Protein AF-A0A4R0RUA9-F1 (afdb_monomer)

Foldseek 3Di:
DDDDPVRVVLCVVCVVVVHDQDKDWADDPPGQIWIAHQAFIWGKDKDWDQDKDFDKDDDPDPPDDPPPPDIHGPDIDGRDIDIDTHTFFWPCLVVCVLQPPQADDLPPLDPPDDDDDPPPDDDDDDDDPDPSPFCFPVNCVRHTRYRPVSSVVSLLVQCWAQDPRGTHRYDLLRLLVLLLLLLVQCVVVVPDLQWAQLVSSLCSCCVVPVDHSSSSVSSLVSQFDQDPRTGGGNLLQSLLSNLLSLQVVCQPPWAWPVVSLVVSDVSNDPVNNVSNDCVSPQQFWDWDQDPDPPDRTTIIHTDHLSPADLPLQRRLVVVCVVPFKDDPRNCVSSCPSGDPDPVRVVVSQVVAWDWDQDPVGIMTGGDDD

InterPro domains:
  IPR019128 Sister chromatid cohesion protein Dcc1 [PF09724] (1-335)
  IPR019128 Sister chromatid cohesion protein Dcc1 [PTHR13395] (2-365)

Secondary structure (DSSP, 8-state):
-PPPHHHHHHHHHHHHTT----EEEE--TTSPPEEEESS-EEEEEEEE-SS-EEEEE--S---S-S-TT--EEEEEESS-EEEEEEE----TTHHHHHTTT--B-TT-TT-SS--------S----S--------BHHHHHHHSSS-HHHHHHHHHHTTEEEETTEEEEBPHHHHHHHHHHHHHHHHHTT--TTSEEHHHHHHHHHHHH---HHHHHHHHHHHEEEETTEEEE-HHHHHHHHHHHHHHTTSSS-EEHHHHHHHHHHHH-GGGGGG--GGGGTTSEEEEPPSSTT----EEEE--GGGS-SSHHHHHHHHHHH-SEEEHHHHHHHHGGG-SSHHHHHHHHHHHEEEEEETTEEEEEEPP-

Solvent-accessible surface area (backbone atoms only — not comparable to full-atom values): 21581 Å² total; per-residue (Å²): 108,55,70,49,72,71,53,46,50,48,47,52,51,15,61,75,68,75,44,81,67,71,65,47,79,35,62,54,100,90,47,76,50,27,42,22,35,64,72,46,29,22,39,59,40,81,44,78,37,90,52,73,48,73,42,68,41,74,66,95,69,90,81,83,68,97,60,96,76,64,72,40,78,76,44,78,39,69,55,35,68,40,35,40,57,42,83,42,67,56,58,62,68,58,50,63,68,74,45,61,91,42,62,41,45,93,90,56,86,79,76,79,77,91,78,90,78,79,81,88,78,82,78,92,81,82,83,76,87,64,78,78,74,81,52,28,65,67,57,49,60,73,72,38,50,42,9,63,53,47,44,55,49,48,35,52,74,65,45,43,43,78,56,98,65,28,60,27,36,53,33,67,66,48,52,32,51,53,52,45,49,51,55,48,50,34,60,75,71,68,45,52,61,69,62,25,54,44,65,64,54,29,48,51,40,28,77,78,65,69,42,54,49,72,56,50,50,52,53,47,54,68,35,28,49,71,55,96,64,27,29,27,56,36,60,63,57,48,52,25,49,45,39,49,41,59,40,58,79,25,53,93,51,66,39,47,49,72,61,48,52,50,55,39,36,65,65,67,30,86,92,45,42,90,67,69,51,73,77,59,44,66,29,36,55,39,82,40,76,42,93,44,100,86,47,92,53,42,30,37,35,51,44,54,41,84,79,48,58,80,52,67,72,58,28,54,50,52,53,36,70,78,41,65,70,36,44,63,78,72,48,48,49,52,44,52,84,72,31,84,44,74,67,52,43,52,51,48,46,62,72,63,32,39,83,44,81,54,98,92,44,59,31,38,27,67,57,83,129

Radius of gyration: 26.75 Å; Cα contacts (8 Å, |Δi|>4): 498; chains: 1; bounding box: 65×71×69 Å

Organism: NCBI:txid92696

pLDDT: mean 81.61, std 13.28, range [33.56, 95.25]

Structure (mmCIF, N/CA/C/O backbone):
data_AF-A0A4R0RUA9-F1
#
_entry.id   AF-A0A4R0RUA9-F1
#
loop_
_atom_site.group_PDB
_atom_site.id
_atom_site.type_symbol
_atom_site.label_atom_id
_atom_site.label_alt_id
_atom_site.label_comp_id
_atom_site.label_asym_id
_atom_site.label_entity_id
_atom_site.label_seq_id
_atom_site.pdbx_PDB_ins_code
_atom_site.Cartn_x
_atom_site.Cartn_y
_atom_site.Cartn_z
_atom_site.occupancy
_atom_site.B_iso_or_equiv
_atom_site.auth_seq_id
_atom_site.auth_comp_id
_atom_site.auth_asym_id
_atom_site.auth_atom_id
_atom_site.pdbx_PDB_model_num
ATOM 1 N N . MET A 1 1 ? 16.643 -13.934 -24.619 1.00 80.69 1 MET A N 1
ATOM 2 C CA . MET A 1 1 ? 16.115 -13.399 -23.349 1.00 80.69 1 MET A CA 1
ATOM 3 C C . MET A 1 1 ? 17.005 -13.902 -22.235 1.00 80.69 1 MET A C 1
ATOM 5 O O . MET A 1 1 ? 17.282 -15.094 -22.195 1.00 80.69 1 MET A O 1
ATOM 9 N N . GLU A 1 2 ? 17.502 -13.001 -21.404 1.00 82.88 2 GLU A N 1
ATOM 10 C CA . GLU A 1 2 ? 18.268 -13.332 -20.211 1.00 82.88 2 GLU A CA 1
ATOM 11 C C . GLU A 1 2 ? 17.302 -13.727 -19.093 1.00 82.88 2 GLU A C 1
ATOM 13 O O . GLU A 1 2 ? 16.373 -12.984 -18.774 1.00 82.88 2 GLU A O 1
ATOM 18 N N . LEU A 1 3 ? 17.499 -14.917 -18.527 1.00 83.69 3 LEU A N 1
ATOM 19 C CA . LEU A 1 3 ? 16.685 -15.424 -17.430 1.00 83.69 3 LEU A CA 1
ATOM 20 C C . LEU A 1 3 ? 17.431 -15.199 -16.108 1.00 83.69 3 LEU A C 1
ATOM 22 O O . LEU A 1 3 ? 18.513 -15.757 -15.917 1.00 83.69 3 LEU A O 1
ATOM 26 N N . PRO A 1 4 ? 16.873 -14.410 -15.173 1.00 84.94 4 PRO A N 1
ATOM 27 C CA . PRO A 1 4 ? 17.413 -14.291 -13.830 1.00 84.94 4 PRO A CA 1
ATOM 28 C C . PRO A 1 4 ? 17.443 -15.655 -13.121 1.00 84.94 4 PRO A C 1
ATOM 30 O O . PRO A 1 4 ? 16.605 -16.511 -13.416 1.00 84.94 4 PRO A O 1
ATOM 33 N N . PRO A 1 5 ? 18.319 -15.848 -12.115 1.00 85.00 5 PRO A N 1
ATOM 34 C CA . PRO A 1 5 ? 18.463 -17.128 -11.413 1.00 85.00 5 PRO A CA 1
ATOM 35 C C . PRO A 1 5 ? 17.150 -17.698 -10.858 1.00 85.00 5 PRO A C 1
ATOM 37 O O . PRO A 1 5 ? 16.952 -18.909 -10.856 1.00 85.00 5 PRO A O 1
ATOM 40 N N . ASP A 1 6 ? 16.245 -16.829 -10.404 1.00 83.31 6 ASP A N 1
ATOM 41 C CA . ASP A 1 6 ? 14.926 -17.222 -9.901 1.00 83.31 6 ASP A CA 1
ATOM 42 C C . ASP A 1 6 ? 14.045 -17.836 -11.003 1.00 83.31 6 ASP A C 1
ATOM 44 O O . ASP A 1 6 ? 13.347 -18.817 -10.753 1.00 83.31 6 ASP A O 1
ATOM 48 N N . LEU A 1 7 ? 14.099 -17.293 -12.226 1.00 84.38 7 LEU A N 1
ATOM 49 C CA . LEU A 1 7 ? 13.355 -17.823 -13.369 1.00 84.38 7 LEU A CA 1
ATOM 50 C C . LEU A 1 7 ? 13.991 -19.100 -13.914 1.00 84.38 7 LEU A C 1
ATOM 52 O O . LEU A 1 7 ? 13.261 -20.018 -14.274 1.00 84.38 7 LEU A O 1
ATOM 56 N N . CYS A 1 8 ? 15.325 -19.199 -13.920 1.00 84.62 8 CYS A N 1
ATOM 57 C CA . CYS A 1 8 ? 16.008 -20.446 -14.274 1.00 84.62 8 CYS A CA 1
ATOM 58 C C . CYS A 1 8 ? 15.541 -21.595 -13.377 1.00 84.62 8 CYS A C 1
ATOM 60 O O . CYS A 1 8 ? 15.120 -22.626 -13.888 1.00 84.62 8 CYS A O 1
ATOM 62 N N . LYS A 1 9 ? 15.502 -21.378 -12.056 1.00 85.38 9 LYS A N 1
ATOM 63 C CA . LYS A 1 9 ? 14.994 -22.373 -11.100 1.00 85.38 9 LYS A CA 1
ATOM 64 C C . LYS A 1 9 ? 13.538 -22.747 -11.356 1.00 85.38 9 LYS A C 1
ATOM 66 O O . LYS A 1 9 ? 13.186 -23.912 -11.232 1.00 85.38 9 LYS A O 1
ATOM 71 N N . LEU A 1 10 ? 12.691 -21.777 -11.703 1.00 83.50 10 LEU A N 1
ATOM 72 C CA . LEU A 1 10 ? 11.284 -22.035 -12.021 1.00 83.50 10 LEU A CA 1
ATOM 73 C C . LEU A 1 10 ? 11.154 -22.932 -13.260 1.00 83.50 10 LEU A C 1
ATOM 75 O O . LEU A 1 10 ? 10.371 -23.883 -13.258 1.00 83.50 10 LEU A O 1
ATOM 79 N N . VAL A 1 11 ? 11.948 -22.664 -14.298 1.00 85.12 11 VAL A N 1
ATOM 80 C CA . VAL A 1 11 ? 11.995 -23.489 -15.512 1.00 85.12 11 VAL A CA 1
ATOM 81 C C . VAL A 1 11 ? 12.544 -24.884 -15.203 1.00 85.12 11 VAL A C 1
ATOM 83 O O . VAL A 1 11 ? 11.931 -25.870 -15.601 1.00 85.12 11 VAL A O 1
ATOM 86 N N . GLU A 1 12 ? 13.638 -24.987 -14.447 1.00 86.81 12 GLU A N 1
ATOM 87 C CA . GLU A 1 12 ? 14.232 -26.261 -14.013 1.00 86.81 12 GLU A CA 1
ATOM 88 C C . GLU A 1 12 ? 13.229 -27.113 -13.219 1.00 86.81 12 GLU A C 1
ATOM 90 O O . GLU A 1 12 ? 13.006 -28.272 -13.558 1.00 86.81 12 GLU A O 1
ATOM 95 N N . GLN A 1 13 ? 12.538 -26.526 -12.237 1.00 85.00 13 GLN A N 1
ATOM 96 C CA . GLN A 1 13 ? 11.494 -27.206 -11.458 1.00 85.00 13 GLN A CA 1
ATOM 97 C C . GLN A 1 13 ? 10.317 -27.660 -12.323 1.00 85.00 13 GLN A C 1
ATOM 99 O O . GLN A 1 13 ? 9.739 -28.719 -12.087 1.00 85.00 13 GLN A O 1
ATOM 104 N N . SER A 1 14 ? 9.946 -26.868 -13.328 1.00 83.81 14 SER A N 1
ATOM 105 C CA . SER A 1 14 ? 8.872 -27.223 -14.261 1.00 83.81 14 SER A CA 1
ATOM 106 C C . SER A 1 14 ? 9.264 -28.431 -15.117 1.00 83.81 14 SER A C 1
ATOM 108 O O . SER A 1 14 ? 8.456 -29.337 -15.317 1.00 83.81 14 SER A O 1
ATOM 110 N N . ILE A 1 15 ?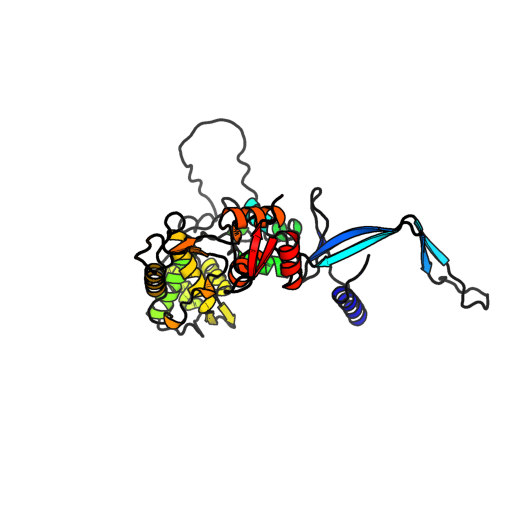 10.529 -28.495 -15.546 1.00 85.56 15 ILE A N 1
ATOM 111 C CA . ILE A 1 15 ? 11.094 -29.645 -16.263 1.00 85.56 15 ILE A CA 1
ATOM 112 C C . ILE A 1 15 ? 11.116 -30.888 -15.361 1.00 85.56 15 ILE A C 1
ATOM 114 O O . ILE A 1 15 ? 10.682 -31.954 -15.795 1.00 85.56 15 ILE A O 1
ATOM 118 N N . GLU A 1 16 ? 11.565 -30.761 -14.108 1.00 85.25 16 GLU A N 1
ATOM 119 C CA . GLU A 1 16 ? 11.596 -31.867 -13.137 1.00 85.25 16 GLU A CA 1
ATOM 120 C C . GLU A 1 16 ? 10.197 -32.423 -12.833 1.00 85.25 16 GLU A C 1
ATOM 122 O O . GLU A 1 16 ? 10.009 -33.637 -12.758 1.00 85.25 16 GLU A O 1
ATOM 127 N N . ASN A 1 17 ? 9.204 -31.541 -12.703 1.00 84.62 17 ASN A N 1
ATOM 128 C CA . ASN A 1 17 ? 7.824 -31.911 -12.390 1.00 84.62 17 ASN A CA 1
ATOM 129 C C . ASN A 1 17 ? 6.994 -32.299 -13.626 1.00 84.62 17 ASN A C 1
ATOM 131 O O . ASN A 1 17 ? 5.831 -32.677 -13.483 1.00 84.62 17 ASN A O 1
ATOM 135 N N . ASN A 1 18 ? 7.571 -32.223 -14.831 1.00 80.94 18 ASN A N 1
ATOM 136 C CA . ASN A 1 18 ? 6.880 -32.418 -16.109 1.00 80.94 18 ASN A CA 1
ATOM 137 C C . ASN A 1 18 ? 5.618 -31.537 -16.254 1.00 80.94 18 ASN A C 1
ATOM 139 O O . ASN A 1 18 ? 4.588 -31.962 -16.783 1.00 80.94 18 ASN A O 1
ATOM 143 N N . THR A 1 19 ? 5.699 -30.305 -15.751 1.00 82.12 19 THR A N 1
ATOM 144 C CA . THR A 1 19 ? 4.655 -29.277 -15.835 1.00 82.12 19 THR A CA 1
ATOM 145 C C . THR A 1 19 ? 5.130 -28.116 -16.702 1.00 82.12 19 THR A C 1
ATOM 147 O O . THR A 1 19 ? 6.326 -27.876 -16.839 1.00 82.12 19 THR A O 1
ATOM 150 N N . ALA A 1 20 ? 4.206 -27.359 -17.294 1.00 76.94 20 ALA A N 1
ATOM 151 C CA . ALA A 1 20 ? 4.572 -26.135 -18.001 1.00 76.94 20 ALA A CA 1
ATOM 152 C C . ALA A 1 20 ? 4.918 -25.024 -16.997 1.00 76.94 20 ALA A C 1
ATOM 154 O O . ALA A 1 20 ? 4.214 -24.845 -16.005 1.00 76.94 20 ALA A O 1
ATOM 155 N N . ALA A 1 21 ? 5.984 -24.268 -17.267 1.00 75.81 21 ALA A N 1
ATOM 156 C CA . ALA A 1 21 ? 6.285 -23.055 -16.518 1.00 75.81 21 ALA A CA 1
ATOM 157 C C . ALA A 1 21 ? 5.206 -21.996 -16.799 1.00 75.81 21 ALA A C 1
ATOM 159 O O . ALA A 1 21 ? 4.991 -21.617 -17.952 1.00 75.81 21 ALA A O 1
ATOM 160 N N . GLU A 1 22 ? 4.536 -21.515 -15.752 1.00 80.12 22 GLU A N 1
ATOM 161 C CA . GLU A 1 22 ? 3.505 -20.483 -15.870 1.00 80.12 22 GLU A CA 1
ATOM 162 C C . GLU A 1 22 ? 4.104 -19.081 -15.713 1.00 80.12 22 GLU A C 1
ATOM 164 O O . GLU A 1 22 ? 4.506 -18.644 -14.631 1.00 80.12 22 GLU A O 1
ATOM 169 N N . TRP A 1 23 ? 4.137 -18.354 -16.824 1.00 86.00 23 TRP A N 1
ATOM 170 C CA . TRP A 1 23 ? 4.434 -16.928 -16.881 1.00 86.00 23 TRP A CA 1
ATOM 171 C C . TRP A 1 23 ? 3.633 -16.272 -18.008 1.00 86.00 23 TRP A C 1
ATOM 173 O O . TRP A 1 23 ? 3.178 -16.932 -18.942 1.00 86.00 23 TRP A O 1
ATOM 183 N N . SER A 1 24 ? 3.435 -14.963 -17.925 1.00 86.62 24 SER A N 1
ATOM 184 C CA . SER A 1 24 ? 2.700 -14.189 -18.926 1.00 86.62 24 SER A CA 1
ATOM 185 C C . SER A 1 24 ? 3.419 -12.881 -19.218 1.00 86.62 24 SER A C 1
ATOM 187 O O . SER A 1 24 ? 4.072 -12.318 -18.341 1.00 86.62 24 SER A O 1
ATOM 189 N N . ILE A 1 25 ? 3.315 -12.396 -20.454 1.00 88.94 25 ILE A N 1
ATOM 190 C CA . ILE A 1 25 ? 3.790 -11.061 -20.822 1.00 88.94 25 ILE A CA 1
ATOM 191 C C . ILE A 1 25 ? 2.575 -10.138 -20.852 1.00 88.94 25 ILE A C 1
ATOM 193 O O . ILE A 1 25 ? 1.614 -10.411 -21.570 1.00 88.94 25 ILE A O 1
ATOM 197 N N . LYS A 1 26 ? 2.616 -9.064 -20.062 1.00 87.19 26 LYS A N 1
ATOM 198 C CA . LYS A 1 26 ? 1.530 -8.088 -19.920 1.00 87.19 26 LYS A CA 1
ATOM 199 C C . LYS A 1 26 ? 1.992 -6.694 -20.344 1.00 87.19 26 LYS A C 1
ATOM 201 O O . LYS A 1 26 ? 3.103 -6.267 -20.032 1.00 87.19 26 LYS A O 1
ATOM 206 N N . GLY A 1 27 ? 1.117 -5.948 -21.007 1.00 83.25 27 GLY A N 1
ATOM 207 C CA . GLY A 1 27 ? 1.349 -4.555 -21.389 1.00 83.25 27 GLY A CA 1
ATOM 208 C C . GLY A 1 27 ? 0.313 -4.071 -22.393 1.00 83.25 27 GLY A C 1
ATOM 209 O O . GLY A 1 27 ? -0.077 -4.816 -23.291 1.00 83.25 27 GLY A O 1
ATOM 210 N N . GLN A 1 28 ? -0.159 -2.837 -22.222 1.00 80.31 28 GLN A N 1
ATOM 211 C CA . GLN A 1 28 ? -1.034 -2.188 -23.197 1.00 80.31 28 GLN A CA 1
ATOM 212 C C . GLN A 1 28 ? -0.203 -1.594 -24.340 1.00 80.31 28 GLN A C 1
ATOM 214 O O . GLN A 1 28 ? 1.017 -1.505 -24.262 1.00 80.31 28 GLN A O 1
ATOM 219 N N . THR A 1 29 ? -0.857 -1.133 -25.407 1.00 79.81 29 THR A N 1
ATOM 220 C CA . THR A 1 29 ? -0.178 -0.607 -26.608 1.00 79.81 29 THR A CA 1
ATOM 221 C C . THR A 1 29 ? 0.754 0.579 -26.350 1.00 79.81 29 THR A C 1
ATOM 223 O O . THR A 1 29 ? 1.618 0.853 -27.176 1.00 79.81 29 THR A O 1
ATOM 226 N N . ALA A 1 30 ? 0.549 1.310 -25.253 1.00 78.06 30 ALA A N 1
ATOM 227 C CA . ALA A 1 30 ? 1.361 2.461 -24.864 1.00 78.06 30 ALA A CA 1
ATOM 228 C C . ALA A 1 30 ? 2.330 2.163 -23.705 1.00 78.06 30 ALA A C 1
ATOM 230 O O . ALA A 1 30 ? 3.110 3.042 -23.342 1.00 78.06 30 ALA A O 1
ATOM 231 N N . ASP A 1 31 ? 2.280 0.958 -23.130 1.00 80.62 31 ASP A N 1
ATOM 232 C CA . ASP A 1 31 ? 3.068 0.584 -21.958 1.00 80.62 31 ASP A CA 1
ATOM 233 C C . ASP A 1 31 ? 4.272 -0.282 -22.345 1.00 80.62 31 ASP A C 1
ATOM 235 O O . ASP A 1 31 ? 4.207 -1.100 -23.264 1.00 80.62 31 ASP A O 1
ATOM 239 N N . ASP A 1 32 ? 5.358 -0.171 -21.577 1.00 83.62 32 ASP A N 1
ATOM 240 C CA . ASP A 1 32 ? 6.477 -1.116 -21.652 1.00 83.62 32 ASP A CA 1
ATOM 241 C C . ASP A 1 32 ? 6.014 -2.519 -21.254 1.00 83.62 32 ASP A C 1
ATOM 243 O O . ASP A 1 32 ? 5.342 -2.674 -20.235 1.00 83.62 32 ASP A O 1
ATOM 247 N N . ALA A 1 33 ? 6.410 -3.554 -21.994 1.00 87.12 33 ALA A N 1
ATOM 248 C CA . ALA A 1 33 ? 6.057 -4.929 -21.659 1.00 87.12 33 ALA A CA 1
ATOM 249 C C . ALA A 1 33 ? 6.700 -5.388 -20.335 1.00 87.12 33 ALA A C 1
ATOM 251 O O . ALA A 1 33 ? 7.881 -5.143 -20.067 1.00 87.12 33 ALA A O 1
ATOM 252 N N . VAL A 1 34 ? 5.930 -6.117 -19.526 1.00 90.31 34 VAL A N 1
ATOM 253 C CA . VAL A 1 34 ? 6.416 -6.790 -18.316 1.00 90.31 34 VAL A CA 1
ATOM 254 C C . VAL A 1 34 ? 6.194 -8.293 -18.411 1.00 90.31 34 VAL A C 1
ATOM 256 O O . VAL A 1 34 ? 5.220 -8.745 -19.006 1.00 90.31 34 VAL A O 1
ATOM 259 N N . LEU A 1 35 ? 7.084 -9.070 -17.803 1.00 90.12 35 LEU A N 1
ATOM 260 C CA . LEU A 1 35 ? 6.925 -10.503 -17.601 1.00 90.12 35 LEU A CA 1
ATOM 261 C C . LEU A 1 35 ? 6.462 -10.751 -16.165 1.00 90.12 35 LEU A C 1
ATOM 263 O O . LEU A 1 35 ? 7.133 -10.361 -15.213 1.00 90.12 35 LEU A O 1
ATOM 267 N N . CYS A 1 36 ? 5.322 -11.409 -16.006 1.00 88.94 36 CYS A N 1
ATOM 268 C CA . CYS A 1 36 ? 4.744 -11.762 -14.717 1.00 88.94 36 CYS A CA 1
ATOM 269 C C . CYS A 1 36 ? 4.817 -13.278 -14.523 1.00 88.94 36 CYS A C 1
ATOM 271 O O . CYS A 1 36 ? 4.316 -14.039 -15.354 1.00 88.94 36 CYS A O 1
ATOM 273 N N . THR A 1 37 ? 5.413 -13.718 -13.418 1.00 88.06 37 THR A N 1
ATOM 274 C CA . THR A 1 37 ? 5.233 -15.084 -12.903 1.00 88.06 37 THR A CA 1
ATOM 275 C C . THR A 1 37 ? 3.974 -15.135 -12.035 1.00 88.06 37 THR A C 1
ATOM 277 O O . THR A 1 37 ? 3.248 -14.147 -11.925 1.00 88.06 37 THR A O 1
ATOM 280 N N . ALA A 1 38 ? 3.727 -16.254 -11.351 1.00 84.81 38 ALA A N 1
ATOM 281 C CA . ALA A 1 38 ? 2.684 -16.323 -10.328 1.00 84.81 38 ALA A CA 1
ATOM 282 C C . ALA A 1 38 ? 2.877 -15.290 -9.193 1.00 84.81 38 ALA A C 1
ATOM 284 O O . ALA A 1 38 ? 1.900 -14.850 -8.587 1.00 84.81 38 ALA A O 1
ATOM 285 N N . ASN A 1 39 ? 4.125 -14.888 -8.901 1.00 85.06 39 ASN A N 1
ATOM 286 C CA . ASN A 1 39 ? 4.454 -14.121 -7.695 1.00 85.06 39 ASN A CA 1
ATOM 287 C C . ASN A 1 39 ? 5.326 -12.871 -7.852 1.00 85.06 39 ASN A C 1
ATOM 289 O O . ASN A 1 39 ? 5.535 -12.164 -6.865 1.00 85.06 39 ASN A O 1
ATOM 293 N N . LYS A 1 40 ? 5.881 -12.616 -9.037 1.00 85.88 40 LYS A N 1
ATOM 294 C CA . LYS A 1 40 ? 6.785 -11.489 -9.275 1.00 85.88 40 LYS A CA 1
ATOM 295 C C . LYS A 1 40 ? 6.559 -10.885 -10.651 1.00 85.88 40 LYS A C 1
ATOM 297 O O . LYS A 1 40 ? 6.268 -11.598 -11.614 1.00 85.88 40 LYS A O 1
ATOM 302 N N . THR A 1 41 ? 6.797 -9.581 -10.746 1.00 90.12 41 THR A N 1
ATOM 303 C CA . THR A 1 41 ? 6.804 -8.837 -12.008 1.00 90.12 41 THR A CA 1
ATOM 304 C C . THR A 1 41 ? 8.221 -8.394 -12.388 1.00 90.12 41 THR A C 1
ATOM 306 O O . THR A 1 41 ? 8.989 -7.890 -11.567 1.00 90.12 41 THR A O 1
ATOM 309 N N . TYR A 1 42 ? 8.572 -8.575 -13.661 1.00 89.19 42 TYR A N 1
ATOM 310 C CA . TYR A 1 42 ? 9.857 -8.212 -14.253 1.00 89.19 42 TYR A CA 1
ATOM 311 C C . TYR A 1 42 ? 9.635 -7.244 -15.413 1.00 89.19 42 TYR A C 1
ATOM 313 O O . TYR A 1 42 ? 8.882 -7.528 -16.339 1.00 89.19 42 TYR A O 1
ATOM 321 N N . SER A 1 43 ? 10.318 -6.105 -15.392 1.00 89.19 43 SER A N 1
ATOM 322 C CA . SER A 1 43 ? 10.403 -5.215 -16.551 1.00 89.19 43 SER A CA 1
ATOM 323 C C . SER A 1 43 ? 11.285 -5.834 -17.633 1.00 89.19 43 SER A C 1
ATOM 325 O O . SER A 1 43 ? 12.359 -6.359 -17.326 1.00 89.19 43 SER A O 1
ATOM 327 N N . ILE A 1 44 ? 10.830 -5.774 -18.886 1.00 90.12 44 ILE A N 1
ATOM 328 C CA . ILE A 1 44 ? 11.587 -6.253 -20.043 1.00 90.12 44 ILE A CA 1
ATOM 329 C C . ILE A 1 44 ? 12.357 -5.067 -20.626 1.00 90.12 44 ILE A C 1
ATOM 331 O O . ILE A 1 44 ? 11.760 -4.060 -21.005 1.00 90.12 44 ILE A O 1
ATOM 335 N N . ARG A 1 45 ? 13.685 -5.178 -20.711 1.00 87.56 45 ARG A N 1
ATOM 336 C CA . ARG A 1 45 ? 14.545 -4.185 -21.364 1.00 87.56 45 ARG A CA 1
ATOM 337 C C . ARG A 1 45 ? 15.248 -4.786 -22.561 1.00 87.56 45 ARG A C 1
ATOM 339 O O . ARG A 1 45 ? 15.810 -5.868 -22.479 1.00 87.56 45 ARG A O 1
ATOM 346 N N . SER A 1 46 ? 15.233 -4.056 -23.665 1.00 86.38 46 SER A N 1
ATOM 347 C CA . SER A 1 46 ? 15.963 -4.430 -24.868 1.00 86.38 46 SER A CA 1
ATOM 348 C C . SER A 1 46 ? 17.354 -3.801 -24.863 1.00 86.38 46 SER A C 1
ATOM 350 O O . SER A 1 46 ? 17.503 -2.593 -24.655 1.00 86.38 46 SER A O 1
ATOM 352 N N . ILE A 1 47 ? 18.373 -4.630 -25.081 1.00 86.00 47 ILE A N 1
ATOM 353 C CA . ILE A 1 47 ? 19.764 -4.216 -25.245 1.00 86.00 47 ILE A CA 1
ATOM 354 C C . ILE A 1 47 ? 20.250 -4.728 -26.597 1.00 86.00 47 ILE A C 1
ATOM 356 O O . ILE A 1 47 ? 20.369 -5.933 -26.810 1.00 86.00 47 ILE A O 1
ATOM 360 N N . VAL A 1 48 ? 20.564 -3.802 -27.501 1.00 86.00 48 VAL A N 1
ATOM 361 C CA . VAL A 1 48 ? 21.108 -4.131 -28.822 1.00 86.00 48 VAL A CA 1
ATOM 362 C C . VAL A 1 48 ? 22.624 -4.265 -28.731 1.00 86.00 48 VAL A C 1
ATOM 364 O O . VAL A 1 48 ? 23.321 -3.354 -28.279 1.00 86.00 48 VAL A O 1
ATOM 367 N N . LEU A 1 49 ? 23.140 -5.403 -29.185 1.00 84.44 49 LEU A N 1
ATOM 368 C CA . LEU A 1 49 ? 24.565 -5.689 -29.285 1.00 84.44 49 LEU A CA 1
ATOM 369 C C . LEU A 1 49 ? 24.951 -5.799 -30.760 1.00 84.44 49 LEU A C 1
ATOM 371 O O . LEU A 1 49 ? 24.333 -6.531 -31.520 1.00 84.44 49 LEU A O 1
ATOM 375 N N . SER A 1 50 ? 26.038 -5.148 -31.169 1.00 83.44 50 SER A N 1
ATOM 376 C CA . SER A 1 50 ? 26.521 -5.157 -32.562 1.00 83.44 50 SER A CA 1
ATOM 377 C C . SER A 1 50 ? 27.154 -6.483 -33.014 1.00 83.44 50 SER A C 1
ATOM 379 O O . SER A 1 50 ? 27.736 -6.559 -34.095 1.00 83.44 50 SER A O 1
ATOM 381 N N . ASN A 1 51 ? 27.119 -7.517 -32.175 1.00 83.81 51 ASN A N 1
ATOM 382 C CA . ASN A 1 51 ? 27.698 -8.820 -32.481 1.00 83.81 51 ASN A CA 1
ATOM 383 C C . ASN A 1 51 ? 26.690 -9.665 -33.270 1.00 83.81 51 ASN A C 1
ATOM 385 O O . ASN A 1 51 ? 25.486 -9.439 -33.191 1.00 83.81 51 ASN A O 1
ATOM 389 N N . SER A 1 52 ? 27.181 -10.658 -34.015 1.00 83.69 52 SER A N 1
ATOM 390 C CA . SER A 1 52 ? 26.326 -11.687 -34.619 1.00 83.69 52 SER A CA 1
ATOM 391 C C . SER A 1 52 ? 26.381 -12.959 -33.778 1.00 83.69 52 SER A C 1
ATOM 393 O O . SER A 1 52 ? 27.471 -13.403 -33.415 1.00 83.69 52 SER A O 1
ATOM 395 N N . VAL A 1 53 ? 25.221 -13.540 -33.470 1.00 86.12 53 VAL A N 1
ATOM 396 C CA . VAL A 1 53 ? 25.100 -14.805 -32.729 1.00 86.12 53 VAL A CA 1
ATOM 397 C C . VAL A 1 53 ? 24.422 -15.839 -33.616 1.00 86.12 53 VAL A C 1
ATOM 399 O O . VAL A 1 53 ? 23.402 -15.569 -34.246 1.00 86.12 53 VAL A O 1
ATOM 402 N N . LEU A 1 54 ? 25.002 -17.036 -33.656 1.00 87.00 54 LEU A N 1
ATOM 403 C CA . LEU A 1 54 ? 24.444 -18.183 -34.361 1.00 87.00 54 LEU A CA 1
ATOM 404 C C . LEU A 1 54 ? 23.738 -19.081 -33.347 1.00 87.00 54 LEU A C 1
ATOM 406 O O . LEU A 1 54 ? 24.362 -19.547 -32.392 1.00 87.00 54 LEU A O 1
ATOM 410 N N . VAL A 1 55 ? 22.446 -19.329 -33.555 1.00 87.44 55 VAL A N 1
ATOM 411 C CA . VAL A 1 55 ? 21.697 -20.327 -32.790 1.00 87.44 55 VAL A CA 1
ATOM 412 C C . VAL A 1 55 ? 21.833 -21.646 -33.519 1.00 87.44 55 VAL A C 1
ATOM 414 O O . VAL A 1 55 ? 21.439 -21.779 -34.677 1.00 87.44 55 VAL A O 1
ATOM 417 N N . VAL A 1 56 ? 22.403 -22.626 -32.835 1.00 88.81 56 VAL A N 1
ATOM 418 C CA . VAL A 1 56 ? 22.752 -23.908 -33.428 1.00 88.81 56 VAL A CA 1
ATOM 419 C C . VAL A 1 56 ? 22.109 -25.073 -32.690 1.00 88.81 56 VAL A C 1
ATOM 421 O O . VAL A 1 56 ? 21.911 -25.012 -31.477 1.00 88.81 56 VAL A O 1
ATOM 424 N N . THR A 1 57 ? 21.796 -26.149 -33.408 1.00 86.00 57 THR A N 1
ATOM 425 C CA . THR A 1 57 ? 21.282 -27.394 -32.826 1.00 86.00 57 THR A CA 1
ATOM 426 C C . THR A 1 57 ? 21.950 -28.618 -33.415 1.00 86.00 57 THR A C 1
ATOM 428 O O . THR A 1 57 ? 22.542 -28.567 -34.492 1.00 86.00 57 THR A O 1
ATOM 431 N N . ARG A 1 58 ? 21.816 -29.743 -32.710 1.00 82.12 58 ARG A N 1
ATOM 432 C CA . ARG A 1 58 ? 22.232 -31.039 -33.240 1.00 82.12 58 ARG A CA 1
ATOM 433 C C . ARG A 1 58 ? 21.351 -31.447 -34.433 1.00 82.12 58 ARG A C 1
ATOM 435 O O . ARG A 1 58 ? 20.164 -31.102 -34.429 1.00 82.12 58 ARG A O 1
ATOM 442 N N . PRO A 1 59 ? 21.906 -32.155 -35.428 1.00 79.00 59 PRO A N 1
ATOM 443 C CA . PRO A 1 59 ? 21.132 -32.761 -36.508 1.00 79.00 59 PRO A CA 1
ATOM 444 C C . PRO A 1 59 ? 20.103 -33.764 -35.961 1.00 79.00 59 PRO A C 1
ATOM 446 O O . PRO A 1 59 ? 20.379 -34.457 -34.983 1.00 79.00 59 PRO A O 1
ATOM 449 N N . GLU A 1 60 ? 18.925 -33.850 -36.585 1.00 69.88 60 GLU A N 1
ATOM 450 C CA . GLU A 1 60 ? 17.857 -34.780 -36.167 1.00 69.88 60 GLU A CA 1
ATOM 451 C C . GLU A 1 60 ? 18.115 -36.232 -36.617 1.00 69.88 60 GLU A C 1
ATOM 453 O O . GLU A 1 60 ? 17.651 -37.156 -35.956 1.00 69.88 60 GLU A O 1
ATOM 458 N N . ASP A 1 61 ? 18.918 -36.435 -37.670 1.00 67.88 61 ASP A N 1
ATOM 459 C CA . ASP A 1 61 ? 19.329 -37.748 -38.186 1.00 67.88 61 ASP A CA 1
ATOM 460 C C . ASP A 1 61 ? 20.866 -37.813 -38.319 1.00 67.88 61 ASP A C 1
ATOM 462 O O . ASP A 1 61 ? 21.415 -37.255 -39.274 1.00 67.88 61 ASP A O 1
ATOM 466 N N . PRO A 1 62 ? 21.594 -38.515 -37.427 1.00 58.94 62 PRO A N 1
ATOM 467 C CA . PRO A 1 62 ? 23.012 -38.825 -37.612 1.00 58.94 62 PRO A CA 1
ATOM 468 C C . PRO A 1 62 ? 23.164 -39.956 -38.645 1.00 58.94 62 PRO A C 1
ATOM 470 O O . PRO A 1 62 ? 23.617 -41.063 -38.354 1.00 58.94 62 PRO A O 1
ATOM 473 N N . MET A 1 63 ? 22.707 -39.723 -39.874 1.00 54.50 63 MET A N 1
ATOM 474 C CA . MET A 1 63 ? 22.854 -40.673 -40.974 1.00 54.50 63 MET A CA 1
ATOM 475 C C . MET A 1 63 ? 24.281 -40.602 -41.534 1.00 54.50 63 MET A C 1
ATOM 477 O O . MET A 1 63 ? 24.548 -39.934 -42.528 1.00 54.50 63 MET A O 1
ATOM 481 N N . GLY A 1 64 ? 25.181 -41.374 -40.921 1.00 55.38 64 GLY A N 1
ATOM 482 C CA . GLY A 1 64 ? 26.286 -42.012 -41.642 1.00 55.38 64 GLY A CA 1
ATOM 483 C C . GLY A 1 64 ? 27.587 -41.225 -41.821 1.00 55.38 64 GLY A C 1
ATOM 484 O O . GLY A 1 64 ? 28.256 -41.425 -42.834 1.00 55.38 64 GLY A O 1
ATOM 485 N N . GLY A 1 65 ? 27.985 -40.407 -40.848 1.00 53.62 65 GLY A N 1
ATOM 486 C CA . GLY A 1 65 ? 29.344 -39.871 -40.731 1.00 53.62 65 GLY A CA 1
ATOM 487 C C . GLY A 1 65 ? 29.803 -39.933 -39.276 1.00 53.62 65 GLY A C 1
ATOM 488 O O . GLY A 1 65 ? 29.034 -39.588 -38.391 1.00 53.62 65 GLY A O 1
ATOM 489 N N . ASP A 1 66 ? 31.023 -40.408 -39.035 1.00 52.44 66 ASP A N 1
ATOM 490 C CA . ASP A 1 66 ? 31.639 -40.634 -37.711 1.00 52.44 66 ASP A CA 1
ATOM 491 C C . ASP A 1 66 ? 32.068 -39.321 -37.009 1.00 52.44 66 ASP A C 1
ATOM 493 O O . ASP A 1 66 ? 32.884 -39.338 -36.090 1.00 52.44 66 ASP A O 1
ATOM 497 N N . ASP A 1 67 ? 31.538 -38.176 -37.452 1.00 56.03 67 ASP A N 1
ATOM 498 C CA . ASP A 1 67 ? 31.855 -36.857 -36.908 1.00 56.03 67 ASP A CA 1
ATOM 499 C C . ASP A 1 67 ? 30.742 -36.432 -35.940 1.00 56.03 67 ASP A C 1
ATOM 501 O O . ASP A 1 67 ? 29.759 -35.784 -36.296 1.00 56.03 67 ASP A O 1
ATOM 505 N N . ASP A 1 68 ? 30.928 -36.782 -34.667 1.00 58.81 68 ASP A N 1
ATOM 506 C CA . ASP A 1 68 ? 30.086 -36.406 -33.514 1.00 58.81 68 ASP A CA 1
ATOM 507 C C . ASP A 1 68 ? 30.040 -34.867 -33.260 1.00 58.81 68 ASP A C 1
ATOM 509 O O . ASP A 1 68 ? 29.505 -34.396 -32.253 1.00 58.81 68 ASP A O 1
ATOM 513 N N . GLU A 1 69 ? 30.619 -34.066 -34.167 1.00 65.62 69 GLU A N 1
ATOM 514 C CA . GLU A 1 69 ? 30.808 -32.612 -34.082 1.00 65.62 69 GLU A CA 1
ATOM 515 C C . GLU A 1 69 ? 29.974 -31.806 -35.098 1.00 65.62 69 GLU A C 1
ATOM 517 O O . GLU A 1 69 ? 30.092 -30.580 -35.146 1.00 65.62 69 GLU A O 1
ATOM 522 N N . ASP A 1 70 ? 29.110 -32.446 -35.892 1.00 74.62 70 ASP A N 1
ATOM 523 C CA . ASP A 1 70 ? 28.261 -31.735 -36.852 1.00 74.62 70 ASP A CA 1
ATOM 524 C C . ASP A 1 70 ? 27.165 -30.901 -36.165 1.00 74.62 70 ASP A C 1
ATOM 526 O O . ASP A 1 70 ? 26.437 -31.347 -35.272 1.00 74.62 70 ASP A O 1
ATOM 530 N N . VAL A 1 71 ? 27.021 -29.653 -36.616 1.00 82.38 71 VAL A N 1
ATOM 531 C CA . VAL A 1 71 ? 26.124 -28.658 -36.024 1.00 82.38 71 VAL A CA 1
ATOM 532 C C . VAL A 1 71 ? 25.296 -27.978 -37.114 1.00 82.38 71 VAL A C 1
ATOM 534 O O . VAL A 1 71 ? 25.831 -27.484 -38.105 1.00 82.38 71 VAL A O 1
ATOM 537 N N . VAL A 1 72 ? 23.978 -27.893 -36.916 1.00 85.19 72 VAL A N 1
ATOM 538 C CA . VAL A 1 72 ? 23.057 -27.205 -37.832 1.00 85.19 72 VAL A CA 1
ATOM 539 C C . VAL A 1 72 ? 22.767 -25.805 -37.308 1.00 85.19 72 VAL A C 1
ATOM 541 O O . VAL A 1 72 ? 22.316 -25.636 -36.175 1.00 85.19 72 VAL A O 1
ATOM 544 N N . ILE A 1 73 ? 22.985 -24.790 -38.143 1.00 85.75 73 ILE A N 1
ATOM 545 C CA . ILE A 1 73 ? 22.576 -23.415 -37.844 1.00 85.75 73 ILE A CA 1
ATOM 546 C C . ILE A 1 73 ? 21.053 -23.333 -37.987 1.00 85.75 73 ILE A C 1
ATOM 548 O O . ILE A 1 73 ? 20.529 -23.467 -39.091 1.00 85.75 73 ILE A O 1
ATOM 552 N N . ARG A 1 74 ? 20.346 -23.126 -36.870 1.00 85.38 74 ARG A N 1
ATOM 553 C CA . ARG A 1 74 ? 18.899 -22.869 -36.864 1.00 85.38 74 ARG A CA 1
ATOM 554 C C . ARG A 1 74 ? 18.575 -21.424 -37.183 1.00 85.38 74 ARG A C 1
ATOM 556 O O . ARG A 1 74 ? 17.598 -21.175 -37.877 1.00 85.38 74 ARG A O 1
ATOM 563 N N . ASP A 1 75 ? 19.365 -20.499 -36.649 1.00 83.38 75 ASP A N 1
ATOM 564 C CA . ASP A 1 75 ? 19.108 -19.073 -36.805 1.00 83.38 75 ASP A CA 1
ATOM 565 C C . ASP A 1 75 ? 20.404 -18.257 -36.776 1.00 83.38 75 ASP A C 1
ATOM 567 O O . ASP A 1 75 ? 21.394 -18.637 -36.139 1.00 83.38 75 ASP A O 1
ATOM 571 N N . THR A 1 76 ? 20.385 -17.120 -37.463 1.00 83.12 76 THR A N 1
ATOM 572 C CA . THR A 1 76 ? 21.483 -16.156 -37.529 1.00 83.12 76 THR A CA 1
ATOM 573 C C . THR A 1 76 ? 20.975 -14.793 -37.092 1.00 83.12 76 THR A C 1
ATOM 575 O O . THR A 1 76 ? 20.314 -14.085 -37.852 1.00 83.12 76 THR A O 1
ATOM 578 N N . LEU A 1 77 ? 21.306 -14.410 -35.863 1.00 80.56 77 LEU A N 1
ATOM 579 C CA . LEU A 1 77 ? 20.900 -13.139 -35.284 1.00 80.56 77 LEU A CA 1
ATOM 580 C C . LEU A 1 77 ? 21.999 -12.106 -35.548 1.00 80.56 77 LEU A C 1
ATOM 582 O O . LEU A 1 77 ? 23.079 -12.168 -34.956 1.00 80.56 77 LEU A O 1
ATOM 586 N N . HIS A 1 78 ? 21.730 -11.173 -36.458 1.00 75.62 78 HIS A N 1
ATOM 587 C CA . HIS A 1 78 ? 22.560 -9.989 -36.685 1.00 75.62 78 HIS A CA 1
ATOM 588 C C . HIS A 1 78 ? 22.044 -8.841 -35.816 1.00 75.62 78 HIS A C 1
ATOM 590 O O . HIS A 1 78 ? 20.835 -8.690 -35.697 1.00 75.62 78 HIS A O 1
ATOM 596 N N . GLU A 1 79 ? 22.946 -8.054 -35.220 1.00 72.62 79 GLU A N 1
ATOM 597 C CA . GLU A 1 79 ? 22.581 -6.996 -34.260 1.00 72.62 79 GLU A CA 1
ATOM 598 C C . GLU A 1 79 ? 21.696 -7.542 -33.128 1.00 72.62 79 GLU A C 1
ATOM 600 O O . GLU A 1 79 ? 20.537 -7.172 -32.965 1.00 72.62 79 GLU A O 1
ATOM 605 N N . VAL A 1 80 ? 22.246 -8.496 -32.374 1.00 75.12 80 VAL A N 1
ATOM 606 C CA . VAL A 1 80 ? 21.500 -9.277 -31.385 1.00 75.12 80 VAL A CA 1
ATOM 607 C C . VAL A 1 80 ? 20.816 -8.375 -30.367 1.00 75.12 80 VAL A C 1
ATOM 609 O O . VAL A 1 80 ? 21.466 -7.690 -29.575 1.00 75.12 80 VAL A O 1
ATOM 612 N N . GLU A 1 81 ? 19.493 -8.456 -30.348 1.00 81.25 81 GLU A N 1
ATOM 613 C CA . GLU A 1 81 ? 18.652 -7.844 -29.336 1.00 81.25 81 GLU A CA 1
ATOM 614 C C . GLU A 1 81 ? 18.500 -8.804 -28.148 1.00 81.25 81 GLU A C 1
ATOM 616 O O . GLU A 1 81 ? 17.811 -9.827 -28.210 1.00 81.25 81 GLU A O 1
ATOM 621 N N . VAL A 1 82 ? 19.183 -8.500 -27.046 1.00 83.69 82 VAL A N 1
ATOM 622 C CA . VAL A 1 82 ? 19.053 -9.252 -25.798 1.00 83.69 82 VAL A CA 1
ATOM 623 C C . VAL A 1 82 ? 17.969 -8.605 -24.949 1.00 83.69 82 VAL A C 1
ATOM 625 O O . VAL A 1 82 ? 18.088 -7.456 -24.531 1.00 83.69 82 VAL A O 1
ATOM 628 N N . LEU A 1 83 ? 16.915 -9.371 -24.673 1.00 87.25 83 LEU A N 1
ATOM 629 C CA . LEU A 1 83 ? 15.890 -8.993 -23.703 1.00 87.25 83 LEU A CA 1
ATOM 630 C C . LEU A 1 83 ? 16.380 -9.311 -22.285 1.00 87.25 83 LEU A C 1
ATOM 632 O O . LEU A 1 83 ? 16.438 -10.485 -21.918 1.00 87.25 83 LEU A O 1
ATOM 636 N N . GLU A 1 84 ? 16.733 -8.284 -21.521 1.00 88.12 84 GLU A N 1
ATOM 637 C CA . GLU A 1 84 ? 17.075 -8.331 -20.097 1.00 88.12 84 GLU A CA 1
ATOM 638 C C . GLU A 1 84 ? 15.795 -8.256 -19.247 1.00 88.12 84 GLU A C 1
ATOM 640 O O . GLU A 1 84 ? 14.895 -7.458 -19.522 1.00 88.12 84 GLU A O 1
ATOM 645 N N . LEU A 1 85 ? 15.718 -9.068 -18.191 1.00 88.50 85 LEU A N 1
ATOM 646 C CA . LEU A 1 85 ? 14.613 -9.054 -17.232 1.00 88.50 85 LEU A CA 1
ATOM 647 C C . LEU A 1 85 ? 15.077 -8.484 -15.896 1.00 88.50 85 LEU A C 1
ATOM 649 O O . LEU A 1 85 ? 15.927 -9.070 -15.225 1.00 88.50 85 LEU A O 1
ATOM 653 N N . VAL A 1 86 ? 14.471 -7.377 -15.468 1.00 86.69 86 VAL A N 1
ATOM 654 C CA . VAL A 1 86 ? 14.797 -6.746 -14.181 1.00 86.69 86 VAL A CA 1
ATOM 655 C C . VAL A 1 86 ? 13.566 -6.700 -13.282 1.00 86.69 86 VAL A C 1
ATOM 657 O O . VAL A 1 86 ? 12.533 -6.202 -13.737 1.00 86.69 86 VAL A O 1
ATOM 660 N N . PRO A 1 87 ? 13.647 -7.192 -12.025 1.00 85.75 87 PRO A N 1
ATOM 661 C CA . PRO A 1 87 ? 12.549 -7.099 -11.066 1.00 85.75 87 PRO A CA 1
ATOM 662 C C . PRO A 1 87 ? 11.998 -5.676 -10.987 1.00 85.75 87 PRO A C 1
ATOM 664 O O . PRO A 1 87 ? 12.767 -4.715 -10.962 1.00 85.75 87 PRO A O 1
ATOM 667 N N . SER A 1 88 ? 10.676 -5.540 -10.971 1.00 85.50 88 SER A N 1
ATOM 668 C CA . SER A 1 88 ? 10.012 -4.239 -10.984 1.00 85.50 88 SER A CA 1
ATOM 669 C C . SER A 1 88 ? 8.802 -4.230 -10.060 1.00 85.50 88 SER A C 1
ATOM 671 O O . SER A 1 88 ? 8.182 -5.266 -9.824 1.00 85.50 88 SER A O 1
ATOM 673 N N . VAL A 1 89 ? 8.465 -3.051 -9.536 1.00 84.62 89 VAL A N 1
ATOM 674 C CA . VAL A 1 89 ? 7.267 -2.871 -8.715 1.00 84.62 89 VAL A CA 1
ATOM 675 C C . VAL A 1 89 ? 6.021 -2.964 -9.610 1.00 84.62 89 VAL A C 1
ATOM 677 O O . VAL A 1 89 ? 5.988 -2.324 -10.666 1.00 84.62 89 VAL A O 1
ATOM 680 N N . PRO A 1 90 ? 4.979 -3.716 -9.210 1.00 82.88 90 PRO A N 1
ATOM 681 C CA . PRO A 1 90 ? 3.744 -3.820 -9.981 1.00 82.88 90 PRO A CA 1
ATOM 682 C C . PRO A 1 90 ? 3.049 -2.455 -10.120 1.00 82.88 90 PR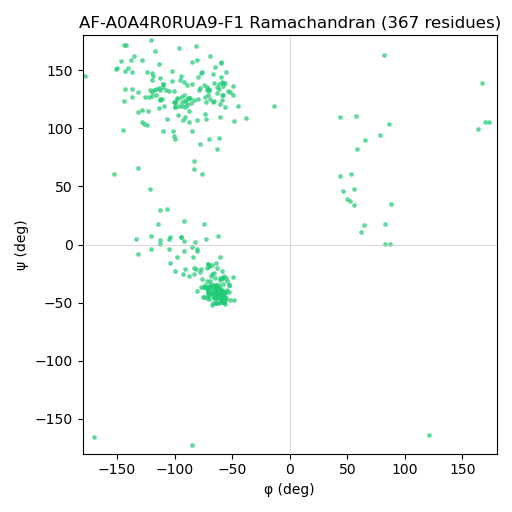O A C 1
ATOM 684 O O . PRO A 1 90 ? 2.863 -1.722 -9.143 1.00 82.88 90 PRO A O 1
ATOM 687 N N . LYS A 1 91 ? 2.611 -2.107 -11.337 1.00 79.38 91 LYS A N 1
ATOM 688 C CA . LYS A 1 91 ? 2.009 -0.790 -11.634 1.00 79.38 91 LYS A CA 1
ATOM 689 C C . LYS A 1 91 ? 0.522 -0.735 -11.269 1.00 79.38 91 LYS A C 1
ATOM 691 O O . LYS A 1 91 ? -0.348 -0.558 -12.116 1.00 79.38 91 LYS A O 1
ATOM 696 N N . LEU A 1 92 ? 0.221 -0.849 -9.980 1.00 80.31 92 LEU A N 1
ATOM 697 C CA . LEU A 1 92 ? -1.154 -0.914 -9.464 1.00 80.31 92 LEU A CA 1
ATOM 698 C C . LEU A 1 92 ? -1.853 0.444 -9.329 1.00 80.31 92 LEU A C 1
ATOM 700 O O . LEU A 1 92 ? -3.022 0.515 -8.976 1.00 80.31 92 LEU A O 1
ATOM 704 N N . GLN A 1 93 ? -1.159 1.541 -9.608 1.00 75.00 93 GLN A N 1
ATOM 705 C CA . GLN A 1 93 ? -1.684 2.898 -9.411 1.00 75.00 93 GLN A CA 1
ATOM 706 C C . GLN A 1 93 ? -2.767 3.263 -10.431 1.00 75.00 93 GLN A C 1
ATOM 708 O O . GLN A 1 93 ? -3.627 4.101 -10.164 1.00 75.00 93 GLN A O 1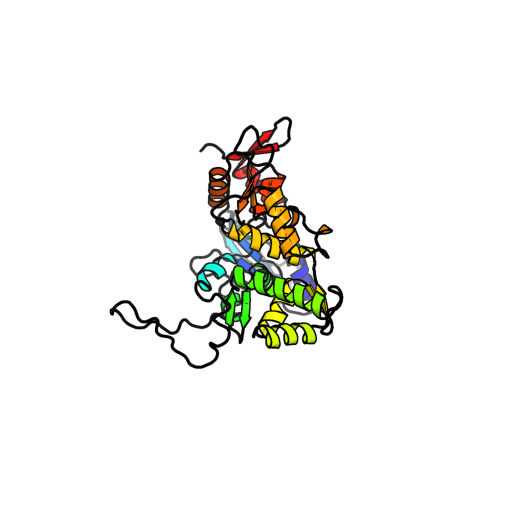
ATOM 713 N N . VAL A 1 94 ? -2.792 2.549 -11.558 1.00 76.25 94 VAL A N 1
ATOM 714 C CA . VAL A 1 94 ? -3.858 2.631 -12.560 1.00 76.25 94 VAL A CA 1
ATOM 715 C C . VAL A 1 94 ? -5.221 2.240 -11.961 1.00 76.25 94 VAL A C 1
ATOM 717 O O . VAL A 1 94 ? -6.238 2.812 -12.360 1.00 76.25 94 VAL A O 1
ATOM 720 N N . LEU A 1 95 ? -5.254 1.374 -10.933 1.00 79.06 95 LEU A N 1
ATOM 721 C CA . LEU A 1 95 ? -6.487 1.012 -10.216 1.00 79.06 95 LEU A CA 1
ATOM 722 C C . LEU A 1 95 ? -7.198 2.232 -9.627 1.00 79.06 95 LEU A C 1
ATOM 724 O O . LEU A 1 95 ? -8.418 2.327 -9.730 1.00 79.06 95 LEU A O 1
ATOM 728 N N . ASN A 1 96 ? -6.456 3.192 -9.065 1.00 75.75 96 ASN A N 1
ATOM 729 C CA . ASN A 1 96 ? -7.049 4.392 -8.466 1.00 75.75 96 ASN A CA 1
ATOM 730 C C . ASN A 1 96 ? -7.807 5.220 -9.517 1.00 75.75 96 ASN A C 1
ATOM 732 O O . ASN A 1 96 ? -8.873 5.769 -9.237 1.00 75.75 96 ASN A O 1
ATOM 736 N N . GLY A 1 97 ? -7.271 5.291 -10.740 1.00 75.19 97 GLY A N 1
ATOM 737 C CA . GLY A 1 97 ? -7.926 5.954 -11.865 1.00 75.19 97 GLY A CA 1
ATOM 738 C C . GLY A 1 97 ? -9.140 5.178 -12.379 1.00 75.19 97 GLY A C 1
ATOM 739 O O . GLY A 1 97 ? -10.197 5.769 -12.598 1.00 75.19 97 GLY A O 1
ATOM 740 N N . MET A 1 98 ? -9.010 3.856 -12.530 1.00 76.06 98 MET A N 1
ATOM 741 C CA . MET A 1 98 ? -10.066 2.977 -13.054 1.00 76.06 98 MET A CA 1
ATOM 742 C C . MET A 1 98 ? -11.270 2.844 -12.111 1.00 76.06 98 MET A C 1
ATOM 744 O O . MET A 1 98 ? -12.412 2.741 -12.565 1.00 76.06 98 MET A O 1
ATOM 748 N N . LEU A 1 99 ? -11.026 2.880 -10.801 1.00 79.50 99 LEU A N 1
ATOM 749 C CA . LEU A 1 99 ? -12.045 2.735 -9.759 1.00 79.50 99 LEU A CA 1
ATOM 750 C C . LEU A 1 99 ? -12.587 4.078 -9.246 1.00 79.50 99 LEU A C 1
ATOM 752 O O . LEU A 1 99 ? -13.385 4.117 -8.306 1.00 79.50 99 LEU A O 1
ATOM 756 N N . ARG A 1 100 ? -12.195 5.197 -9.867 1.00 75.50 100 ARG A N 1
ATOM 757 C CA . ARG A 1 100 ? -12.630 6.532 -9.448 1.00 75.50 100 ARG A CA 1
ATOM 758 C C . ARG A 1 100 ? -14.155 6.667 -9.533 1.00 75.50 100 ARG A C 1
ATOM 760 O O . ARG A 1 100 ? -14.751 6.551 -10.605 1.00 75.50 100 ARG A O 1
ATOM 767 N N . GLY A 1 101 ? -14.777 6.972 -8.395 1.00 71.31 101 GLY A N 1
ATOM 768 C CA . GLY A 1 101 ? -16.231 7.113 -8.275 1.00 71.31 101 GLY A CA 1
ATOM 769 C C . GLY A 1 101 ? -16.994 5.797 -8.090 1.00 71.31 101 GLY A C 1
ATOM 770 O O . GLY A 1 101 ? -18.195 5.787 -8.325 1.00 71.31 101 GLY A O 1
ATOM 771 N N . ARG A 1 102 ? -16.319 4.705 -7.700 1.00 74.50 102 ARG A N 1
ATOM 772 C CA . ARG A 1 102 ? -16.938 3.443 -7.234 1.00 74.50 102 ARG A CA 1
ATOM 773 C C . ARG A 1 102 ? -16.674 3.181 -5.749 1.00 74.50 102 ARG A C 1
ATOM 775 O O . ARG A 1 102 ? -16.505 2.035 -5.342 1.00 74.50 102 ARG A O 1
ATOM 782 N N . VAL A 1 103 ? -16.523 4.253 -4.978 1.00 81.44 103 VAL A N 1
ATOM 783 C CA . VAL A 1 103 ? -16.181 4.151 -3.561 1.00 81.44 103 VAL A CA 1
ATOM 784 C C . VAL A 1 103 ? -17.390 3.599 -2.805 1.00 81.44 103 VAL A C 1
ATOM 786 O O . VAL A 1 103 ? -18.498 4.094 -2.990 1.00 81.44 103 VAL A O 1
ATOM 789 N N . TYR A 1 104 ? -17.175 2.561 -2.005 1.00 80.69 104 TYR A N 1
ATOM 790 C CA . TYR A 1 104 ? -18.164 2.004 -1.091 1.00 80.69 104 TYR A CA 1
ATOM 791 C C . TYR A 1 104 ? -18.166 2.820 0.204 1.00 80.69 104 TYR A C 1
ATOM 793 O O . TYR A 1 104 ? -17.113 2.980 0.823 1.00 80.69 104 TYR A O 1
ATOM 801 N N . ASP A 1 105 ? -19.328 3.335 0.586 1.00 81.25 105 ASP A N 1
ATOM 802 C CA . ASP A 1 105 ? -19.543 4.194 1.756 1.00 81.25 105 ASP A CA 1
ATOM 803 C C . ASP A 1 105 ? -20.893 3.838 2.408 1.00 81.25 105 ASP A C 1
ATOM 805 O O . ASP A 1 105 ? -21.666 3.088 1.805 1.00 81.25 105 ASP A O 1
ATOM 809 N N . GLU A 1 106 ? -21.192 4.402 3.584 1.00 66.88 106 GLU A N 1
ATOM 810 C CA . GLU A 1 106 ? -22.391 4.115 4.408 1.00 66.88 106 GLU A CA 1
ATOM 811 C C . GLU A 1 106 ? -23.720 4.154 3.623 1.00 66.88 106 GLU A C 1
ATOM 813 O O . GLU A 1 106 ? -24.667 3.461 3.966 1.00 66.88 106 GLU A O 1
ATOM 818 N N . GLY A 1 107 ? -23.806 4.934 2.539 1.00 61.03 107 GLY A N 1
ATOM 819 C CA . GLY A 1 107 ? -25.018 5.071 1.717 1.00 61.03 107 GLY A CA 1
ATOM 820 C C . GLY A 1 107 ? -25.152 4.112 0.523 1.00 61.03 107 GLY A C 1
ATOM 821 O O . GLY A 1 107 ? -26.079 4.278 -0.266 1.00 61.03 107 GLY A O 1
ATOM 822 N N . HIS A 1 108 ? -24.227 3.167 0.318 1.00 58.88 108 HIS A N 1
ATOM 823 C CA . HIS A 1 108 ? -24.173 2.317 -0.886 1.00 58.88 108 HIS A CA 1
ATOM 824 C C . HIS A 1 108 ? -24.420 0.819 -0.635 1.00 58.88 108 HIS A C 1
ATOM 826 O O . HIS A 1 108 ? -24.101 -0.004 -1.502 1.00 58.88 108 HIS A O 1
ATOM 832 N N . GLU A 1 109 ? -25.005 0.465 0.510 1.00 51.41 109 GLU A N 1
ATOM 833 C CA . GLU A 1 109 ? -25.199 -0.937 0.908 1.00 51.41 109 GLU A CA 1
ATOM 834 C C . GLU A 1 109 ? -26.268 -1.676 0.077 1.00 51.41 109 GLU A C 1
ATOM 836 O O . GLU A 1 109 ? -26.197 -2.896 -0.029 1.00 51.41 109 GLU A O 1
ATOM 841 N N . ASP A 1 110 ? -27.137 -0.951 -0.643 1.00 42.78 110 ASP A N 1
ATOM 842 C CA . ASP A 1 110 ? -28.206 -1.511 -1.487 1.00 42.78 110 ASP A CA 1
ATOM 843 C C . ASP A 1 110 ? -28.251 -0.882 -2.894 1.00 42.78 110 ASP A C 1
ATOM 845 O O . ASP A 1 110 ? -29.195 -0.210 -3.295 1.00 42.78 110 ASP A O 1
ATOM 849 N N . VAL A 1 111 ? -27.215 -1.103 -3.710 1.00 42.78 111 VAL A N 1
ATOM 850 C CA . VAL A 1 111 ? -27.377 -0.979 -5.179 1.00 42.78 111 VAL A CA 1
ATOM 851 C C . VAL A 1 111 ? -27.014 -2.298 -5.852 1.00 42.78 111 VAL A C 1
ATOM 853 O O . VAL A 1 111 ? -26.227 -2.373 -6.803 1.00 42.78 111 VAL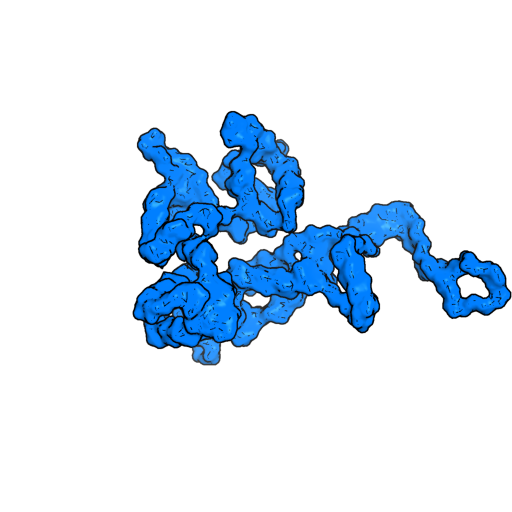 A O 1
ATOM 856 N N . GLY A 1 112 ? -27.568 -3.367 -5.291 1.00 43.25 112 GLY A N 1
ATOM 857 C CA . GLY A 1 112 ? -27.835 -4.610 -5.986 1.00 43.25 112 GLY A CA 1
ATOM 858 C C . GLY A 1 112 ? -29.317 -4.635 -6.334 1.00 43.25 112 GLY A C 1
ATOM 859 O O . GLY A 1 112 ? -30.110 -5.035 -5.502 1.00 43.25 112 GLY A O 1
ATOM 860 N N . GLU A 1 113 ? -29.633 -4.250 -7.574 1.00 41.28 113 GLU A N 1
ATOM 861 C CA . GLU A 1 113 ? -30.963 -4.330 -8.211 1.00 41.28 113 GLU A CA 1
ATOM 862 C C . GLU A 1 113 ? -31.886 -3.120 -7.930 1.00 41.28 113 GLU A C 1
ATOM 864 O O . GLU A 1 113 ? -32.481 -2.994 -6.876 1.00 41.28 113 GLU A O 1
ATOM 869 N N . ASP A 1 114 ? -32.000 -2.246 -8.943 1.00 42.34 114 ASP A N 1
ATOM 870 C CA . ASP A 1 114 ? -33.060 -1.239 -9.140 1.00 42.34 114 ASP A CA 1
ATOM 871 C C . ASP A 1 114 ? -33.186 -0.066 -8.133 1.00 42.34 114 ASP A C 1
ATOM 873 O O . ASP A 1 114 ? -33.955 -0.150 -7.191 1.00 42.34 114 ASP A O 1
ATOM 877 N N . GLU A 1 115 ? -32.493 1.058 -8.398 1.00 35.19 115 GLU A N 1
ATOM 878 C CA . GLU A 1 115 ? -32.904 2.477 -8.178 1.00 35.19 115 GLU A CA 1
ATOM 879 C C . GLU A 1 115 ? -31.649 3.367 -8.397 1.00 35.19 115 GLU A C 1
ATOM 881 O O . GLU A 1 115 ? -30.656 3.273 -7.685 1.00 35.19 115 GLU A O 1
ATOM 886 N N . ASP A 1 116 ? -31.473 4.123 -9.485 1.00 43.53 116 ASP A N 1
ATOM 887 C CA . ASP A 1 116 ? -32.264 5.271 -9.949 1.00 43.53 116 ASP A CA 1
ATOM 888 C C . ASP A 1 116 ? -32.630 6.257 -8.825 1.00 43.53 116 ASP A C 1
ATOM 890 O O . ASP A 1 116 ? -33.792 6.582 -8.615 1.00 43.53 116 ASP A O 1
ATOM 894 N N . GLN A 1 117 ? -31.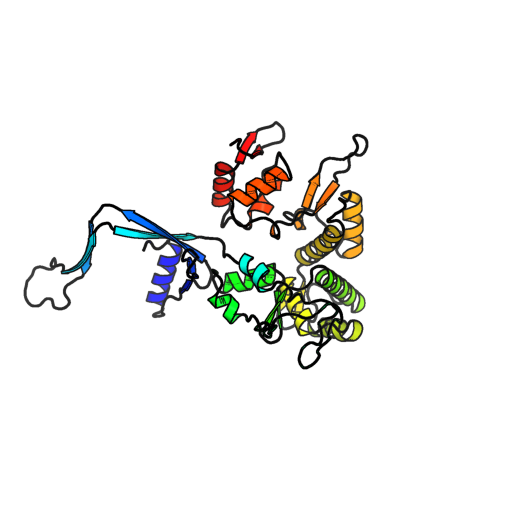623 6.814 -8.142 1.00 35.72 117 GLN A N 1
ATOM 895 C CA . GLN A 1 117 ? -31.759 8.156 -7.566 1.00 35.72 117 GLN A CA 1
ATOM 896 C C . GLN A 1 117 ? -31.072 9.182 -8.462 1.00 35.72 117 GLN A C 1
ATOM 898 O O . GLN A 1 117 ? -29.869 9.454 -8.403 1.00 35.72 117 GLN A O 1
ATOM 903 N N . GLU A 1 118 ? -31.907 9.732 -9.341 1.00 36.38 118 GLU A N 1
ATOM 904 C CA . GLU A 1 118 ? -31.722 11.013 -9.996 1.00 36.38 118 GLU A CA 1
ATOM 905 C C . GLU A 1 118 ? -31.363 12.063 -8.935 1.00 36.38 118 GLU A C 1
ATOM 907 O O . GLU A 1 118 ? -32.200 12.527 -8.165 1.00 36.38 118 GLU A O 1
ATOM 912 N N . THR A 1 119 ? -30.097 12.471 -8.901 1.00 35.09 119 THR A N 1
ATOM 913 C CA . THR A 1 119 ? -29.757 13.787 -8.363 1.00 35.09 119 THR A CA 1
ATOM 914 C C . THR A 1 119 ? -30.285 14.805 -9.369 1.00 35.09 119 THR A C 1
ATOM 916 O O . THR A 1 119 ? -29.627 15.139 -10.358 1.00 35.09 119 THR A O 1
ATOM 919 N N . GLU A 1 120 ? -31.529 15.238 -9.157 1.00 40.19 120 GLU A N 1
ATOM 920 C CA . GLU A 1 120 ? -32.096 16.416 -9.805 1.00 40.19 120 GLU A CA 1
ATOM 921 C C . GLU A 1 120 ? -31.272 17.640 -9.398 1.00 40.19 120 GLU A C 1
ATOM 923 O O . GLU A 1 120 ? -31.496 18.234 -8.353 1.00 40.19 120 GLU A O 1
ATOM 928 N N . ASP A 1 121 ? -30.250 17.968 -10.186 1.00 35.47 121 ASP A N 1
ATOM 929 C CA . ASP A 1 121 ? -30.048 19.319 -10.710 1.00 35.47 121 ASP A CA 1
ATOM 930 C C . ASP A 1 121 ? -28.704 19.418 -11.444 1.00 35.47 121 ASP A C 1
ATOM 932 O O . ASP A 1 121 ? -27.629 19.450 -10.853 1.00 35.47 121 ASP A O 1
ATOM 936 N N . VAL A 1 122 ? -28.774 19.458 -12.776 1.00 36.97 122 VAL A N 1
ATOM 937 C CA . VAL A 1 122 ? -28.312 20.561 -13.643 1.00 36.97 122 VAL A CA 1
ATOM 938 C C . VAL A 1 122 ? -28.191 20.029 -15.081 1.00 36.97 122 VAL A C 1
ATOM 940 O O . VAL A 1 122 ? -27.205 19.423 -15.479 1.00 36.97 122 VAL A O 1
ATOM 943 N N . ARG A 1 123 ? -29.241 20.339 -15.853 1.00 37.34 123 ARG A N 1
ATOM 944 C CA . ARG A 1 123 ? -29.250 20.778 -17.264 1.00 37.34 123 ARG A CA 1
ATOM 945 C C . ARG A 1 123 ? -28.607 19.867 -18.328 1.00 37.34 123 ARG A C 1
ATOM 947 O O . ARG A 1 123 ? -27.398 19.777 -18.473 1.00 37.34 123 ARG A O 1
ATOM 954 N N . LYS A 1 124 ? -29.514 19.323 -19.149 1.00 39.41 124 LYS A N 1
ATOM 955 C CA . LYS A 1 124 ? -29.392 18.898 -20.555 1.00 39.41 124 LYS A CA 1
ATOM 956 C C . LYS A 1 124 ? -28.137 19.410 -21.280 1.00 39.41 124 LYS A C 1
ATOM 958 O O . LYS A 1 124 ? -28.028 20.612 -21.490 1.00 39.41 124 LYS A O 1
ATOM 963 N N . GLU A 1 125 ? -27.299 18.490 -21.749 1.00 34.91 125 GLU A N 1
ATOM 964 C CA . GLU A 1 125 ? -27.042 18.210 -23.174 1.00 34.91 125 GLU A CA 1
ATOM 965 C C . GLU A 1 125 ? -26.049 17.032 -23.297 1.00 34.91 125 GLU A C 1
ATOM 967 O O . GLU A 1 125 ? -25.181 16.846 -22.450 1.00 34.91 125 GLU A O 1
ATOM 972 N N . ASP A 1 126 ? -26.252 16.226 -24.340 1.00 33.56 126 ASP A N 1
ATOM 973 C CA . ASP A 1 126 ? -25.420 15.124 -24.846 1.00 33.56 126 ASP A CA 1
ATOM 974 C C . ASP A 1 126 ? -25.439 13.741 -24.150 1.00 33.56 126 ASP A C 1
ATOM 976 O O . ASP A 1 126 ? -24.722 13.413 -23.210 1.00 33.56 126 ASP A O 1
ATOM 980 N N . GLU A 1 127 ? -26.312 12.901 -24.718 1.00 36.47 127 GLU A N 1
ATOM 981 C CA . GLU A 1 127 ? -26.068 11.524 -25.170 1.00 36.47 127 GLU A CA 1
ATOM 982 C C . GLU A 1 127 ? -25.256 10.560 -24.274 1.00 36.47 127 GLU A C 1
ATOM 984 O O . GLU A 1 127 ? -24.032 10.564 -24.221 1.00 36.47 127 GLU A O 1
ATOM 989 N N . ARG A 1 128 ? -25.981 9.573 -23.720 1.00 37.81 128 ARG A N 1
ATOM 990 C CA . ARG A 1 128 ? -25.475 8.271 -23.239 1.00 37.81 128 ARG A CA 1
ATOM 991 C C . ARG A 1 128 ? -24.398 8.361 -22.148 1.00 37.81 128 ARG A C 1
ATOM 993 O O . ARG A 1 128 ? -23.232 8.045 -22.375 1.00 37.81 128 ARG A O 1
ATOM 1000 N N . ARG A 1 129 ? -24.828 8.545 -20.893 1.00 40.66 129 ARG A N 1
ATOM 1001 C CA . ARG A 1 129 ? -24.123 7.920 -19.758 1.00 40.66 129 ARG A CA 1
ATOM 1002 C C . ARG A 1 129 ? -24.226 6.400 -19.932 1.00 40.66 129 ARG A C 1
ATOM 1004 O O . ARG A 1 129 ? -25.128 5.761 -19.403 1.00 40.66 129 ARG A O 1
ATOM 1011 N N . THR A 1 130 ? -23.350 5.818 -20.749 1.00 39.47 130 THR A N 1
ATOM 1012 C CA . THR A 1 130 ? -23.115 4.374 -20.802 1.00 39.47 130 THR A CA 1
ATOM 1013 C C . THR A 1 130 ? -23.021 3.877 -19.369 1.00 39.47 130 THR A C 1
ATOM 1015 O O . THR A 1 130 ? -22.152 4.357 -18.637 1.00 39.47 130 THR A O 1
ATOM 1018 N N . LYS A 1 131 ? -23.918 2.960 -18.972 1.00 47.59 131 LYS A N 1
ATOM 1019 C CA . LYS A 1 131 ? -23.812 2.178 -17.731 1.00 47.59 131 LYS A CA 1
ATOM 1020 C C . LYS A 1 131 ? -22.335 1.836 -17.546 1.00 47.59 131 LYS A C 1
ATOM 1022 O O . LYS A 1 131 ? -21.778 1.120 -18.380 1.00 47.59 131 LYS A O 1
ATOM 1027 N N . ARG A 1 132 ? -21.663 2.447 -16.563 1.00 56.03 132 ARG A N 1
ATOM 1028 C CA . ARG A 1 132 ? -20.214 2.281 -16.392 1.00 56.03 132 ARG A CA 1
ATOM 1029 C C . ARG A 1 132 ? -19.971 0.796 -16.139 1.00 56.03 132 ARG A C 1
ATOM 1031 O O . ARG A 1 132 ? -20.397 0.271 -15.117 1.00 56.03 132 ARG A O 1
ATOM 1038 N N . ARG A 1 133 ? -19.368 0.112 -17.114 1.00 63.47 133 ARG A N 1
ATOM 1039 C CA . ARG A 1 133 ? -19.150 -1.342 -17.113 1.00 63.47 133 ARG A CA 1
ATOM 1040 C C . ARG A 1 133 ? -18.520 -1.759 -15.779 1.00 63.47 133 ARG A C 1
ATOM 1042 O O . ARG A 1 133 ? -17.566 -1.111 -15.358 1.00 63.47 133 ARG A O 1
ATOM 1049 N N . ARG A 1 134 ? -19.081 -2.757 -15.085 1.00 73.00 134 ARG A N 1
ATOM 1050 C CA . ARG A 1 134 ? -18.528 -3.307 -13.827 1.00 73.00 134 ARG A CA 1
ATOM 1051 C C . ARG A 1 134 ? -17.058 -3.672 -14.056 1.00 73.00 134 ARG A C 1
ATOM 1053 O O . ARG A 1 134 ? -16.765 -4.259 -15.091 1.00 73.00 134 ARG A O 1
ATOM 1060 N N . PHE A 1 135 ? -16.163 -3.241 -13.167 1.00 79.19 135 PHE A N 1
ATOM 1061 C CA . PHE A 1 135 ? -14.739 -3.567 -13.267 1.00 79.19 135 PHE A CA 1
ATOM 1062 C C . PHE A 1 135 ? -14.465 -4.760 -12.361 1.00 79.19 135 PHE A C 1
ATOM 1064 O O . PHE A 1 135 ? -14.617 -4.661 -11.142 1.00 79.19 135 PHE A O 1
ATOM 1071 N N . THR A 1 136 ? -14.164 -5.896 -12.976 1.00 86.12 136 THR A N 1
ATOM 1072 C CA . THR A 1 136 ? -14.035 -7.180 -12.289 1.00 86.12 136 THR A CA 1
ATOM 1073 C C . THR A 1 136 ? -12.583 -7.492 -11.943 1.00 86.12 136 THR A C 1
ATOM 1075 O O . THR A 1 136 ? -11.654 -6.828 -12.409 1.00 86.12 136 THR A O 1
ATOM 1078 N N . TYR A 1 137 ? -12.379 -8.520 -11.119 1.00 85.50 137 TYR A N 1
ATOM 1079 C CA . TYR A 1 137 ? -11.041 -9.039 -10.837 1.00 85.50 137 TYR A CA 1
ATOM 1080 C C . TYR A 1 137 ? -10.319 -9.490 -12.116 1.00 85.50 137 TYR A C 1
ATOM 1082 O O . TYR A 1 137 ? -9.143 -9.182 -12.299 1.00 85.50 137 TYR A O 1
ATOM 1090 N N . ASP A 1 138 ? -11.033 -10.144 -13.034 1.00 84.81 138 ASP A N 1
ATOM 1091 C CA . ASP A 1 138 ? -10.463 -10.600 -14.304 1.00 84.81 138 ASP A CA 1
ATOM 1092 C C . ASP A 1 138 ? -10.076 -9.419 -15.204 1.00 84.81 138 ASP A C 1
ATOM 1094 O O . ASP A 1 138 ? -8.976 -9.406 -15.758 1.00 84.81 138 ASP A O 1
ATOM 1098 N N . ASP A 1 139 ? -10.903 -8.365 -15.259 1.00 84.81 139 ASP A N 1
ATOM 1099 C CA . ASP A 1 139 ? -10.545 -7.134 -15.977 1.00 84.81 139 ASP A CA 1
ATOM 1100 C C . ASP A 1 139 ? -9.266 -6.506 -15.384 1.00 84.81 139 ASP A C 1
ATOM 1102 O O . ASP A 1 139 ? -8.388 -6.053 -16.123 1.00 84.81 139 ASP A O 1
ATOM 1106 N N . ALA A 1 140 ? -9.119 -6.496 -14.053 1.00 84.31 140 ALA A N 1
ATOM 1107 C CA . ALA A 1 140 ? -7.911 -6.015 -13.381 1.00 84.31 140 ALA A CA 1
ATOM 1108 C C . ALA A 1 140 ? -6.689 -6.884 -13.715 1.00 84.31 140 ALA A C 1
ATOM 1110 O O . ALA A 1 140 ? -5.614 -6.362 -14.009 1.00 84.31 140 ALA A O 1
ATOM 1111 N N . ARG A 1 141 ? -6.856 -8.207 -13.725 1.00 85.12 141 ARG A N 1
ATOM 1112 C CA . ARG A 1 141 ? -5.794 -9.170 -14.025 1.00 85.12 141 ARG A CA 1
ATOM 1113 C C . ARG A 1 141 ? -5.259 -9.040 -15.450 1.00 85.12 141 ARG A C 1
ATOM 1115 O O . ARG A 1 141 ? -4.047 -9.176 -15.648 1.00 85.12 141 ARG A O 1
ATOM 1122 N N . GLU A 1 142 ? -6.136 -8.784 -16.418 1.00 83.69 142 GLU A N 1
ATOM 1123 C CA . GLU A 1 142 ? -5.777 -8.608 -17.830 1.00 83.69 142 GLU A CA 1
ATOM 1124 C C . GLU A 1 142 ? -5.163 -7.234 -18.117 1.00 83.69 142 GLU A C 1
ATOM 1126 O O . GLU A 1 142 ? -4.247 -7.116 -18.931 1.00 83.69 142 GLU A O 1
ATOM 1131 N N . THR A 1 143 ? -5.651 -6.184 -17.452 1.00 82.19 143 THR A N 1
ATOM 1132 C CA . THR A 1 143 ? -5.233 -4.805 -17.746 1.00 82.19 143 THR A CA 1
ATOM 1133 C C . THR A 1 143 ? -3.998 -4.354 -16.974 1.00 82.19 143 THR A C 1
ATOM 1135 O O . THR A 1 143 ? -3.287 -3.468 -17.457 1.00 82.19 143 THR A O 1
ATOM 1138 N N . LEU A 1 144 ? -3.735 -4.924 -15.793 1.00 84.69 144 LEU A N 1
ATOM 1139 C CA . LEU A 1 144 ? -2.670 -4.472 -14.898 1.00 84.69 144 LEU A CA 1
ATOM 1140 C C . LEU A 1 144 ? -1.369 -5.254 -15.076 1.00 84.69 144 LEU A C 1
ATOM 1142 O O . LEU A 1 144 ? -1.330 -6.477 -15.206 1.00 84.69 144 LEU A O 1
ATOM 1146 N N . GLN A 1 145 ? -0.270 -4.512 -14.977 1.00 86.44 145 GLN A N 1
ATOM 1147 C CA . GLN A 1 145 ? 1.095 -5.027 -15.019 1.00 86.44 145 GLN A CA 1
ATOM 1148 C C . GLN A 1 145 ? 1.525 -5.529 -13.635 1.00 86.44 145 GLN A C 1
ATOM 1150 O O . GLN A 1 145 ? 2.303 -4.872 -12.938 1.00 86.44 145 GLN A O 1
ATOM 1155 N N . ALA A 1 146 ? 0.953 -6.659 -13.223 1.00 87.19 146 ALA A N 1
ATOM 1156 C CA . ALA A 1 146 ? 1.234 -7.318 -11.952 1.00 87.19 146 ALA A CA 1
ATOM 1157 C C . ALA A 1 146 ? 1.042 -8.840 -12.056 1.00 87.19 146 ALA A C 1
ATOM 1159 O O . ALA A 1 146 ? 0.217 -9.318 -12.848 1.00 87.19 146 ALA A O 1
ATOM 1160 N N . SER A 1 147 ? 1.773 -9.593 -11.232 1.00 86.81 147 SER A N 1
ATOM 1161 C CA . SER A 1 147 ? 1.463 -11.004 -10.976 1.00 86.81 147 SER A CA 1
ATOM 1162 C C . SER A 1 147 ? 0.170 -11.150 -10.171 1.00 86.81 147 SER A C 1
ATOM 1164 O O . SER A 1 147 ? -0.280 -10.199 -9.530 1.00 86.81 147 SER A O 1
ATOM 1166 N N . ASP A 1 148 ? -0.418 -12.345 -10.177 1.00 86.31 148 ASP A N 1
ATOM 1167 C CA . ASP A 1 148 ? -1.703 -12.596 -9.513 1.00 86.31 148 ASP A CA 1
ATOM 1168 C C . ASP A 1 148 ? -1.600 -12.363 -7.993 1.00 86.31 148 ASP A C 1
ATOM 1170 O O . ASP A 1 148 ? -2.404 -11.632 -7.417 1.00 86.31 148 ASP A O 1
ATOM 1174 N N . THR A 1 149 ? -0.533 -12.850 -7.344 1.00 86.56 149 THR A N 1
ATOM 1175 C CA . THR A 1 149 ? -0.343 -12.584 -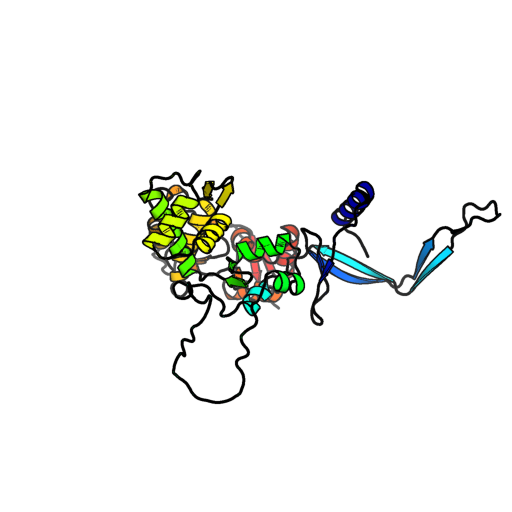5.902 1.00 86.56 149 THR A CA 1
ATOM 1176 C C . THR A 1 149 ? -0.022 -11.118 -5.585 1.00 86.56 149 THR A C 1
ATOM 1178 O O . THR A 1 149 ? -0.395 -10.619 -4.521 1.00 86.56 149 THR A O 1
ATOM 1181 N N . GLU A 1 150 ? 0.662 -10.400 -6.485 1.00 88.31 150 GLU A N 1
ATOM 1182 C CA . GLU A 1 150 ? 0.919 -8.966 -6.320 1.00 88.31 150 GLU A CA 1
ATOM 1183 C C . GLU A 1 150 ? -0.363 -8.150 -6.472 1.00 88.31 150 GLU A C 1
ATOM 1185 O O . GLU A 1 150 ? -0.548 -7.181 -5.734 1.00 88.31 150 GLU A O 1
ATOM 1190 N N . LEU A 1 151 ? -1.247 -8.554 -7.388 1.00 87.56 151 LEU A N 1
ATOM 1191 C CA . LEU A 1 151 ? -2.565 -7.960 -7.556 1.00 87.56 151 LEU A CA 1
ATOM 1192 C C . LEU A 1 151 ? -3.415 -8.179 -6.302 1.00 87.56 151 LEU A C 1
ATOM 1194 O O . LEU A 1 151 ? -3.910 -7.202 -5.747 1.00 87.56 151 LEU A O 1
ATOM 1198 N N . ASP A 1 152 ? -3.509 -9.412 -5.799 1.00 86.62 152 ASP A N 1
ATOM 1199 C CA . ASP A 1 152 ? -4.256 -9.732 -4.574 1.00 86.62 152 ASP A CA 1
ATOM 1200 C C . ASP A 1 152 ? -3.765 -8.925 -3.375 1.00 86.62 152 ASP A C 1
ATOM 1202 O O . ASP A 1 152 ? -4.550 -8.310 -2.646 1.00 86.62 152 ASP A O 1
ATOM 1206 N N . ARG A 1 153 ? -2.443 -8.890 -3.175 1.00 86.69 153 ARG A N 1
ATOM 1207 C CA . ARG A 1 153 ? -1.826 -8.087 -2.118 1.00 86.69 153 ARG A CA 1
ATOM 1208 C C . ARG A 1 153 ? -2.150 -6.608 -2.299 1.00 86.69 153 ARG A C 1
ATOM 1210 O O . ARG A 1 153 ? -2.540 -5.949 -1.341 1.00 86.69 153 ARG A O 1
ATOM 1217 N N . GLY A 1 154 ? -2.034 -6.101 -3.518 1.00 84.94 154 GLY A N 1
ATOM 1218 C CA . GLY A 1 154 ? -2.292 -4.708 -3.833 1.00 84.94 154 GLY A CA 1
ATOM 1219 C C . GLY A 1 154 ? -3.746 -4.277 -3.656 1.00 84.94 154 GLY A C 1
ATOM 1220 O O . GLY A 1 154 ? -3.994 -3.164 -3.193 1.00 84.94 154 GLY A O 1
ATOM 1221 N N . LEU A 1 155 ? -4.708 -5.150 -3.965 1.00 87.94 155 LEU A N 1
ATOM 1222 C CA . LEU A 1 155 ? -6.127 -4.921 -3.682 1.00 87.94 155 LEU A CA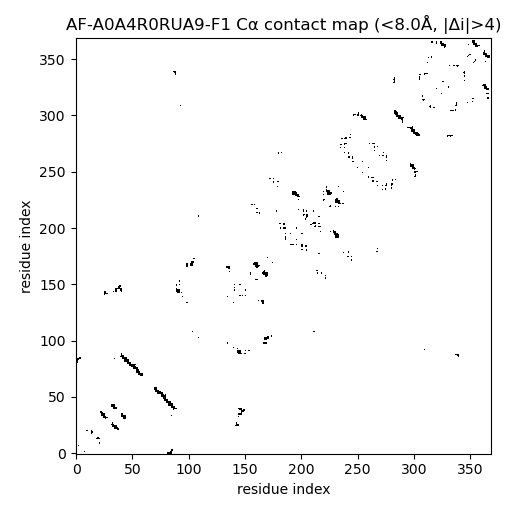 1
ATOM 1223 C C . LEU A 1 155 ? -6.370 -4.816 -2.169 1.00 87.94 155 LEU A C 1
ATOM 1225 O O . LEU A 1 155 ? -7.042 -3.888 -1.719 1.00 87.94 155 LEU A O 1
ATOM 1229 N N . ARG A 1 156 ? -5.758 -5.706 -1.373 1.00 87.62 156 ARG A N 1
ATOM 1230 C CA . ARG A 1 156 ? -5.843 -5.679 0.100 1.00 87.62 156 ARG A CA 1
ATOM 1231 C C . ARG A 1 156 ? -5.185 -4.437 0.705 1.00 87.62 156 ARG A C 1
ATOM 1233 O O . ARG A 1 156 ? -5.735 -3.830 1.621 1.00 87.62 156 ARG A O 1
ATOM 1240 N N . GLU A 1 157 ? -4.013 -4.044 0.212 1.00 85.56 157 GLU A N 1
ATOM 1241 C CA . GLU A 1 157 ? -3.290 -2.848 0.671 1.00 85.56 157 GLU A CA 1
ATOM 1242 C C . GLU A 1 157 ? -4.053 -1.560 0.350 1.00 85.56 157 GLU A C 1
ATOM 1244 O O . GLU A 1 157 ? -4.117 -0.665 1.188 1.00 85.56 157 GLU A O 1
ATOM 1249 N N . ARG A 1 158 ? -4.707 -1.496 -0.817 1.00 84.69 158 ARG A N 1
ATOM 1250 C CA . ARG A 1 158 ? -5.560 -0.368 -1.231 1.00 84.69 158 ARG A CA 1
ATOM 1251 C C . ARG A 1 158 ? -6.981 -0.421 -0.665 1.00 84.69 158 ARG A C 1
ATOM 1253 O O . ARG A 1 158 ? -7.774 0.457 -0.991 1.00 84.69 158 ARG A O 1
ATOM 1260 N N . ARG A 1 159 ? -7.299 -1.424 0.165 1.00 88.75 159 ARG A N 1
ATOM 1261 C CA . ARG A 1 159 ? -8.617 -1.611 0.801 1.00 88.75 159 ARG A CA 1
ATOM 1262 C C . ARG A 1 159 ? -9.755 -1.671 -0.229 1.00 88.75 159 ARG A C 1
ATOM 1264 O O . ARG A 1 159 ? -10.763 -0.976 -0.122 1.00 88.75 159 ARG A O 1
ATOM 1271 N N . ILE A 1 160 ? -9.564 -2.475 -1.273 1.00 87.50 160 ILE A N 1
ATOM 1272 C CA . ILE A 1 160 ? -10.548 -2.668 -2.343 1.00 87.50 160 ILE A CA 1
ATOM 1273 C C . ILE A 1 160 ? -11.369 -3.923 -2.049 1.00 87.50 160 ILE A C 1
ATOM 1275 O O . ILE A 1 160 ? -10.822 -5.022 -1.978 1.00 87.50 160 ILE A O 1
ATOM 1279 N N . LEU A 1 161 ? -12.681 -3.745 -1.895 1.00 86.38 161 LEU A N 1
ATOM 1280 C CA . LEU A 1 161 ? -13.660 -4.810 -1.701 1.00 86.38 161 LEU A CA 1
ATOM 1281 C C . LEU A 1 161 ? -13.958 -5.527 -3.019 1.00 86.38 161 LEU A C 1
ATOM 1283 O O . LEU A 1 161 ? -13.978 -4.909 -4.086 1.00 86.38 161 LEU A O 1
ATOM 1287 N N . ILE A 1 162 ? -14.258 -6.820 -2.921 1.00 86.94 162 ILE A N 1
ATOM 1288 C CA . ILE A 1 162 ? -14.770 -7.644 -4.019 1.00 86.94 162 ILE A CA 1
ATOM 1289 C C . ILE A 1 162 ? -16.228 -7.984 -3.701 1.00 86.94 162 ILE A C 1
ATOM 1291 O O . ILE A 1 162 ? -16.500 -8.903 -2.928 1.00 86.94 162 ILE A O 1
ATOM 1295 N N . LEU A 1 163 ? -17.172 -7.233 -4.267 1.00 82.88 163 LEU A N 1
ATOM 1296 C CA . LEU A 1 163 ? -18.608 -7.409 -4.032 1.00 82.88 163 LEU A CA 1
ATOM 1297 C C . LEU A 1 163 ? -19.281 -7.869 -5.322 1.00 82.88 163 LEU A C 1
ATOM 1299 O O . LEU A 1 163 ? -19.235 -7.176 -6.333 1.00 82.88 163 LEU A O 1
ATOM 1303 N N . ASP A 1 164 ? -19.862 -9.070 -5.295 1.00 79.19 164 ASP A N 1
ATOM 1304 C CA . ASP A 1 164 ? -20.584 -9.684 -6.422 1.00 79.19 164 ASP A CA 1
ATOM 1305 C C . ASP A 1 164 ? -19.808 -9.651 -7.755 1.00 79.19 164 ASP A C 1
ATOM 1307 O O . ASP A 1 164 ? -20.355 -9.416 -8.834 1.00 79.19 164 ASP A O 1
ATOM 1311 N N . GLY A 1 165 ? -18.494 -9.885 -7.664 1.00 78.25 165 GLY A N 1
ATOM 1312 C CA . GLY A 1 165 ? -17.567 -9.888 -8.798 1.00 78.25 165 GLY A CA 1
ATOM 1313 C C . GLY A 1 165 ? -17.065 -8.505 -9.228 1.00 78.25 165 GLY A C 1
ATOM 1314 O O . GLY A 1 165 ? -16.271 -8.425 -10.161 1.00 78.25 165 GLY A O 1
ATOM 1315 N N . GLU A 1 166 ? -17.483 -7.425 -8.565 1.00 83.31 166 GLU A N 1
ATOM 1316 C CA . GLU A 1 166 ? -17.035 -6.055 -8.824 1.00 83.31 166 GLU A CA 1
ATOM 1317 C C . GLU A 1 166 ? -16.010 -5.579 -7.783 1.00 83.31 166 GLU A C 1
ATOM 1319 O O . GLU A 1 166 ? -16.148 -5.828 -6.585 1.00 83.31 166 GLU A O 1
ATOM 1324 N N . LEU A 1 167 ? -14.992 -4.850 -8.249 1.00 85.88 167 LEU A N 1
ATOM 1325 C CA . LEU A 1 167 ? -14.005 -4.185 -7.404 1.00 85.88 167 LEU A CA 1
ATOM 1326 C C . LEU A 1 167 ? -14.510 -2.803 -6.965 1.00 85.88 167 LEU A C 1
ATOM 1328 O O . LEU A 1 167 ? -14.774 -1.936 -7.805 1.00 85.88 167 LEU A O 1
ATOM 1332 N N . ARG A 1 168 ? -14.606 -2.576 -5.651 1.00 85.75 168 ARG A N 1
ATOM 1333 C CA . ARG A 1 168 ? -15.047 -1.304 -5.055 1.00 85.75 168 ARG A CA 1
ATOM 1334 C C . ARG A 1 168 ? -14.094 -0.856 -3.939 1.00 85.75 168 ARG A C 1
ATOM 1336 O O . ARG A 1 168 ? -14.005 -1.535 -2.922 1.00 85.75 168 ARG A O 1
ATOM 1343 N N . PRO A 1 169 ? -13.357 0.258 -4.090 1.00 87.81 169 PRO A N 1
ATOM 1344 C CA . PRO A 1 169 ? -12.561 0.824 -2.999 1.00 87.81 169 PRO A CA 1
ATOM 1345 C C . PRO A 1 169 ? -13.457 1.224 -1.829 1.00 87.81 169 PRO A C 1
ATOM 1347 O O . PRO A 1 169 ? -14.500 1.822 -2.064 1.00 87.81 169 PRO A O 1
ATOM 1350 N N . ILE A 1 170 ? -13.064 0.951 -0.588 1.00 88.75 170 ILE A N 1
ATOM 1351 C CA . ILE A 1 170 ? -13.810 1.443 0.577 1.00 88.75 170 ILE A CA 1
ATOM 1352 C C . ILE A 1 170 ? -13.470 2.910 0.872 1.00 88.75 170 ILE A C 1
ATOM 1354 O O . ILE A 1 170 ? -12.325 3.339 0.695 1.00 88.75 170 ILE A O 1
ATOM 1358 N N . ALA A 1 171 ? -14.449 3.693 1.325 1.00 88.75 171 ALA A N 1
ATOM 1359 C CA . ALA A 1 171 ? -14.208 5.040 1.815 1.00 88.75 171 ALA A CA 1
ATOM 1360 C C . ALA A 1 171 ? -13.311 4.985 3.069 1.00 88.75 171 ALA A C 1
ATOM 1362 O O . ALA A 1 171 ? -13.604 4.236 4.004 1.00 88.75 171 ALA A O 1
ATOM 1363 N N . PRO A 1 172 ? -12.228 5.783 3.130 1.00 87.31 172 PRO A N 1
ATOM 1364 C CA . PRO A 1 172 ? -11.345 5.846 4.291 1.00 87.31 172 PRO A CA 1
ATOM 1365 C C . PRO A 1 172 ? -12.048 6.112 5.626 1.00 87.31 172 PRO A C 1
ATOM 1367 O O . PRO A 1 172 ? -11.676 5.513 6.628 1.00 87.31 172 PRO A O 1
ATO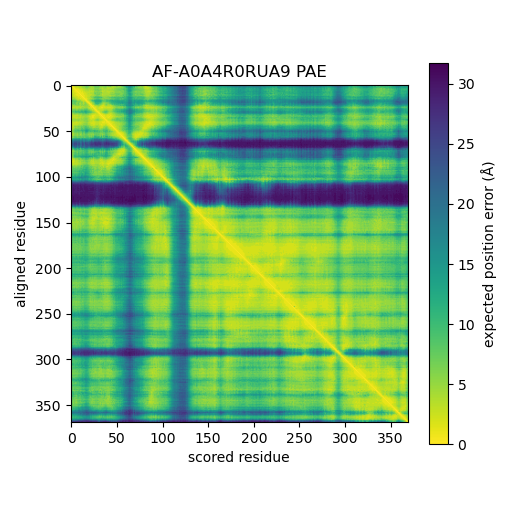M 1370 N N . SER A 1 173 ? -13.040 7.008 5.634 1.00 88.25 173 SER A N 1
ATOM 1371 C CA . SER A 1 173 ? -13.848 7.343 6.813 1.00 88.25 173 SER A CA 1
ATOM 1372 C C . SER A 1 173 ? -14.653 6.142 7.285 1.00 88.25 173 SER A C 1
ATOM 1374 O O . SER A 1 173 ? -14.563 5.760 8.445 1.00 88.25 173 SER A O 1
ATOM 1376 N N . TYR A 1 174 ? -15.366 5.508 6.359 1.00 89.69 174 TYR A N 1
ATOM 1377 C CA . TYR A 1 174 ? -16.197 4.352 6.650 1.00 89.69 174 TYR A CA 1
ATOM 1378 C C . TYR A 1 174 ? -15.382 3.151 7.134 1.00 89.69 174 TYR A C 1
ATOM 1380 O O . TYR A 1 174 ? -15.788 2.456 8.059 1.00 89.69 174 TYR A O 1
ATOM 1388 N N . LEU A 1 175 ? -14.180 2.940 6.585 1.00 91.12 175 LEU A N 1
ATOM 1389 C CA . LEU A 1 175 ? -13.272 1.913 7.092 1.00 91.12 175 LEU A CA 1
ATOM 1390 C C . LEU A 1 175 ? -12.897 2.155 8.561 1.00 91.12 175 LEU A C 1
ATOM 1392 O O . LEU A 1 175 ? -12.879 1.207 9.344 1.00 91.12 175 LEU A O 1
ATOM 1396 N N . THR A 1 176 ? -12.597 3.402 8.937 1.00 90.50 176 THR A N 1
ATOM 1397 C CA . THR A 1 176 ? -12.327 3.753 10.337 1.00 90.50 176 THR A CA 1
ATOM 1398 C C . THR A 1 176 ? -13.549 3.475 11.210 1.00 90.50 176 THR A C 1
ATOM 1400 O O . THR A 1 176 ? -13.394 2.813 12.234 1.00 90.50 176 THR A O 1
ATOM 1403 N N . THR A 1 177 ? -14.751 3.858 10.765 1.00 91.00 177 THR A N 1
ATOM 1404 C CA . THR A 1 177 ? -16.007 3.542 11.462 1.00 91.00 177 THR A CA 1
ATOM 1405 C C . THR A 1 177 ? -16.164 2.034 11.677 1.00 91.00 177 THR A C 1
ATOM 1407 O O . THR A 1 177 ? -16.343 1.597 12.809 1.00 91.00 177 THR A O 1
ATOM 1410 N N . ILE A 1 178 ? -16.015 1.205 10.635 1.00 91.75 178 ILE A N 1
ATOM 1411 C CA . ILE A 1 178 ? -16.133 -0.261 10.750 1.00 91.75 178 ILE A CA 1
ATOM 1412 C C . ILE A 1 178 ? -15.135 -0.825 11.767 1.00 91.75 178 ILE A C 1
ATOM 1414 O O . ILE A 1 178 ? -15.485 -1.706 12.552 1.00 91.75 178 ILE A O 1
ATOM 1418 N N . LEU A 1 179 ? -13.889 -0.344 11.767 1.00 92.31 179 LEU A N 1
ATOM 1419 C CA . LEU A 1 179 ? -12.873 -0.813 12.709 1.00 92.31 179 LEU A CA 1
ATOM 1420 C C . LEU A 1 179 ? -13.202 -0.423 14.154 1.00 92.31 179 LEU A C 1
ATOM 1422 O O . LEU A 1 179 ? -13.057 -1.256 15.046 1.00 92.31 179 LEU A O 1
ATOM 1426 N N . GLU A 1 180 ? -13.676 0.800 14.390 1.00 91.25 180 GLU A N 1
ATOM 1427 C CA . GLU A 1 180 ? -14.135 1.240 15.712 1.00 91.25 180 GLU A CA 1
ATOM 1428 C C . GLU A 1 180 ? -15.327 0.403 16.194 1.00 91.25 180 GLU A C 1
ATOM 1430 O O . GLU A 1 180 ? -15.342 -0.059 17.337 1.00 91.25 180 GLU A O 1
ATOM 1435 N N . LEU A 1 181 ? -16.288 0.124 15.309 1.00 91.50 181 LEU A N 1
ATOM 1436 C CA . LEU A 1 181 ? -17.425 -0.748 15.601 1.00 91.50 181 LEU A CA 1
ATOM 1437 C C . LEU A 1 181 ? -16.976 -2.178 15.923 1.00 91.50 181 LEU A C 1
ATOM 1439 O O . LEU A 1 181 ? -17.409 -2.729 16.929 1.00 91.50 181 LEU A O 1
ATOM 1443 N N . LEU A 1 182 ? -16.037 -2.751 15.162 1.00 91.19 182 LEU A N 1
ATOM 1444 C CA . LEU A 1 182 ? -15.462 -4.070 15.453 1.00 91.19 182 LEU A CA 1
ATOM 1445 C C . LEU A 1 182 ? -14.794 -4.118 16.833 1.00 91.19 182 LEU A C 1
ATOM 1447 O O . LEU A 1 182 ? -14.991 -5.079 17.583 1.00 91.19 182 LEU A O 1
ATOM 1451 N N . LEU A 1 183 ? -14.017 -3.091 17.193 1.00 91.06 183 LEU A N 1
ATOM 1452 C CA . LEU A 1 183 ? -13.400 -2.997 18.518 1.00 91.06 183 LEU A CA 1
ATOM 1453 C C . LEU A 1 183 ? -14.457 -2.899 19.626 1.00 91.06 183 LEU A C 1
ATOM 1455 O O . LEU A 1 183 ? -14.336 -3.579 20.650 1.00 91.06 183 LEU A O 1
ATOM 1459 N N . ASN A 1 184 ? -15.515 -2.118 19.408 1.00 90.56 184 ASN A N 1
ATOM 1460 C CA . ASN A 1 184 ? -16.630 -1.999 20.342 1.00 90.56 184 ASN A CA 1
ATOM 1461 C C . ASN A 1 184 ? -17.377 -3.330 20.505 1.00 90.56 184 ASN A C 1
ATOM 1463 O O . ASN A 1 184 ? -17.596 -3.763 21.638 1.00 90.56 184 ASN A O 1
ATOM 1467 N N . SER A 1 185 ? -17.686 -4.037 19.415 1.00 90.44 185 SER A N 1
ATOM 1468 C CA . SER A 1 185 ? -18.345 -5.348 19.452 1.00 90.44 185 SER A CA 1
ATOM 1469 C C . SER A 1 185 ? -17.505 -6.397 20.185 1.00 90.44 185 SER A C 1
ATOM 1471 O O . SER A 1 185 ? -18.045 -7.155 20.990 1.00 90.44 185 SER A O 1
ATOM 1473 N N . LEU A 1 186 ? -16.177 -6.407 20.007 1.00 90.56 186 LEU A N 1
ATOM 1474 C CA . LEU A 1 186 ? -15.277 -7.282 20.775 1.00 90.56 186 LEU A CA 1
ATOM 1475 C C . LEU A 1 186 ? -15.374 -7.030 22.288 1.00 90.56 186 LEU A C 1
ATOM 1477 O O . LEU A 1 186 ? -15.348 -7.970 23.088 1.00 90.56 186 LEU A O 1
ATOM 1481 N N . VAL A 1 187 ? -15.477 -5.763 22.698 1.00 90.44 187 VAL A N 1
ATOM 1482 C CA . VAL A 1 187 ? -15.619 -5.388 24.111 1.00 90.44 187 VAL A CA 1
ATOM 1483 C C . VAL A 1 187 ? -17.005 -5.755 24.643 1.00 90.44 187 VAL A C 1
ATOM 1485 O O . VAL A 1 187 ? -17.084 -6.359 25.715 1.00 90.44 187 VAL A O 1
ATOM 1488 N N . LEU A 1 188 ? -18.069 -5.438 23.901 1.00 90.00 188 LEU A N 1
ATOM 1489 C CA . LEU A 1 188 ? -19.461 -5.696 24.279 1.00 90.00 188 LEU A CA 1
ATOM 1490 C C . LEU A 1 188 ? -19.750 -7.192 24.434 1.00 90.00 188 LEU A C 1
ATOM 1492 O O . LEU A 1 188 ? -20.329 -7.606 25.438 1.00 90.00 188 LEU A O 1
ATOM 1496 N N . LEU A 1 189 ? -19.290 -8.007 23.483 1.00 88.94 189 LEU A N 1
ATOM 1497 C CA . LEU A 1 189 ? -19.467 -9.461 23.498 1.00 88.94 189 LEU A CA 1
ATOM 1498 C C . LEU A 1 189 ? -18.458 -10.178 24.412 1.00 88.94 189 LEU A C 1
ATOM 1500 O O . LEU A 1 189 ? -18.554 -11.387 24.606 1.00 88.94 189 LEU A O 1
ATOM 1504 N N . GLN A 1 190 ? -17.492 -9.448 24.982 1.00 89.06 190 GLN A N 1
ATOM 1505 C CA . GLN A 1 190 ? -16.400 -9.986 25.804 1.00 89.06 190 GLN A CA 1
ATOM 1506 C C . GLN A 1 190 ? -15.569 -11.068 25.092 1.00 89.06 190 GLN A C 1
ATOM 1508 O O . GLN A 1 190 ? -15.052 -11.996 25.718 1.00 89.06 190 GLN A O 1
ATOM 1513 N N . ILE A 1 191 ? -15.404 -10.927 23.777 1.00 90.06 191 ILE A N 1
ATOM 1514 C CA . ILE A 1 191 ? -14.676 -11.870 22.929 1.00 90.06 191 ILE A CA 1
ATOM 1515 C C . ILE A 1 191 ? -13.188 -11.473 22.880 1.00 90.06 191 ILE A C 1
ATOM 1517 O O . ILE A 1 191 ? -12.859 -10.288 22.761 1.00 90.06 191 ILE A O 1
ATOM 1521 N N . PRO A 1 192 ? -12.246 -12.431 22.971 1.00 90.00 192 PRO A N 1
ATOM 1522 C CA . PRO A 1 192 ? -10.829 -12.130 22.813 1.00 90.00 192 PRO A CA 1
ATOM 1523 C C . PRO A 1 192 ? -10.499 -11.765 21.359 1.00 90.00 192 PRO A C 1
ATOM 1525 O O . PRO A 1 192 ? -10.826 -12.502 20.435 1.00 90.00 192 PRO A O 1
ATOM 1528 N N . TYR A 1 193 ? -9.746 -10.681 21.156 1.00 87.62 193 TYR A N 1
ATOM 1529 C CA . TYR A 1 193 ? -9.290 -10.243 19.827 1.00 87.62 193 TYR A CA 1
ATOM 1530 C C . TYR A 1 193 ? -8.341 -11.241 19.134 1.00 87.62 193 TYR A C 1
ATOM 1532 O O . TYR A 1 193 ? -8.096 -11.142 17.935 1.00 87.62 193 TYR A O 1
ATOM 1540 N N . THR A 1 194 ? -7.776 -12.194 19.879 1.00 90.88 194 THR A N 1
ATOM 1541 C CA . THR A 1 194 ? -6.881 -13.230 19.345 1.00 90.88 194 THR A CA 1
ATOM 1542 C C . THR A 1 194 ? -7.624 -14.420 18.748 1.00 90.88 194 THR A C 1
ATOM 1544 O O . THR A 1 194 ? -7.017 -15.165 17.977 1.00 90.88 194 THR A O 1
ATOM 1547 N N . ALA A 1 195 ? -8.892 -14.617 19.116 1.00 91.69 195 ALA A N 1
ATOM 1548 C CA . ALA A 1 195 ? -9.691 -15.775 18.736 1.00 91.69 195 ALA A CA 1
ATOM 1549 C C . ALA A 1 195 ? -11.186 -15.416 18.710 1.00 91.69 195 ALA A C 1
ATOM 1551 O O . ALA A 1 195 ? -11.985 -15.967 19.470 1.00 91.69 195 ALA A O 1
ATOM 1552 N N . ALA A 1 196 ? -11.552 -14.456 17.864 1.00 91.50 196 ALA A N 1
ATOM 1553 C CA . ALA A 1 196 ? -12.913 -13.955 17.772 1.00 91.50 196 ALA A CA 1
ATOM 1554 C C . ALA A 1 196 ? -13.739 -14.730 16.733 1.00 91.50 196 ALA A C 1
ATOM 1556 O O . ALA A 1 196 ? -13.325 -14.790 15.576 1.00 91.50 196 ALA A O 1
ATOM 1557 N N . PRO A 1 197 ? -14.900 -15.311 17.083 1.00 93.19 197 PRO A N 1
ATOM 1558 C CA . PRO A 1 197 ? -15.780 -15.936 16.100 1.00 93.19 197 PRO A CA 1
ATOM 1559 C C . PRO A 1 197 ? -16.219 -14.930 15.031 1.00 93.19 197 PRO A C 1
ATOM 1561 O O . PRO A 1 197 ? -16.787 -13.883 15.343 1.00 93.19 197 PRO A O 1
ATOM 1564 N N . VAL A 1 198 ? -15.965 -15.252 13.759 1.00 92.31 198 VAL A N 1
ATOM 1565 C CA . VAL A 1 198 ? -16.301 -14.363 12.633 1.00 92.31 198 VAL A CA 1
ATOM 1566 C C . VAL A 1 198 ? -17.807 -14.152 12.545 1.00 92.31 198 VAL A C 1
ATOM 1568 O O . VAL A 1 198 ? -18.256 -13.029 12.334 1.00 92.31 198 VAL A O 1
ATOM 1571 N N . LEU A 1 199 ? -18.585 -15.218 12.750 1.00 92.25 199 LEU A N 1
ATOM 1572 C CA . LEU A 1 199 ? -20.040 -15.168 12.668 1.00 92.25 199 LEU A CA 1
ATOM 1573 C C . LEU A 1 199 ? -20.629 -14.162 13.665 1.00 92.25 199 LEU A C 1
ATOM 1575 O O . LEU A 1 199 ? -21.393 -13.300 13.246 1.00 92.25 199 LEU A O 1
ATOM 1579 N N . ASP A 1 200 ? -20.220 -14.222 14.934 1.00 90.69 200 ASP A N 1
ATOM 1580 C CA . ASP A 1 200 ? -20.744 -13.353 15.995 1.00 90.69 200 ASP A CA 1
ATOM 1581 C C . ASP A 1 200 ? -20.474 -11.871 15.699 1.00 90.69 200 ASP A C 1
ATOM 1583 O O . ASP A 1 200 ? -21.359 -11.037 15.867 1.00 90.69 200 ASP A O 1
ATOM 1587 N N . LEU A 1 201 ? -19.278 -11.544 15.192 1.00 90.25 201 LEU A N 1
ATOM 1588 C CA . LEU A 1 201 ? -18.926 -10.172 14.811 1.00 90.25 201 LEU A CA 1
ATOM 1589 C C . LEU A 1 201 ? -19.669 -9.708 13.557 1.00 90.25 201 LEU A C 1
ATOM 1591 O O . LEU A 1 201 ? -20.154 -8.582 13.517 1.00 90.25 201 LEU A O 1
ATOM 1595 N N . THR A 1 202 ? -19.784 -10.563 12.538 1.00 91.94 202 THR A N 1
ATOM 1596 C CA . THR A 1 202 ? -20.526 -10.212 11.316 1.00 91.94 202 THR A CA 1
ATOM 1597 C C . THR A 1 202 ? -22.018 -10.030 11.577 1.00 91.94 202 THR A C 1
ATOM 1599 O O . THR A 1 202 ? -22.614 -9.161 10.957 1.00 91.94 202 THR A O 1
ATOM 1602 N N . LEU A 1 203 ? -22.600 -10.814 12.492 1.00 91.12 203 LEU A N 1
ATOM 1603 C CA . LEU A 1 203 ? -23.991 -10.668 12.919 1.00 91.12 203 LEU A CA 1
ATOM 1604 C C . LEU A 1 203 ? -24.184 -9.397 13.737 1.00 91.12 203 LEU A C 1
ATOM 1606 O O . LEU A 1 203 ? -25.083 -8.632 13.431 1.00 91.12 203 LEU A O 1
ATOM 1610 N N . ALA A 1 204 ? -23.313 -9.128 14.713 1.00 90.50 204 ALA A N 1
ATOM 1611 C CA . ALA A 1 204 ? -23.411 -7.913 15.518 1.00 90.50 204 ALA A CA 1
ATOM 1612 C C . ALA A 1 204 ? -23.342 -6.640 14.657 1.00 90.50 204 ALA A C 1
ATOM 1614 O O . ALA A 1 204 ? -24.129 -5.723 14.852 1.00 90.50 204 ALA A O 1
ATOM 1615 N N . LEU A 1 205 ? -22.433 -6.590 13.675 1.00 89.56 205 LEU A N 1
ATOM 1616 C CA . LEU A 1 205 ? -22.316 -5.430 12.785 1.00 89.56 205 LEU A CA 1
ATOM 1617 C C . LEU A 1 205 ? -23.480 -5.308 11.791 1.00 89.56 205 LEU A C 1
ATOM 1619 O O . LEU A 1 205 ? -23.838 -4.192 11.427 1.00 89.56 205 LEU A O 1
ATOM 1623 N N . GLU A 1 206 ? -24.067 -6.419 11.353 1.00 90.81 206 GLU A N 1
ATOM 1624 C CA . GLU A 1 206 ? -25.242 -6.384 10.478 1.00 90.81 206 GLU A CA 1
ATOM 1625 C C . GLU A 1 206 ? -26.507 -5.989 11.256 1.00 90.81 206 GLU A C 1
ATOM 1627 O O . GLU A 1 206 ? -27.258 -5.134 10.802 1.00 90.81 206 GLU A O 1
ATOM 1632 N N . ASP A 1 207 ? -26.724 -6.562 12.442 1.00 88.38 207 ASP A N 1
ATOM 1633 C CA . ASP A 1 207 ? -27.927 -6.334 13.248 1.00 88.38 207 ASP A CA 1
ATOM 1634 C C . ASP A 1 207 ? -27.958 -4.920 13.860 1.00 88.38 207 ASP A C 1
ATOM 1636 O O . ASP A 1 207 ? -29.017 -4.291 13.900 1.00 88.38 207 ASP A O 1
ATOM 1640 N N . ASP A 1 208 ? -26.812 -4.408 14.332 1.00 87.56 208 ASP A N 1
ATOM 1641 C CA . ASP A 1 208 ? -26.742 -3.114 15.028 1.00 87.56 208 ASP A CA 1
ATOM 1642 C C . ASP A 1 208 ? -26.438 -1.932 14.088 1.00 87.56 208 ASP A C 1
ATOM 1644 O O . ASP A 1 208 ? -26.768 -0.786 14.412 1.00 87.56 208 ASP A O 1
ATOM 1648 N N . HIS A 1 209 ? -25.784 -2.187 12.947 1.00 85.31 209 HIS A N 1
ATOM 1649 C CA . HIS A 1 209 ? -25.249 -1.141 12.064 1.00 85.31 209 HIS A CA 1
ATOM 1650 C C . HIS A 1 209 ? -25.562 -1.335 10.575 1.00 85.31 209 HIS A C 1
ATOM 1652 O O . HIS A 1 209 ? -25.079 -0.543 9.774 1.00 85.31 209 HIS A O 1
ATOM 1658 N N . GLU A 1 210 ? -26.347 -2.354 10.208 1.00 85.12 210 GLU A N 1
ATOM 1659 C CA . GLU A 1 210 ? -26.759 -2.667 8.826 1.00 85.12 210 GLU A CA 1
ATOM 1660 C C . GLU A 1 210 ? -25.596 -3.002 7.864 1.00 85.12 210 GLU A C 1
ATOM 1662 O O . GLU A 1 210 ? -25.809 -3.209 6.672 1.00 85.12 210 GLU A O 1
ATOM 1667 N N . ILE A 1 211 ? -24.379 -3.200 8.390 1.00 86.44 211 ILE A N 1
ATOM 1668 C CA . ILE A 1 211 ? -23.175 -3.442 7.587 1.00 86.44 211 ILE A CA 1
ATOM 1669 C C . ILE A 1 211 ? -23.192 -4.853 6.996 1.00 86.44 211 ILE A C 1
ATOM 1671 O O . ILE A 1 211 ? -23.240 -5.860 7.711 1.00 86.44 211 ILE A O 1
ATOM 1675 N N . ASN A 1 212 ? -23.019 -4.952 5.676 1.00 87.88 212 ASN A N 1
ATOM 1676 C CA . ASN A 1 212 ? -23.038 -6.236 4.976 1.00 87.88 212 ASN A CA 1
ATOM 1677 C C . ASN A 1 212 ? -21.964 -7.221 5.494 1.00 87.88 212 ASN A C 1
ATOM 1679 O O . ASN A 1 212 ? -20.760 -6.938 5.477 1.00 87.88 212 ASN A O 1
ATOM 1683 N N . ARG A 1 213 ? -22.368 -8.455 5.835 1.00 88.88 213 ARG A N 1
ATOM 1684 C CA . ARG A 1 213 ? -21.458 -9.516 6.324 1.00 88.88 213 ARG A CA 1
ATOM 1685 C C . ARG A 1 213 ? -20.259 -9.779 5.410 1.00 88.88 213 ARG A C 1
ATOM 1687 O O . ARG A 1 213 ? -19.177 -10.105 5.901 1.00 88.88 213 ARG A O 1
ATOM 1694 N N . LYS A 1 214 ? -20.432 -9.670 4.084 1.00 89.06 214 LYS A N 1
ATOM 1695 C CA . LYS A 1 214 ? -19.340 -9.846 3.108 1.00 89.06 214 LYS A CA 1
ATOM 1696 C C . LYS A 1 214 ? -18.273 -8.760 3.275 1.00 89.06 214 LYS A C 1
ATOM 1698 O O . LYS A 1 214 ? -17.087 -9.074 3.192 1.00 89.06 214 LYS A O 1
ATOM 1703 N N . VAL A 1 215 ? -18.689 -7.518 3.531 1.00 89.94 215 VAL A N 1
ATOM 1704 C CA . VAL A 1 215 ? -17.796 -6.372 3.762 1.00 89.94 215 VAL A CA 1
ATOM 1705 C C . VAL A 1 215 ? -17.049 -6.566 5.073 1.00 89.94 215 VAL A C 1
ATOM 1707 O O . VAL A 1 215 ? -15.819 -6.572 5.072 1.00 89.94 215 VAL A O 1
ATOM 1710 N N . THR A 1 216 ? -17.770 -6.839 6.164 1.00 90.88 216 THR A N 1
ATOM 1711 C CA . THR A 1 216 ? -17.171 -7.079 7.485 1.00 90.88 216 THR A CA 1
ATOM 1712 C C . THR A 1 216 ? -16.137 -8.202 7.441 1.00 90.88 216 THR A C 1
ATOM 1714 O O . THR A 1 216 ? -15.013 -8.023 7.907 1.00 90.88 216 THR A O 1
ATOM 1717 N N . ARG A 1 217 ? -16.455 -9.334 6.796 1.00 92.31 217 ARG A N 1
ATOM 1718 C CA . ARG A 1 217 ? -15.506 -10.445 6.620 1.00 92.31 217 ARG A CA 1
ATOM 1719 C C . ARG A 1 217 ? -14.242 -10.018 5.870 1.00 92.31 217 ARG A C 1
ATOM 1721 O O . ARG A 1 217 ? -13.145 -10.325 6.328 1.00 92.31 217 ARG A O 1
ATOM 1728 N N . GLN A 1 218 ? -14.371 -9.310 4.747 1.00 91.88 218 GLN A N 1
ATOM 1729 C CA . GLN A 1 218 ? -13.206 -8.859 3.972 1.00 91.88 218 GLN A CA 1
ATOM 1730 C C . GLN A 1 218 ? -12.342 -7.865 4.755 1.00 91.88 218 GLN A C 1
ATOM 1732 O O . GLN A 1 218 ? -11.116 -7.969 4.729 1.00 91.88 218 GLN A O 1
ATOM 1737 N N . VAL A 1 219 ? -12.959 -6.950 5.510 1.00 91.94 219 VAL A N 1
ATOM 1738 C CA . VAL A 1 219 ? -12.229 -6.045 6.409 1.00 91.94 219 VAL A CA 1
ATOM 1739 C C . VAL A 1 219 ? -11.459 -6.854 7.457 1.00 91.94 219 VAL A C 1
ATOM 1741 O O . VAL A 1 219 ? -10.260 -6.644 7.636 1.00 91.94 219 VAL A O 1
ATOM 1744 N N . MET A 1 220 ? -12.086 -7.849 8.087 1.00 91.56 220 MET A N 1
ATOM 1745 C CA . MET A 1 220 ? -11.408 -8.731 9.045 1.00 91.56 220 MET A CA 1
ATOM 1746 C C . MET A 1 220 ? -10.203 -9.456 8.414 1.00 91.56 220 MET A C 1
ATOM 1748 O O . MET A 1 220 ? -9.134 -9.519 9.025 1.00 91.56 220 MET A O 1
ATOM 1752 N N . GLU A 1 221 ? -10.309 -9.931 7.171 1.00 91.69 221 GLU A N 1
ATOM 1753 C CA . GLU A 1 221 ? -9.194 -10.561 6.441 1.00 91.69 221 GLU A CA 1
ATOM 1754 C C . GLU A 1 221 ? -8.025 -9.605 6.144 1.00 91.69 221 GLU A C 1
ATOM 1756 O O . GLU A 1 221 ? -6.873 -10.037 6.054 1.00 91.69 221 GLU A O 1
ATOM 1761 N N . TRP A 1 222 ? -8.272 -8.301 5.994 1.00 92.06 222 TRP A N 1
ATOM 1762 C CA . TRP A 1 222 ? -7.199 -7.316 5.796 1.00 92.06 222 TRP A CA 1
ATOM 1763 C C . TRP A 1 222 ? -6.411 -7.050 7.082 1.00 92.06 222 TRP A C 1
ATOM 1765 O O . TRP A 1 222 ? -5.188 -6.838 7.051 1.00 92.06 222 TRP A O 1
ATOM 1775 N N . PHE A 1 223 ? -7.117 -7.083 8.210 1.00 91.62 223 PHE A N 1
ATOM 1776 C CA . PHE A 1 223 ? -6.615 -6.698 9.525 1.00 91.62 223 PHE A CA 1
ATOM 1777 C C . PHE A 1 223 ? -6.293 -7.876 10.443 1.00 91.62 223 PHE A C 1
ATOM 1779 O O . PHE A 1 223 ? -5.920 -7.668 11.593 1.00 91.62 223 PHE A O 1
ATOM 1786 N N . GLY A 1 224 ? -6.360 -9.109 9.953 1.00 91.56 224 GLY A N 1
ATOM 1787 C CA . GLY A 1 224 ? -6.022 -10.290 10.731 1.00 91.56 224 GLY A CA 1
ATOM 1788 C C . GLY A 1 224 ? -5.954 -11.550 9.886 1.00 91.56 224 GLY A C 1
ATOM 1789 O O . GLY A 1 224 ? -5.879 -11.495 8.661 1.00 91.56 224 GLY A O 1
ATOM 1790 N N . VAL A 1 225 ? -5.941 -12.693 10.559 1.00 93.50 225 VAL A N 1
ATOM 1791 C CA . VAL A 1 225 ? -5.983 -14.012 9.923 1.00 93.50 225 VAL A CA 1
ATOM 1792 C C . VAL A 1 225 ? -7.269 -14.694 10.351 1.00 93.50 225 VAL A C 1
ATOM 1794 O O . VAL A 1 225 ? -7.561 -14.747 11.543 1.00 93.50 225 VAL A O 1
ATOM 1797 N N . ILE A 1 226 ? -8.033 -15.194 9.384 1.00 92.50 226 ILE A N 1
ATOM 1798 C CA . ILE A 1 226 ? -9.194 -16.040 9.649 1.00 92.50 226 ILE A CA 1
ATOM 1799 C C . ILE A 1 226 ? -8.760 -17.488 9.441 1.00 92.50 226 ILE A C 1
ATOM 1801 O O . ILE A 1 226 ? -8.356 -17.858 8.340 1.00 92.50 226 ILE A O 1
ATOM 1805 N N . ASP A 1 227 ? -8.843 -18.290 10.497 1.00 92.06 227 ASP A N 1
ATOM 1806 C CA . ASP A 1 227 ? -8.625 -19.734 10.452 1.00 92.06 227 ASP A CA 1
ATOM 1807 C C . ASP A 1 227 ? -9.837 -20.441 11.059 1.00 92.06 227 ASP A C 1
ATOM 1809 O O . ASP A 1 227 ? -10.273 -20.101 12.156 1.00 92.06 227 ASP A O 1
ATOM 1813 N N . ALA A 1 228 ? -10.414 -21.389 10.321 1.00 89.88 228 ALA A N 1
ATOM 1814 C CA . ALA A 1 228 ? -11.604 -22.139 10.729 1.00 89.88 228 ALA A CA 1
ATOM 1815 C C . ALA A 1 228 ? -12.746 -21.268 11.317 1.00 89.88 228 ALA A C 1
ATOM 1817 O O . ALA A 1 228 ? -13.319 -21.615 12.348 1.00 89.88 228 ALA A O 1
ATOM 1818 N N . GLU A 1 229 ? -13.081 -20.142 10.665 1.00 92.12 229 GLU A N 1
ATOM 1819 C CA . GLU A 1 229 ? -14.104 -19.165 11.110 1.00 92.12 229 GLU A CA 1
ATOM 1820 C C . GLU A 1 229 ? -13.790 -18.437 12.432 1.00 92.12 229 GLU A C 1
ATOM 1822 O O . GLU A 1 229 ? -14.658 -17.800 13.036 1.00 92.12 229 GLU A O 1
ATOM 1827 N N . VAL A 1 230 ? -12.529 -18.473 12.858 1.00 93.88 230 VAL A N 1
ATOM 1828 C CA . VAL A 1 230 ? -12.013 -17.721 13.999 1.00 93.88 230 VAL A CA 1
ATOM 1829 C C . VAL A 1 230 ? -11.027 -16.675 13.497 1.00 93.88 230 VAL A C 1
ATOM 1831 O O . VAL A 1 230 ? -10.063 -16.975 12.796 1.00 93.88 230 VAL A O 1
ATOM 1834 N N . TRP A 1 231 ? -11.270 -15.425 13.865 1.00 95.25 231 TRP A N 1
ATOM 1835 C CA . TRP A 1 231 ? -10.445 -14.290 13.505 1.00 95.25 231 TRP A CA 1
ATOM 1836 C C . TRP A 1 231 ? -9.421 -13.978 14.588 1.00 95.25 231 TRP A C 1
ATOM 1838 O O . TRP A 1 231 ? -9.753 -13.774 15.757 1.00 95.25 231 TRP A O 1
ATOM 1848 N N . SER A 1 232 ? -8.163 -13.900 14.169 1.00 94.69 232 SER A N 1
ATOM 1849 C CA . SER A 1 232 ? -7.063 -13.399 14.977 1.00 94.69 232 SER A CA 1
ATOM 1850 C C . SER A 1 232 ? -6.649 -12.022 14.476 1.00 94.69 232 SER A C 1
ATOM 1852 O O . SER A 1 232 ? -6.067 -11.882 13.395 1.00 94.69 232 SER A O 1
ATOM 1854 N N . MET A 1 233 ? -6.977 -10.998 15.258 1.00 93.06 233 MET A N 1
ATOM 1855 C CA . MET A 1 233 ? -6.737 -9.603 14.915 1.00 93.06 233 MET A CA 1
ATOM 1856 C C . MET A 1 233 ? -5.249 -9.250 14.985 1.00 93.06 233 MET A C 1
ATOM 1858 O O . MET A 1 233 ? -4.568 -9.497 15.982 1.00 93.06 233 MET A O 1
ATOM 1862 N N . ASN A 1 234 ? -4.749 -8.577 13.950 1.00 93.00 234 ASN A N 1
ATOM 1863 C CA . ASN A 1 234 ? -3.451 -7.919 13.979 1.00 93.00 234 ASN A CA 1
ATOM 1864 C C . ASN A 1 234 ? -3.599 -6.525 14.600 1.00 93.00 234 ASN A C 1
ATOM 1866 O O . ASN A 1 234 ? -3.955 -5.559 13.921 1.00 93.00 234 ASN A O 1
ATOM 1870 N N . VAL A 1 235 ? -3.289 -6.437 15.894 1.00 91.88 235 VAL A N 1
ATOM 1871 C CA . VAL A 1 235 ? -3.420 -5.211 16.697 1.00 91.88 235 VAL A CA 1
ATOM 1872 C C . VAL A 1 235 ? -2.721 -4.020 16.036 1.00 91.88 235 VAL A C 1
ATOM 1874 O O . VAL A 1 235 ? -3.340 -2.980 15.853 1.00 91.88 235 VAL A O 1
ATOM 1877 N N . ASN A 1 236 ? -1.474 -4.187 15.588 1.00 92.19 236 ASN A N 1
ATOM 1878 C CA . ASN A 1 236 ? -0.688 -3.104 14.989 1.00 92.19 236 ASN A CA 1
ATOM 1879 C C . ASN A 1 236 ? -1.325 -2.549 13.709 1.00 92.19 236 ASN A C 1
ATOM 1881 O O . ASN A 1 236 ? -1.312 -1.340 13.491 1.00 92.19 236 ASN A O 1
ATOM 1885 N N . LYS A 1 237 ? -1.900 -3.414 12.863 1.00 90.88 237 LYS A N 1
ATOM 1886 C CA . LYS A 1 237 ? -2.579 -2.968 11.638 1.00 90.88 237 LYS A CA 1
ATOM 1887 C C . LYS A 1 237 ? -3.869 -2.208 11.944 1.00 90.88 237 LYS A C 1
ATOM 1889 O O . LYS A 1 237 ? -4.113 -1.187 11.312 1.00 90.88 237 LYS A O 1
ATOM 1894 N N . VAL A 1 238 ? -4.675 -2.694 12.892 1.00 91.50 238 VAL A N 1
ATOM 1895 C CA . VAL A 1 238 ? -5.938 -2.041 13.284 1.00 91.50 238 VAL A CA 1
ATOM 1896 C C . VAL A 1 238 ? -5.664 -0.694 13.944 1.00 91.50 238 VAL A C 1
ATOM 1898 O O . VAL A 1 238 ? -6.202 0.322 13.513 1.00 91.50 238 VAL A O 1
ATOM 1901 N N . VAL A 1 239 ? -4.767 -0.671 14.934 1.00 92.75 239 VAL A N 1
ATOM 1902 C CA . VAL A 1 239 ? -4.346 0.554 15.627 1.00 92.75 239 VAL A CA 1
ATOM 1903 C C . VAL A 1 239 ? -3.766 1.553 14.627 1.00 92.75 239 VAL A C 1
ATOM 1905 O O . VAL A 1 239 ? -4.135 2.725 14.666 1.00 92.75 239 VAL A O 1
ATOM 1908 N N . GLY A 1 240 ? -2.926 1.094 13.693 1.00 91.81 240 GLY A N 1
ATOM 1909 C CA . GLY A 1 240 ? -2.387 1.915 12.611 1.00 91.81 240 GLY A CA 1
ATOM 1910 C C . GLY A 1 240 ? -3.471 2.545 11.732 1.00 91.81 240 GLY A C 1
ATOM 1911 O O . GLY A 1 240 ? -3.451 3.753 11.528 1.00 91.81 240 GLY A O 1
ATOM 1912 N N . GLU A 1 241 ? -4.450 1.776 11.248 1.00 91.81 241 GLU A N 1
ATOM 1913 C CA . GLU A 1 241 ? -5.507 2.320 10.377 1.00 91.81 241 GLU A CA 1
ATOM 1914 C C . GLU A 1 241 ? -6.447 3.287 11.111 1.00 91.81 241 GLU A C 1
ATOM 1916 O O . GLU A 1 241 ? -6.818 4.313 10.545 1.00 91.81 241 GLU A O 1
ATOM 1921 N N . ILE A 1 242 ? -6.774 3.034 12.382 1.00 90.88 242 ILE A N 1
ATOM 1922 C CA . ILE A 1 242 ? -7.535 3.994 13.201 1.00 90.88 242 ILE A CA 1
ATOM 1923 C C . ILE A 1 242 ? -6.728 5.287 13.382 1.00 90.88 242 ILE A C 1
ATOM 1925 O O . ILE A 1 242 ? -7.261 6.384 13.216 1.00 90.88 242 ILE A O 1
ATOM 1929 N N . GLY A 1 243 ? -5.419 5.178 13.630 1.00 90.50 243 GLY A N 1
ATOM 1930 C CA . GLY A 1 243 ? -4.518 6.332 13.707 1.00 90.50 243 GLY A CA 1
ATOM 1931 C C . GLY A 1 243 ? -4.460 7.129 12.407 1.00 90.50 243 GLY A C 1
ATOM 1932 O O . GLY A 1 243 ? -4.479 8.359 12.437 1.00 90.50 243 GLY A O 1
ATOM 1933 N N . LEU A 1 244 ? -4.462 6.444 11.259 1.00 89.94 244 LEU A N 1
ATOM 1934 C CA . LEU A 1 244 ? -4.592 7.082 9.948 1.00 89.94 244 LEU A CA 1
ATOM 1935 C C . LEU A 1 244 ? -5.943 7.782 9.789 1.00 89.94 244 LEU A C 1
ATOM 1937 O O . LEU A 1 244 ? -5.974 8.877 9.235 1.00 89.94 244 LEU A O 1
ATOM 1941 N N . GLY A 1 245 ? -7.037 7.197 10.279 1.00 88.62 245 GLY A N 1
ATOM 1942 C CA . GLY A 1 245 ? -8.357 7.832 10.319 1.00 88.62 245 GLY A CA 1
ATOM 1943 C C . GLY A 1 245 ? -8.341 9.154 11.091 1.00 88.62 245 GLY A C 1
ATOM 1944 O O . GLY A 1 245 ? -8.748 10.190 10.561 1.00 88.62 245 GLY A O 1
ATOM 1945 N N . VAL A 1 246 ? -7.762 9.151 12.297 1.00 89.62 246 VAL A N 1
ATOM 1946 C CA . VAL A 1 246 ? -7.591 10.361 13.121 1.00 89.62 246 VAL A CA 1
ATOM 1947 C C . VAL A 1 246 ? -6.707 11.392 12.415 1.00 89.62 246 VAL A C 1
ATOM 1949 O O . VAL A 1 246 ? -7.029 12.578 12.402 1.00 89.62 246 VAL A O 1
ATOM 1952 N N . LEU A 1 247 ? -5.605 10.961 11.795 1.00 89.56 247 LEU A N 1
ATOM 1953 C CA . LEU A 1 247 ? -4.683 11.859 11.098 1.00 89.56 247 LEU A CA 1
ATOM 1954 C C . LEU A 1 247 ? -5.303 12.456 9.823 1.00 89.56 247 LEU A C 1
ATOM 1956 O O . LEU A 1 247 ? -5.079 13.627 9.523 1.00 89.56 247 LEU A O 1
ATOM 1960 N N . ARG A 1 248 ? -6.126 11.688 9.096 1.00 88.00 248 ARG A N 1
ATOM 1961 C CA . ARG A 1 248 ? -6.860 12.141 7.900 1.00 88.00 248 ARG A CA 1
ATOM 1962 C C . ARG A 1 248 ? -7.826 13.283 8.213 1.00 88.00 248 ARG A C 1
ATOM 1964 O O . ARG A 1 248 ? -7.961 14.186 7.390 1.00 88.00 248 ARG A O 1
ATOM 1971 N N . ALA A 1 249 ? -8.448 13.285 9.394 1.00 87.31 249 ALA A N 1
ATOM 1972 C CA . ALA A 1 249 ? -9.297 14.392 9.845 1.00 87.31 249 ALA A CA 1
ATOM 1973 C C . ALA A 1 249 ? -8.516 15.713 10.020 1.00 87.31 249 ALA A C 1
ATOM 1975 O O . ALA A 1 249 ? -9.102 16.791 9.982 1.00 87.31 249 ALA A O 1
ATOM 1976 N N . HIS A 1 250 ? -7.191 15.625 10.160 1.00 85.69 250 HIS A N 1
ATOM 1977 C CA . HIS A 1 250 ? -6.247 16.733 10.312 1.00 85.69 250 HIS A CA 1
ATOM 1978 C C . HIS A 1 250 ? -5.407 16.968 9.042 1.00 85.69 250 HIS A C 1
ATOM 1980 O O . HIS A 1 250 ? -4.260 17.409 9.107 1.00 85.69 250 HIS A O 1
ATOM 1986 N N . LYS A 1 251 ? -5.967 16.669 7.860 1.00 82.25 251 LYS A N 1
ATOM 1987 C CA . LYS A 1 251 ? -5.280 16.874 6.576 1.00 82.25 251 LYS A CA 1
ATOM 1988 C C . LYS A 1 251 ? -4.956 18.343 6.295 1.00 82.25 251 LYS A C 1
ATOM 1990 O O . LYS A 1 251 ? -3.852 18.636 5.843 1.00 82.25 251 LYS A O 1
ATOM 1995 N N . ASP A 1 252 ? -5.910 19.235 6.548 1.00 83.25 252 ASP A N 1
ATOM 1996 C CA . ASP A 1 252 ? -5.768 20.667 6.253 1.00 83.25 252 ASP A CA 1
ATOM 1997 C C . ASP A 1 252 ? -5.194 21.464 7.436 1.00 83.25 252 ASP A C 1
ATOM 1999 O O . ASP A 1 252 ? -4.641 22.545 7.235 1.00 83.25 252 ASP A O 1
ATOM 2003 N N . ASP A 1 253 ? -5.304 20.927 8.657 1.00 85.31 253 ASP A N 1
ATOM 2004 C CA . ASP A 1 253 ? -4.859 21.577 9.892 1.00 85.31 253 ASP A CA 1
ATOM 2005 C C . ASP A 1 253 ? -3.917 20.656 10.690 1.00 85.31 253 ASP A C 1
ATOM 2007 O O . ASP A 1 253 ? -4.387 19.692 11.309 1.00 85.31 253 ASP A O 1
ATOM 2011 N N . PRO A 1 254 ? -2.595 20.918 10.661 1.00 85.75 254 PRO A N 1
ATOM 2012 C CA . PRO A 1 254 ? -1.603 20.127 11.377 1.00 85.75 254 PRO A CA 1
ATOM 2013 C C . PRO A 1 254 ? -1.854 20.090 12.890 1.00 85.75 254 PRO A C 1
ATOM 2015 O O . PRO A 1 254 ? -2.163 21.102 13.516 1.00 85.75 254 PRO A O 1
ATOM 2018 N N . ILE A 1 255 ? -1.656 18.925 13.506 1.00 88.75 255 ILE A N 1
ATOM 2019 C CA . ILE A 1 255 ? -1.982 18.681 14.918 1.00 88.75 255 ILE A CA 1
ATOM 2020 C C . ILE A 1 255 ? -0.710 18.516 15.767 1.00 88.75 255 ILE A C 1
ATOM 2022 O O . ILE A 1 255 ? 0.228 17.841 15.332 1.00 88.75 255 ILE A O 1
ATOM 2026 N N . PRO A 1 256 ? -0.630 19.086 16.986 1.00 90.44 256 PRO A N 1
ATOM 2027 C CA . PRO A 1 256 ? 0.462 18.786 17.908 1.00 90.44 256 PRO A CA 1
ATOM 2028 C C . PRO A 1 256 ? 0.528 17.288 18.229 1.00 90.44 256 PRO A C 1
ATOM 2030 O O . PRO A 1 256 ? -0.489 16.664 18.527 1.00 90.44 256 PRO A O 1
ATOM 2033 N N . GLU A 1 257 ? 1.733 16.715 18.230 1.00 89.62 257 GLU A N 1
ATOM 2034 C CA . GLU A 1 257 ? 1.953 15.295 18.543 1.00 89.62 257 GLU A CA 1
ATOM 2035 C C . GLU A 1 257 ? 1.239 14.800 19.823 1.00 89.62 257 GLU A C 1
ATOM 2037 O O . GLU A 1 257 ? 0.561 13.773 19.746 1.00 89.62 257 GLU A O 1
ATOM 2042 N N . PRO A 1 258 ? 1.299 15.490 20.985 1.00 89.88 258 PRO A N 1
ATOM 2043 C CA . PRO A 1 258 ? 0.624 15.004 22.194 1.00 89.88 258 PRO A CA 1
ATOM 2044 C C . PRO A 1 258 ? -0.907 14.979 22.066 1.00 89.88 258 PRO A C 1
ATOM 2046 O O . PRO A 1 258 ? -1.553 14.060 22.574 1.00 89.88 258 PRO A O 1
ATOM 2049 N N . ASP A 1 259 ? -1.490 15.950 21.361 1.00 90.94 259 ASP A N 1
ATOM 2050 C CA . ASP A 1 259 ? -2.938 16.024 21.152 1.00 90.94 259 ASP A CA 1
ATOM 2051 C C . ASP A 1 259 ? -3.401 14.916 20.205 1.00 90.94 259 ASP A C 1
ATOM 2053 O O . ASP A 1 259 ? -4.440 14.287 20.426 1.00 90.94 259 ASP A O 1
ATOM 2057 N N . PHE A 1 260 ? -2.597 14.634 19.177 1.00 92.19 260 PHE A N 1
ATOM 2058 C CA . PHE A 1 260 ? -2.817 13.516 18.270 1.00 92.19 260 PHE A CA 1
ATOM 2059 C C . PHE A 1 260 ? -2.779 12.173 19.002 1.00 92.19 260 PHE A C 1
ATOM 2061 O O . PHE A 1 260 ? -3.720 11.391 18.879 1.00 92.19 260 PHE A O 1
ATOM 2068 N N . LEU A 1 261 ? -1.741 11.921 19.808 1.00 90.44 261 LEU A N 1
ATOM 2069 C CA . LEU A 1 261 ? -1.607 10.676 20.572 1.00 90.44 261 LEU A CA 1
ATOM 2070 C C . LEU A 1 261 ? -2.771 10.472 21.549 1.00 90.44 261 LEU A C 1
ATOM 2072 O O . LEU A 1 261 ? -3.249 9.348 21.704 1.00 90.44 261 LEU A O 1
ATOM 2076 N N . SER A 1 262 ? -3.265 11.549 22.166 1.00 91.38 262 SER A N 1
ATOM 2077 C CA . SER A 1 262 ? -4.446 11.508 23.035 1.00 91.38 262 SER A CA 1
ATOM 2078 C C . SER A 1 262 ? -5.707 11.106 22.264 1.00 91.38 262 SER A C 1
ATOM 2080 O O . SER A 1 262 ? -6.397 10.163 22.651 1.00 91.38 262 SER A O 1
ATOM 2082 N N . LYS A 1 263 ? -5.985 11.754 21.122 1.00 91.00 263 LYS A N 1
ATOM 2083 C CA . LYS A 1 263 ? -7.129 11.395 20.263 1.00 91.00 263 LYS A CA 1
ATOM 2084 C C . LYS A 1 263 ? -7.037 9.961 19.749 1.00 91.00 263 LYS A C 1
ATOM 2086 O O . LYS A 1 263 ? -8.029 9.241 19.788 1.00 91.00 263 LYS A O 1
ATOM 2091 N N . TRP A 1 264 ? -5.853 9.546 19.307 1.00 92.69 264 TRP A N 1
ATOM 2092 C CA . TRP A 1 264 ? -5.620 8.201 18.797 1.00 92.69 264 TRP A CA 1
ATOM 2093 C C . TRP A 1 264 ? -5.828 7.142 19.884 1.00 92.69 264 TRP A C 1
ATOM 2095 O O . TRP A 1 264 ? -6.538 6.167 19.655 1.00 92.69 264 TRP A O 1
ATOM 2105 N N . THR A 1 265 ? -5.306 7.379 21.089 1.00 91.25 265 THR A N 1
ATOM 2106 C CA . THR A 1 265 ? -5.523 6.507 22.254 1.00 91.25 265 THR A CA 1
ATOM 2107 C C . THR A 1 265 ? -7.007 6.363 22.588 1.00 91.25 265 THR A C 1
ATOM 2109 O O . THR A 1 265 ? -7.487 5.250 22.791 1.00 91.25 265 THR A O 1
ATOM 2112 N N . ASN A 1 266 ? -7.750 7.473 22.601 1.00 89.81 266 ASN A N 1
ATOM 2113 C CA . ASN A 1 266 ? -9.182 7.451 22.898 1.00 89.81 266 ASN A CA 1
ATOM 2114 C C . ASN A 1 266 ? -9.983 6.668 21.845 1.00 89.81 266 ASN A C 1
ATOM 2116 O O . ASN A 1 266 ? -10.951 6.006 22.204 1.00 89.81 266 ASN A O 1
ATOM 2120 N N . ALA A 1 267 ? -9.580 6.720 20.570 1.00 87.69 267 ALA A N 1
ATOM 2121 C CA . ALA A 1 267 ? -10.255 6.010 19.483 1.00 87.69 267 ALA A CA 1
ATOM 2122 C C . ALA A 1 267 ? -10.019 4.486 19.517 1.00 87.69 267 ALA A C 1
ATOM 2124 O O . ALA A 1 267 ? -10.932 3.717 19.238 1.00 87.69 267 ALA A O 1
ATOM 2125 N N . VAL A 1 268 ? -8.814 4.027 19.883 1.00 87.50 268 VAL A N 1
ATOM 2126 C CA . VAL A 1 268 ? -8.513 2.580 19.975 1.00 87.50 268 VAL A CA 1
ATOM 2127 C C . VAL A 1 268 ? -8.981 1.944 21.289 1.00 87.50 268 VAL A C 1
ATOM 2129 O O . VAL A 1 268 ? -9.161 0.727 21.359 1.00 87.50 268 VAL A O 1
ATOM 2132 N N . GLY A 1 269 ? -9.174 2.759 22.327 1.00 85.62 269 GLY A N 1
ATOM 2133 C CA . GLY A 1 269 ? -9.601 2.342 23.658 1.00 85.62 269 GLY A CA 1
ATOM 2134 C C . GLY A 1 269 ? -8.474 1.804 24.551 1.00 85.62 269 GLY A C 1
ATOM 2135 O O . GLY A 1 269 ? -7.401 1.400 24.095 1.00 85.62 269 GLY A O 1
ATOM 2136 N N . ASP A 1 270 ? -8.755 1.749 25.857 1.00 81.62 270 ASP A N 1
ATOM 2137 C CA . ASP A 1 270 ? -7.780 1.452 26.921 1.00 81.62 270 ASP A CA 1
ATOM 2138 C C . ASP A 1 270 ? -7.013 0.133 26.721 1.00 81.62 270 ASP A C 1
ATOM 2140 O O . ASP A 1 270 ? -5.856 0.009 27.114 1.00 81.62 270 ASP A O 1
ATOM 2144 N N . LYS A 1 271 ? -7.639 -0.871 26.089 1.00 81.81 271 LYS A N 1
ATOM 2145 C CA . LYS A 1 271 ? -7.027 -2.195 25.877 1.00 81.81 271 LYS A CA 1
ATOM 2146 C C . LYS A 1 271 ? -5.819 -2.172 24.936 1.00 81.81 271 LYS A C 1
ATOM 2148 O O . LYS A 1 271 ? -4.999 -3.083 25.015 1.00 81.81 271 LYS A O 1
ATOM 2153 N N . PHE A 1 272 ? -5.728 -1.188 24.040 1.00 85.81 272 PHE A N 1
ATOM 2154 C CA . PHE A 1 272 ? -4.712 -1.145 22.981 1.00 85.81 272 PHE A CA 1
ATOM 2155 C C . PHE A 1 272 ? -3.813 0.093 23.051 1.00 85.81 272 PHE A C 1
ATOM 2157 O O . PHE A 1 272 ? -2.975 0.286 22.171 1.00 85.81 272 PHE A O 1
ATOM 2164 N N . GLN A 1 273 ? -3.932 0.895 24.113 1.00 83.19 273 GLN A N 1
ATOM 2165 C CA . GLN A 1 273 ? -3.139 2.107 24.322 1.00 83.19 273 GLN A CA 1
ATOM 2166 C C . GLN A 1 273 ? -1.624 1.847 24.256 1.00 83.19 273 GLN A C 1
ATOM 2168 O O . GLN A 1 273 ? -0.896 2.622 23.643 1.00 83.19 273 GLN A O 1
ATOM 2173 N N . ASP A 1 274 ? -1.150 0.723 24.800 1.00 85.81 274 ASP A N 1
ATOM 2174 C CA . ASP A 1 274 ? 0.277 0.359 24.784 1.00 85.81 274 ASP A CA 1
ATOM 2175 C C . ASP A 1 274 ? 0.816 0.051 23.375 1.00 85.81 274 ASP A C 1
ATOM 2177 O O . ASP A 1 274 ? 2.025 0.033 23.157 1.00 85.81 274 ASP A O 1
ATOM 2181 N N . SER A 1 275 ? -0.072 -0.215 22.412 1.00 86.88 275 SER A N 1
ATOM 2182 C CA . SER A 1 275 ? 0.288 -0.483 21.013 1.00 86.88 275 SER A CA 1
ATOM 2183 C C . SER A 1 275 ? 0.292 0.781 20.149 1.00 86.88 275 SER A C 1
ATOM 2185 O O . SER A 1 275 ? 0.663 0.721 18.979 1.00 86.88 275 SER A O 1
ATOM 2187 N N . VAL A 1 276 ? -0.118 1.931 20.695 1.00 89.62 276 VAL A N 1
ATOM 2188 C CA . VAL A 1 276 ? -0.121 3.212 19.982 1.00 89.62 276 VAL A CA 1
ATOM 2189 C C . VAL A 1 276 ? 1.320 3.693 19.830 1.00 89.62 276 VAL A C 1
ATOM 2191 O O . VAL A 1 276 ? 1.979 4.079 20.791 1.00 89.62 276 VAL A O 1
ATOM 2194 N N . THR A 1 277 ? 1.849 3.644 18.609 1.00 89.44 277 THR A N 1
ATOM 2195 C CA . THR A 1 277 ? 3.219 4.078 18.305 1.00 89.44 277 THR A CA 1
ATOM 2196 C C . THR A 1 277 ? 3.253 4.759 16.945 1.00 89.44 277 THR A C 1
ATOM 2198 O O . THR A 1 277 ? 2.723 4.221 15.975 1.00 89.44 277 THR A O 1
ATOM 2201 N N . LEU A 1 278 ? 3.913 5.920 16.847 1.00 86.75 278 LEU A N 1
ATOM 2202 C CA . LEU A 1 278 ? 4.042 6.676 15.590 1.00 86.75 278 LEU A CA 1
ATOM 2203 C C . LEU A 1 278 ? 4.687 5.856 14.462 1.00 86.75 278 LEU A C 1
ATOM 2205 O O . LEU A 1 278 ? 4.371 6.070 13.295 1.00 86.75 278 LEU A O 1
ATOM 2209 N N . ASP A 1 279 ? 5.512 4.869 14.808 1.00 87.06 279 ASP A N 1
ATOM 2210 C CA . ASP A 1 279 ? 6.126 3.928 13.869 1.00 87.06 279 ASP A CA 1
ATOM 2211 C C . ASP A 1 279 ? 5.094 3.194 12.993 1.00 87.06 279 ASP A C 1
ATOM 2213 O O . ASP A 1 279 ? 5.377 2.858 11.843 1.00 87.06 279 ASP A O 1
ATOM 2217 N N . LEU A 1 280 ? 3.869 2.991 13.496 1.00 87.88 280 LEU A N 1
ATOM 2218 C CA . LEU A 1 280 ? 2.775 2.361 12.747 1.00 87.88 280 LEU A CA 1
ATOM 2219 C C . LEU A 1 280 ? 2.237 3.240 11.609 1.00 87.88 280 LEU A C 1
ATOM 2221 O O . LEU A 1 280 ? 1.584 2.731 10.702 1.00 87.88 280 LEU A O 1
ATOM 2225 N N . LEU A 1 281 ? 2.503 4.548 11.653 1.00 87.38 281 LEU A N 1
ATOM 2226 C CA . LEU A 1 281 ? 2.026 5.529 10.677 1.00 87.38 281 LEU A CA 1
ATOM 2227 C C . LEU A 1 281 ? 3.133 5.987 9.719 1.00 87.38 281 LEU A C 1
ATOM 2229 O O . LEU A 1 281 ? 2.903 6.885 8.907 1.00 87.38 281 LEU A O 1
ATOM 2233 N N . LEU A 1 282 ? 4.335 5.403 9.795 1.00 85.19 282 LEU A N 1
ATOM 2234 C CA . LEU A 1 282 ? 5.466 5.799 8.954 1.00 85.19 282 LEU A CA 1
ATOM 2235 C C . LEU A 1 282 ? 5.092 5.781 7.467 1.00 85.19 282 LEU A C 1
ATOM 2237 O O . LEU A 1 282 ? 4.494 4.831 6.966 1.00 85.19 282 LEU A O 1
ATOM 2241 N N . GLY A 1 283 ? 5.444 6.860 6.764 1.00 83.12 283 GLY A N 1
ATOM 2242 C CA . GLY A 1 283 ? 5.061 7.080 5.364 1.00 83.12 283 GLY A CA 1
ATOM 2243 C C . GLY A 1 283 ? 3.702 7.753 5.165 1.00 83.12 283 GLY A C 1
ATOM 2244 O O . GLY A 1 283 ? 3.324 7.986 4.022 1.00 83.12 283 GLY A O 1
ATOM 2245 N N . ASN A 1 284 ? 2.988 8.092 6.247 1.00 85.81 284 ASN A N 1
ATOM 2246 C CA . ASN A 1 284 ? 1.702 8.797 6.187 1.00 85.81 284 ASN A CA 1
ATOM 2247 C C . ASN A 1 284 ? 1.676 10.149 6.913 1.00 85.81 284 ASN A C 1
ATOM 2249 O O . ASN A 1 284 ? 0.670 10.859 6.858 1.00 85.81 284 ASN A O 1
ATOM 2253 N N . PHE A 1 285 ? 2.761 10.526 7.589 1.00 88.31 285 PHE A N 1
ATOM 2254 C CA . PHE A 1 285 ? 2.861 11.798 8.296 1.00 88.31 285 PHE A CA 1
ATOM 2255 C C . PHE A 1 285 ? 4.222 12.456 8.103 1.00 88.31 285 PHE A C 1
ATOM 2257 O O . PHE A 1 285 ? 5.225 11.793 7.830 1.00 88.31 285 PHE A O 1
ATOM 2264 N N . LEU A 1 286 ? 4.253 13.769 8.315 1.00 85.44 286 LEU A N 1
ATOM 2265 C CA . LEU A 1 286 ? 5.466 14.553 8.473 1.00 85.44 286 LEU A CA 1
ATOM 2266 C C . LEU A 1 286 ? 5.506 15.223 9.830 1.00 85.44 286 LEU A C 1
ATOM 2268 O O . LEU A 1 286 ? 4.574 15.916 10.227 1.00 85.44 286 LEU A O 1
ATOM 2272 N N . THR A 1 287 ? 6.641 15.071 10.499 1.00 85.56 287 THR A N 1
ATOM 2273 C CA . THR A 1 287 ? 6.955 15.819 11.710 1.00 85.56 287 THR A CA 1
ATOM 2274 C C . THR A 1 287 ? 7.614 17.136 11.329 1.00 85.56 287 THR A C 1
ATOM 2276 O O . THR A 1 287 ? 8.724 17.164 10.784 1.00 85.56 287 THR A O 1
ATOM 2279 N N . HIS A 1 288 ? 6.936 18.237 11.629 1.00 82.25 288 HIS A N 1
ATOM 2280 C CA . HIS A 1 288 ? 7.488 19.577 11.530 1.00 82.25 288 HIS A CA 1
ATOM 2281 C C . HIS A 1 288 ? 8.042 20.027 12.886 1.00 82.25 288 HIS A C 1
ATOM 2283 O O . HIS A 1 288 ? 7.484 19.678 13.934 1.00 82.25 288 HIS A O 1
ATOM 2289 N N . PRO A 1 289 ? 9.146 20.799 12.890 1.00 74.94 289 PRO A N 1
ATOM 2290 C CA . PRO A 1 289 ? 9.611 21.443 14.107 1.00 74.94 289 PRO A CA 1
ATOM 2291 C C . PRO A 1 289 ? 8.526 22.389 14.650 1.00 74.94 289 PRO A C 1
ATOM 2293 O O . PRO A 1 289 ? 7.670 22.838 13.881 1.00 74.94 289 PRO A O 1
ATOM 2296 N N . PRO A 1 290 ? 8.557 22.700 15.954 1.00 72.25 290 PRO A N 1
ATOM 2297 C CA . PRO A 1 290 ? 7.522 23.504 16.585 1.00 72.25 290 PRO A CA 1
ATOM 2298 C C . PRO A 1 290 ? 7.351 24.863 15.900 1.00 72.25 290 PRO A C 1
ATOM 2300 O O . PRO A 1 290 ? 8.337 25.511 15.540 1.00 72.25 290 PRO A O 1
ATOM 2303 N N . VAL A 1 291 ? 6.097 25.290 15.730 1.00 63.03 291 VAL A N 1
ATOM 2304 C CA . VAL A 1 291 ? 5.749 26.564 15.076 1.00 63.03 291 VAL A CA 1
ATOM 2305 C C . VAL A 1 291 ? 6.138 27.756 15.958 1.00 63.03 291 VAL A C 1
ATOM 2307 O O . VAL A 1 291 ? 6.627 28.764 15.450 1.00 63.03 291 VAL A O 1
ATOM 2310 N N . ASP A 1 292 ? 6.010 27.609 17.280 1.00 64.12 292 ASP A N 1
ATOM 2311 C CA . ASP A 1 292 ? 6.396 28.623 18.257 1.00 64.12 292 ASP A CA 1
ATOM 2312 C C . ASP A 1 292 ? 7.700 28.253 18.963 1.00 64.12 292 ASP A C 1
ATOM 2314 O O . ASP A 1 292 ? 7.822 27.173 19.534 1.00 64.12 292 ASP A O 1
ATOM 2318 N N . ALA A 1 293 ? 8.641 29.199 19.047 1.00 59.88 293 ALA A N 1
ATOM 2319 C CA . ALA A 1 293 ? 9.919 29.036 19.757 1.00 59.88 293 ALA A CA 1
ATOM 2320 C C . ALA A 1 293 ? 9.777 28.738 21.269 1.00 59.88 293 ALA A C 1
ATOM 2322 O O . ALA A 1 293 ? 10.764 28.415 21.930 1.00 59.88 293 ALA A O 1
ATOM 2323 N N . PHE A 1 294 ? 8.565 28.875 21.819 1.00 56.53 294 PHE A N 1
ATOM 2324 C CA . PHE A 1 294 ? 8.227 28.590 23.215 1.00 56.53 294 PHE A CA 1
ATOM 2325 C C . PHE A 1 294 ? 7.562 27.224 23.414 1.00 56.53 294 PHE A C 1
ATOM 2327 O O . PHE A 1 294 ? 7.622 26.677 24.515 1.00 56.53 294 PHE A O 1
ATOM 2334 N N . SER A 1 295 ? 6.941 26.663 22.372 1.00 60.91 295 SER A N 1
ATOM 2335 C CA . SER A 1 295 ? 6.431 25.294 22.394 1.00 60.91 295 SER A CA 1
ATOM 2336 C C . SER A 1 295 ? 7.546 24.380 21.899 1.00 60.91 295 SER A C 1
ATOM 2338 O O . SER A 1 295 ? 8.047 24.573 20.802 1.00 60.91 295 SER A O 1
ATOM 2340 N N . ASN A 1 296 ? 7.968 23.386 22.678 1.00 68.38 296 ASN A N 1
ATOM 2341 C CA . ASN A 1 296 ? 8.934 22.389 22.196 1.00 68.38 296 ASN A CA 1
ATOM 2342 C C . ASN A 1 296 ? 8.223 21.167 21.581 1.00 68.38 296 ASN A C 1
ATOM 2344 O O . ASN A 1 296 ? 8.783 20.075 21.532 1.00 68.38 296 ASN A O 1
ATOM 2348 N N . THR A 1 297 ? 6.955 21.332 21.190 1.00 78.62 297 THR A N 1
ATOM 2349 C CA . THR A 1 297 ? 6.086 20.257 20.707 1.00 78.62 297 THR A CA 1
ATOM 2350 C C . THR A 1 297 ? 6.140 20.175 19.186 1.00 78.62 297 THR A C 1
ATOM 2352 O O . THR A 1 297 ? 5.784 21.155 18.523 1.00 78.62 297 THR A O 1
ATOM 2355 N N . PRO A 1 298 ? 6.568 19.040 18.615 1.00 83.81 298 PRO A N 1
ATOM 2356 C CA . PRO A 1 298 ? 6.485 18.837 17.179 1.00 83.81 298 PRO A CA 1
ATOM 2357 C C . PRO A 1 298 ? 5.024 18.797 16.716 1.00 83.81 298 PRO A C 1
ATOM 2359 O O . PRO A 1 298 ? 4.114 18.428 17.466 1.00 83.81 298 PRO A O 1
ATOM 2362 N N . VAL A 1 299 ? 4.815 19.178 15.458 1.00 88.19 299 VAL A N 1
ATOM 2363 C CA . VAL A 1 299 ? 3.497 19.190 14.817 1.00 88.19 299 VAL A CA 1
ATOM 2364 C C . VAL A 1 299 ? 3.483 18.149 13.703 1.00 88.19 299 VAL A C 1
ATOM 2366 O O . VAL A 1 299 ? 4.434 18.057 12.925 1.00 88.19 299 VAL A O 1
ATOM 2369 N N . LEU A 1 300 ? 2.416 17.359 13.640 1.00 89.00 300 LEU A N 1
ATOM 2370 C CA . LEU A 1 300 ? 2.215 16.310 12.650 1.00 89.00 300 LEU A CA 1
ATOM 2371 C C . LEU A 1 300 ? 1.323 16.831 11.521 1.00 89.00 300 LEU A C 1
ATOM 2373 O O . LEU A 1 300 ? 0.212 17.301 11.761 1.00 89.00 300 LEU A O 1
ATOM 2377 N N . ALA A 1 301 ? 1.810 16.725 10.289 1.00 87.31 301 ALA A N 1
ATOM 2378 C CA . ALA A 1 301 ? 1.048 16.999 9.077 1.00 87.31 301 ALA A CA 1
ATOM 2379 C C . ALA A 1 301 ? 0.769 15.691 8.329 1.00 87.31 301 ALA A C 1
ATOM 2381 O O . ALA A 1 301 ? 1.652 14.839 8.217 1.00 87.31 301 ALA A O 1
ATOM 2382 N N . TYR A 1 302 ? -0.444 15.531 7.802 1.00 89.00 302 TYR A N 1
ATOM 2383 C CA . TYR A 1 302 ? -0.796 14.362 7.000 1.00 89.00 302 TYR A CA 1
ATOM 2384 C C . TYR A 1 302 ? -0.134 14.433 5.619 1.00 89.00 302 TYR A C 1
ATOM 2386 O O . TYR A 1 302 ? -0.352 15.378 4.862 1.00 89.00 302 TYR A O 1
ATOM 2394 N N . LEU A 1 303 ? 0.656 13.416 5.279 1.00 86.88 303 LEU A N 1
ATOM 2395 C CA . LEU A 1 303 ? 1.209 13.235 3.939 1.00 86.88 303 LEU A CA 1
ATOM 2396 C C . LEU A 1 303 ? 1.261 11.735 3.635 1.00 86.88 303 LEU A C 1
ATOM 2398 O O . LEU A 1 303 ? 2.198 11.073 4.074 1.00 86.88 303 LEU A O 1
ATOM 2402 N N . PRO A 1 304 ? 0.284 11.181 2.907 1.00 85.88 304 PRO A N 1
ATOM 2403 C CA . PRO A 1 304 ? 0.299 9.775 2.529 1.00 85.88 304 PRO A CA 1
ATOM 2404 C C . PRO A 1 304 ? 1.257 9.513 1.361 1.00 85.88 304 PRO A C 1
ATOM 2406 O O . PRO A 1 304 ? 1.235 10.214 0.347 1.00 85.88 304 PRO A O 1
ATOM 2409 N N . SER A 1 305 ? 2.061 8.452 1.463 1.00 84.19 305 SER A N 1
ATOM 2410 C CA . SER A 1 305 ? 2.924 7.983 0.369 1.00 84.19 305 SER A CA 1
ATOM 2411 C C . SER A 1 305 ? 2.139 7.623 -0.891 1.00 84.19 305 SER A C 1
ATOM 2413 O O . SER A 1 305 ? 2.663 7.779 -1.995 1.00 84.19 305 SER A O 1
ATOM 2415 N N . SER A 1 306 ? 0.881 7.205 -0.725 1.00 80.06 306 SER A N 1
ATOM 2416 C CA . SER A 1 306 ? -0.008 6.787 -1.807 1.00 80.06 306 SER A CA 1
ATOM 2417 C C . SER A 1 306 ? -0.417 7.921 -2.743 1.00 80.06 306 SER A C 1
ATOM 2419 O O . SER A 1 306 ? -0.753 7.651 -3.896 1.00 80.06 306 SER A O 1
ATOM 2421 N N . ASP A 1 307 ? -0.400 9.169 -2.261 1.00 81.50 307 ASP A N 1
ATOM 2422 C CA . ASP A 1 307 ? -0.751 10.349 -3.062 1.00 81.50 307 ASP A CA 1
ATOM 2423 C C . ASP A 1 307 ? 0.444 10.846 -3.892 1.00 81.50 307 ASP A C 1
ATOM 2425 O O . ASP A 1 307 ? 0.282 11.686 -4.779 1.00 81.50 307 ASP A O 1
ATOM 2429 N N . LEU A 1 308 ? 1.650 10.327 -3.634 1.00 84.31 308 LEU A N 1
ATOM 2430 C CA . LEU A 1 308 ? 2.851 10.737 -4.348 1.00 84.31 308 LEU A CA 1
ATOM 2431 C C . LEU A 1 308 ? 2.927 10.106 -5.752 1.00 84.31 308 LEU A C 1
ATOM 2433 O O . LEU A 1 308 ? 2.555 8.942 -5.944 1.00 84.31 308 LEU A O 1
ATOM 2437 N N . PRO A 1 309 ? 3.514 10.809 -6.740 1.00 83.94 309 PRO A N 1
ATOM 2438 C CA . PRO A 1 309 ? 3.699 10.282 -8.092 1.00 83.94 309 PRO A CA 1
ATOM 2439 C C . PRO A 1 309 ? 4.453 8.948 -8.123 1.00 83.94 309 PRO A C 1
ATOM 2441 O O . PRO A 1 309 ? 5.341 8.710 -7.314 1.00 83.94 309 PRO A O 1
ATOM 2444 N N . THR A 1 310 ? 4.162 8.069 -9.080 1.00 79.50 310 THR A N 1
ATOM 2445 C CA . THR A 1 310 ? 4.914 6.808 -9.254 1.00 79.50 310 THR A CA 1
ATOM 2446 C C . THR A 1 310 ? 6.267 6.993 -9.904 1.00 79.50 310 THR A C 1
ATOM 2448 O O . THR A 1 310 ? 7.173 6.195 -9.678 1.00 79.50 310 THR A O 1
ATOM 2451 N N . ASP A 1 311 ? 6.392 8.013 -10.753 1.00 84.06 311 ASP A N 1
ATOM 2452 C CA . ASP A 1 311 ? 7.657 8.321 -11.396 1.00 84.06 311 ASP A CA 1
ATOM 2453 C C . ASP A 1 311 ? 8.669 8.764 -10.328 1.00 84.06 311 ASP A C 1
ATOM 2455 O O . ASP A 1 311 ? 8.398 9.732 -9.606 1.00 84.06 311 ASP A O 1
ATOM 2459 N N . PRO A 1 312 ? 9.839 8.106 -10.218 1.00 85.88 312 PRO A N 1
ATOM 2460 C CA . PRO A 1 312 ? 10.827 8.459 -9.210 1.00 85.88 312 PRO A CA 1
ATOM 2461 C C . PRO A 1 312 ? 11.239 9.930 -9.285 1.00 85.88 312 PRO A C 1
ATOM 2463 O O . PRO A 1 312 ? 11.361 10.583 -8.253 1.00 85.88 312 PRO A O 1
ATOM 2466 N N . SER A 1 313 ? 11.419 10.487 -10.489 1.00 87.12 313 SER A N 1
ATOM 2467 C CA . SER A 1 313 ? 11.860 11.876 -10.632 1.00 87.12 313 SER A CA 1
ATOM 2468 C C . SER A 1 313 ? 10.812 12.860 -10.112 1.00 87.12 313 SER A C 1
ATOM 2470 O O . SER A 1 313 ? 11.170 13.794 -9.394 1.00 87.12 313 SER A O 1
ATOM 2472 N N . ALA A 1 314 ? 9.541 12.658 -10.464 1.00 88.25 314 ALA A N 1
ATOM 2473 C CA . ALA A 1 314 ? 8.433 13.471 -9.974 1.00 88.25 314 ALA A CA 1
ATOM 2474 C C . ALA A 1 314 ? 8.236 13.306 -8.458 1.00 88.25 314 ALA A C 1
ATOM 2476 O O . ALA A 1 314 ? 8.112 14.304 -7.754 1.00 88.25 314 ALA A O 1
ATOM 2477 N N . ARG A 1 315 ? 8.317 12.073 -7.931 1.00 89.75 315 ARG A N 1
ATOM 2478 C CA . ARG A 1 315 ? 8.198 11.798 -6.489 1.00 89.75 315 ARG A CA 1
ATOM 2479 C C . ARG A 1 315 ? 9.269 12.516 -5.674 1.00 89.75 315 ARG A C 1
ATOM 2481 O O . ARG A 1 315 ? 8.947 13.157 -4.679 1.00 89.75 315 ARG A O 1
ATOM 2488 N N . PHE A 1 316 ? 10.537 12.442 -6.086 1.00 88.31 316 PHE A N 1
ATOM 2489 C CA . PHE A 1 316 ? 11.613 13.166 -5.399 1.00 88.31 316 PHE A CA 1
ATOM 2490 C C . PHE A 1 316 ? 11.432 14.684 -5.489 1.00 88.31 316 PHE A C 1
ATOM 2492 O O . PHE A 1 316 ? 11.715 15.379 -4.515 1.00 88.31 316 PHE A O 1
ATOM 2499 N N . ALA A 1 317 ? 10.959 15.203 -6.627 1.00 88.19 317 ALA A N 1
ATOM 2500 C CA . ALA A 1 317 ? 10.673 16.627 -6.764 1.00 88.19 317 ALA A CA 1
ATOM 2501 C C . ALA A 1 317 ? 9.601 17.079 -5.760 1.00 88.19 317 ALA A C 1
ATOM 2503 O O . ALA A 1 317 ? 9.856 18.023 -5.015 1.00 88.19 317 ALA A O 1
ATOM 2504 N N . ASP A 1 318 ? 8.475 16.369 -5.672 1.00 88.25 318 ASP A N 1
ATOM 2505 C CA . ASP A 1 318 ? 7.399 16.683 -4.724 1.00 88.25 318 ASP A CA 1
ATOM 2506 C C . ASP A 1 318 ? 7.859 16.556 -3.267 1.00 88.25 318 ASP A C 1
ATOM 2508 O O . ASP A 1 318 ? 7.676 17.486 -2.485 1.00 88.25 318 ASP A O 1
ATOM 2512 N N . LEU A 1 319 ? 8.562 15.474 -2.907 1.00 89.44 319 LEU A N 1
ATOM 2513 C CA . LEU A 1 319 ? 9.101 15.294 -1.552 1.00 89.44 319 LEU A CA 1
ATOM 2514 C C . LEU A 1 319 ? 10.024 16.450 -1.133 1.00 89.44 319 LEU A C 1
ATOM 2516 O O . LEU A 1 319 ? 9.948 16.937 -0.001 1.00 89.44 319 LEU A O 1
ATOM 2520 N N . PHE A 1 320 ? 10.898 16.915 -2.032 1.00 89.88 320 PHE A N 1
ATOM 2521 C CA . PHE A 1 320 ? 11.795 18.034 -1.737 1.00 89.88 320 PHE A CA 1
ATOM 2522 C C . PHE A 1 320 ? 11.115 19.408 -1.795 1.00 89.88 320 PHE A C 1
ATOM 2524 O O . PHE A 1 320 ? 11.621 20.344 -1.169 1.00 89.88 320 PHE A O 1
ATOM 2531 N N . LEU A 1 321 ? 9.981 19.537 -2.493 1.00 87.81 321 LEU A N 1
ATOM 2532 C CA . LEU A 1 321 ? 9.120 20.720 -2.427 1.00 87.81 321 LEU A CA 1
ATOM 2533 C C . LEU A 1 321 ? 8.392 20.799 -1.081 1.00 87.81 321 LEU A C 1
ATOM 2535 O O . LEU A 1 321 ? 8.324 21.880 -0.499 1.00 87.81 321 LEU A O 1
ATOM 2539 N N . THR A 1 322 ? 7.906 19.670 -0.557 1.00 85.94 322 THR A N 1
ATOM 2540 C CA . THR A 1 322 ? 7.251 19.620 0.758 1.00 85.94 322 THR A CA 1
ATOM 2541 C C . THR A 1 322 ? 8.241 19.863 1.897 1.00 85.94 322 THR A C 1
ATOM 2543 O O . THR A 1 322 ? 7.940 20.589 2.844 1.00 85.94 322 THR A O 1
ATOM 2546 N N . ARG A 1 323 ? 9.446 19.280 1.824 1.00 85.81 323 ARG A N 1
ATOM 2547 C CA . ARG A 1 323 ? 10.487 19.452 2.847 1.00 85.81 323 ARG A CA 1
ATOM 2548 C C . ARG A 1 323 ? 11.880 19.486 2.218 1.00 85.81 323 ARG A C 1
ATOM 2550 O O . ARG A 1 323 ? 12.326 18.540 1.582 1.00 85.81 323 ARG A O 1
ATOM 2557 N N . ALA A 1 324 ? 12.624 20.564 2.470 1.00 85.69 324 ALA A N 1
ATOM 2558 C CA . ALA A 1 324 ? 13.923 20.799 1.827 1.00 85.69 324 ALA A CA 1
ATOM 2559 C C . ALA A 1 324 ? 15.041 19.819 2.250 1.00 85.69 324 ALA A C 1
ATOM 2561 O O . ALA A 1 324 ? 16.001 19.612 1.504 1.00 85.69 324 ALA A O 1
ATOM 2562 N N . ARG A 1 325 ? 14.955 19.251 3.463 1.00 86.00 325 ARG A N 1
ATOM 2563 C CA . ARG A 1 325 ? 15.952 18.329 4.037 1.00 86.00 325 ARG A CA 1
ATOM 2564 C C . ARG A 1 325 ? 15.270 17.153 4.725 1.00 86.00 325 ARG A C 1
ATOM 2566 O O . ARG A 1 325 ? 14.475 17.360 5.643 1.00 86.00 325 ARG A O 1
ATOM 2573 N N . TRP A 1 326 ? 15.668 15.942 4.358 1.00 88.88 326 TRP A N 1
ATOM 2574 C CA . TRP A 1 326 ? 15.130 14.699 4.911 1.00 88.88 326 TRP A CA 1
ATOM 2575 C C . TRP A 1 326 ? 16.209 13.876 5.601 1.00 88.88 326 TRP A C 1
ATOM 2577 O O . TRP A 1 326 ? 17.346 13.852 5.134 1.00 88.88 326 TRP A O 1
ATOM 2587 N N . LYS A 1 327 ? 15.861 13.181 6.684 1.00 86.75 327 LYS A N 1
ATOM 2588 C CA . LYS A 1 327 ? 16.709 12.112 7.226 1.00 86.75 327 LYS A CA 1
ATOM 2589 C C . LYS A 1 327 ? 16.508 10.828 6.423 1.00 86.75 327 LYS A C 1
ATOM 2591 O O . LYS A 1 327 ? 15.485 10.667 5.760 1.00 86.75 327 LYS A O 1
ATOM 2596 N N . ALA A 1 328 ? 17.483 9.924 6.492 1.00 82.94 328 ALA A N 1
ATOM 2597 C CA . ALA A 1 328 ? 17.398 8.618 5.838 1.00 82.94 328 ALA A CA 1
ATOM 2598 C C . ALA A 1 328 ? 16.176 7.809 6.306 1.00 82.94 328 ALA A C 1
ATOM 2600 O O . ALA A 1 328 ? 15.458 7.262 5.472 1.00 82.94 328 ALA A O 1
ATOM 2601 N N . ASP A 1 329 ? 15.918 7.804 7.614 1.00 83.12 329 ASP A N 1
ATOM 2602 C CA . ASP A 1 329 ? 14.803 7.060 8.204 1.00 83.12 329 ASP A CA 1
ATOM 2603 C C . ASP A 1 329 ? 13.450 7.709 7.873 1.00 83.12 329 ASP A C 1
ATOM 2605 O O . ASP A 1 329 ? 12.501 7.002 7.550 1.00 83.12 329 ASP A O 1
ATOM 2609 N N . ASP A 1 330 ? 13.381 9.047 7.839 1.00 84.31 330 ASP A N 1
ATOM 2610 C CA . ASP A 1 330 ? 12.156 9.789 7.505 1.00 84.31 330 ASP A CA 1
ATOM 2611 C C . ASP A 1 330 ? 11.731 9.586 6.038 1.00 84.31 330 ASP A C 1
ATOM 2613 O O . ASP A 1 330 ? 10.543 9.491 5.749 1.00 84.31 330 ASP A O 1
ATOM 2617 N N . ILE A 1 331 ? 12.680 9.561 5.089 1.00 85.94 331 ILE A N 1
ATOM 2618 C CA . ILE A 1 331 ? 12.363 9.465 3.649 1.00 85.94 331 ILE A CA 1
ATOM 2619 C C . ILE A 1 331 ? 12.118 8.024 3.191 1.00 85.94 331 ILE A C 1
ATOM 2621 O O . ILE A 1 331 ? 11.421 7.799 2.202 1.00 85.94 331 ILE A O 1
ATOM 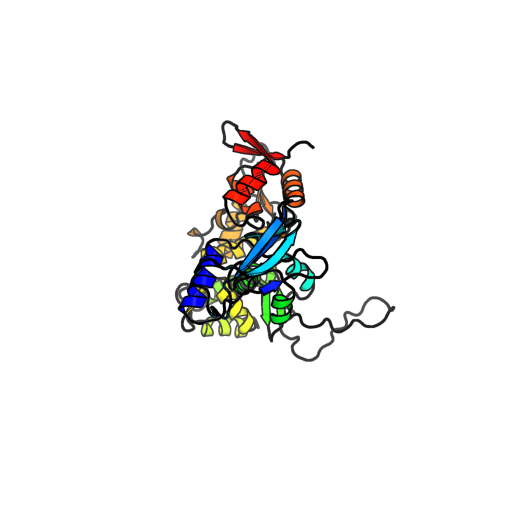2625 N N . ALA A 1 332 ? 12.687 7.038 3.889 1.00 86.19 332 ALA A N 1
ATOM 2626 C CA . ALA A 1 332 ? 12.626 5.634 3.494 1.00 86.19 332 ALA A CA 1
ATOM 2627 C C . ALA A 1 332 ? 11.189 5.095 3.304 1.00 86.19 332 ALA A C 1
ATOM 2629 O O . ALA A 1 332 ? 10.958 4.457 2.271 1.00 86.19 332 ALA A O 1
ATOM 2630 N N . PRO A 1 333 ? 10.219 5.364 4.203 1.00 86.56 333 PRO A N 1
ATOM 2631 C CA . PRO A 1 333 ? 8.834 4.924 4.035 1.00 86.56 333 PRO A CA 1
ATOM 2632 C C . PRO A 1 333 ? 8.177 5.448 2.751 1.00 86.56 333 PRO A C 1
ATOM 2634 O O . PRO A 1 333 ? 7.514 4.688 2.051 1.00 86.56 333 PRO A O 1
ATOM 2637 N N . PHE A 1 334 ? 8.435 6.704 2.371 1.00 85.81 334 PHE A N 1
ATOM 2638 C CA . PHE A 1 334 ? 7.850 7.337 1.179 1.00 85.81 334 PHE A CA 1
ATOM 2639 C C . PHE A 1 334 ? 8.379 6.780 -0.148 1.00 85.81 334 PHE A C 1
ATOM 2641 O O . PHE A 1 334 ? 7.761 6.968 -1.200 1.00 85.81 334 PHE A O 1
ATOM 2648 N N . LEU A 1 335 ? 9.527 6.100 -0.106 1.00 84.75 335 LEU A N 1
ATOM 2649 C CA . LEU A 1 335 ? 10.166 5.483 -1.268 1.00 84.75 335 LEU A CA 1
ATOM 2650 C C . LEU A 1 335 ? 9.870 3.983 -1.384 1.00 84.75 335 LEU A C 1
ATOM 2652 O O . LEU A 1 335 ? 10.167 3.397 -2.423 1.00 84.75 335 LEU A O 1
ATOM 2656 N N . SER A 1 336 ? 9.288 3.365 -0.353 1.00 81.62 336 SER A N 1
ATOM 2657 C CA . SER A 1 336 ? 9.001 1.925 -0.332 1.00 81.62 336 SER A CA 1
ATOM 2658 C C . SER A 1 336 ? 8.103 1.478 -1.493 1.00 81.62 336 SER A C 1
ATOM 2660 O O . SER A 1 336 ? 8.318 0.413 -2.056 1.00 81.62 336 SER A O 1
ATOM 2662 N N . GLU A 1 337 ? 7.174 2.332 -1.929 1.00 79.25 337 GLU A N 1
ATOM 2663 C CA . GLU A 1 337 ? 6.271 2.055 -3.053 1.00 79.25 337 GLU A CA 1
ATOM 2664 C C . GLU A 1 337 ? 6.940 2.056 -4.433 1.00 79.25 337 GLU A C 1
ATOM 2666 O O . GLU A 1 337 ? 6.334 1.587 -5.389 1.00 79.25 337 GLU A O 1
ATOM 2671 N N . ILE A 1 338 ? 8.143 2.619 -4.580 1.00 82.00 338 ILE A N 1
ATOM 2672 C CA . ILE A 1 338 ? 8.831 2.719 -5.881 1.00 82.00 338 ILE A CA 1
ATOM 2673 C C . ILE A 1 338 ? 10.092 1.852 -5.961 1.00 82.00 338 ILE A C 1
ATOM 2675 O O . ILE A 1 338 ? 10.772 1.866 -6.986 1.00 82.00 338 ILE A O 1
ATOM 2679 N N . CYS A 1 339 ? 10.422 1.122 -4.893 1.00 80.94 339 CYS A N 1
ATOM 2680 C CA . CYS A 1 339 ? 11.637 0.314 -4.802 1.00 80.94 339 CYS A CA 1
ATOM 2681 C C . CYS A 1 339 ? 11.283 -1.149 -4.555 1.00 80.94 339 CYS A C 1
ATOM 2683 O O . CYS A 1 339 ? 10.525 -1.451 -3.637 1.00 80.94 339 CYS A O 1
ATOM 2685 N N . VAL A 1 340 ? 11.895 -2.064 -5.308 1.00 78.25 340 VAL A N 1
ATOM 2686 C CA . VAL A 1 340 ? 11.751 -3.504 -5.035 1.00 78.25 340 VAL A CA 1
ATOM 2687 C C . VAL A 1 340 ? 12.550 -3.908 -3.793 1.00 78.25 340 VAL A C 1
ATOM 2689 O O . VAL A 1 340 ? 12.117 -4.759 -3.016 1.00 78.25 340 VAL A O 1
ATOM 2692 N N . ASP A 1 341 ? 13.722 -3.300 -3.590 1.00 82.19 341 ASP A N 1
ATOM 2693 C CA . ASP A 1 341 ? 14.599 -3.586 -2.459 1.00 82.19 341 ASP A CA 1
ATOM 2694 C C . ASP A 1 341 ? 15.335 -2.342 -1.925 1.00 82.19 341 ASP A C 1
ATOM 2696 O O . ASP A 1 341 ? 15.324 -1.250 -2.503 1.00 82.19 341 ASP A O 1
ATOM 2700 N N . ASN A 1 342 ? 16.013 -2.517 -0.785 1.00 84.38 342 ASN A N 1
ATOM 2701 C CA . ASN A 1 342 ? 16.808 -1.455 -0.163 1.00 84.38 342 ASN A CA 1
ATOM 2702 C C . ASN A 1 342 ? 17.945 -0.963 -1.077 1.00 84.38 342 ASN A C 1
ATOM 2704 O O . ASN A 1 342 ? 18.306 0.209 -1.017 1.00 84.38 342 ASN A O 1
ATOM 2708 N N . LYS A 1 343 ? 18.498 -1.826 -1.940 1.00 84.94 343 LYS A N 1
ATOM 2709 C CA . LYS A 1 343 ? 19.593 -1.457 -2.850 1.00 84.94 343 LYS A CA 1
ATOM 2710 C C . LYS A 1 343 ? 19.105 -0.519 -3.946 1.00 84.94 343 LYS A C 1
ATOM 2712 O O . LYS A 1 343 ? 19.784 0.451 -4.280 1.00 84.94 343 LYS A O 1
ATOM 2717 N N . GLU A 1 344 ? 17.934 -0.792 -4.506 1.00 83.88 344 GLU A N 1
ATOM 2718 C CA . GLU A 1 344 ? 17.285 0.071 -5.477 1.00 83.88 344 GLU A CA 1
ATOM 2719 C C . GLU A 1 344 ? 16.920 1.415 -4.854 1.00 83.88 344 GLU A C 1
ATOM 2721 O O . GLU A 1 344 ? 17.187 2.452 -5.465 1.00 83.88 344 GLU A O 1
ATOM 2726 N N . ARG A 1 345 ? 16.418 1.415 -3.615 1.00 86.44 345 ARG A N 1
ATOM 2727 C CA . ARG A 1 345 ? 16.170 2.648 -2.861 1.00 86.44 345 ARG A CA 1
ATOM 2728 C C . ARG A 1 345 ? 17.433 3.492 -2.723 1.00 86.44 345 ARG A C 1
ATOM 2730 O O . ARG A 1 345 ? 17.412 4.679 -3.044 1.00 86.44 345 ARG A O 1
ATOM 2737 N N . ASP A 1 346 ? 18.543 2.888 -2.310 1.00 85.88 346 ASP A N 1
ATOM 2738 C CA . ASP A 1 346 ? 19.818 3.593 -2.144 1.00 85.88 346 ASP A CA 1
ATOM 2739 C C . ASP A 1 346 ? 20.357 4.108 -3.491 1.00 85.88 346 ASP A C 1
ATOM 2741 O O . ASP A 1 346 ? 20.866 5.228 -3.585 1.00 85.88 346 ASP A O 1
ATOM 2745 N N . ARG A 1 347 ? 20.174 3.338 -4.573 1.00 87.19 347 ARG A N 1
ATOM 2746 C CA . ARG A 1 347 ? 20.503 3.753 -5.947 1.00 87.19 347 ARG A CA 1
ATOM 2747 C C . ARG A 1 347 ? 19.669 4.956 -6.396 1.00 87.19 347 ARG A C 1
ATOM 2749 O O . ARG A 1 347 ? 20.213 5.873 -7.015 1.00 87.19 347 ARG A O 1
ATOM 2756 N N . LEU A 1 348 ? 18.369 4.968 -6.102 1.00 86.25 348 LEU A N 1
ATOM 2757 C CA . LEU A 1 348 ? 17.474 6.083 -6.414 1.00 86.25 348 LEU A CA 1
ATOM 2758 C C . LEU A 1 348 ? 17.829 7.329 -5.595 1.00 86.25 348 LEU A C 1
ATOM 2760 O O . LEU A 1 348 ? 17.955 8.409 -6.175 1.00 86.25 348 LEU A O 1
ATOM 2764 N N . LEU A 1 349 ? 18.089 7.179 -4.293 1.00 86.94 349 LEU A N 1
ATOM 2765 C CA . LEU A 1 349 ? 18.575 8.260 -3.431 1.00 86.94 349 LEU A CA 1
ATOM 2766 C C . LEU A 1 349 ? 19.881 8.854 -3.965 1.00 86.94 349 LEU A C 1
ATOM 2768 O O . LEU A 1 349 ? 20.004 10.071 -4.079 1.00 86.94 349 LEU A O 1
ATOM 2772 N N . LEU A 1 350 ? 20.836 8.018 -4.375 1.00 87.12 350 LEU A N 1
ATOM 2773 C CA . LEU A 1 350 ? 22.093 8.496 -4.946 1.00 87.12 350 LEU A CA 1
ATOM 2774 C C . LEU A 1 350 ? 21.878 9.242 -6.269 1.00 87.12 350 LEU A C 1
ATOM 2776 O O . LEU A 1 350 ? 22.592 10.206 -6.543 1.00 87.12 350 LEU A O 1
ATOM 2780 N N . LYS A 1 351 ? 20.910 8.820 -7.089 1.00 88.50 351 LYS A N 1
ATOM 2781 C CA . LYS A 1 351 ? 20.619 9.424 -8.397 1.00 88.50 351 LYS A CA 1
ATOM 2782 C C . LYS A 1 351 ? 19.884 10.763 -8.281 1.00 88.50 351 LYS A C 1
ATOM 2784 O O . LYS A 1 351 ? 20.264 11.709 -8.971 1.00 88.50 351 LYS A O 1
ATOM 2789 N N . TYR A 1 352 ? 18.860 10.848 -7.431 1.00 86.38 352 TYR A N 1
ATOM 2790 C CA . TYR A 1 352 ? 17.936 11.990 -7.369 1.00 86.38 352 TYR A CA 1
ATOM 2791 C C . TYR A 1 352 ? 18.176 12.936 -6.183 1.00 86.38 352 TYR A C 1
ATOM 2793 O O . TYR A 1 352 ? 17.735 14.084 -6.226 1.00 86.38 352 TYR A O 1
ATOM 2801 N N . ALA A 1 353 ? 18.929 12.514 -5.166 1.00 88.88 353 ALA A N 1
ATOM 2802 C CA . ALA A 1 353 ? 19.259 13.331 -4.002 1.00 88.88 353 ALA A CA 1
ATOM 2803 C C . ALA A 1 353 ? 20.769 13.589 -3.872 1.00 88.88 353 ALA A C 1
ATOM 2805 O O . ALA A 1 353 ? 21.615 12.972 -4.531 1.00 88.88 353 ALA A O 1
ATOM 2806 N N . ARG A 1 354 ? 21.114 14.550 -3.014 1.00 89.00 354 ARG A N 1
ATOM 2807 C CA . ARG A 1 354 ? 22.469 14.819 -2.535 1.00 89.00 354 ARG A CA 1
ATOM 2808 C C . ARG A 1 354 ? 22.532 14.499 -1.046 1.00 89.00 354 ARG A C 1
ATOM 2810 O O . ARG A 1 354 ? 21.763 15.055 -0.269 1.00 89.00 354 ARG A O 1
ATOM 2817 N N . ALA A 1 355 ? 23.463 13.631 -0.659 1.00 88.88 355 ALA A N 1
ATOM 2818 C CA . ALA A 1 355 ? 23.737 13.348 0.744 1.00 88.88 355 ALA A CA 1
ATOM 2819 C C . ALA A 1 355 ? 24.604 14.462 1.357 1.00 88.88 355 ALA A C 1
ATOM 2821 O O . ALA A 1 355 ? 25.612 14.876 0.777 1.00 88.88 355 ALA A O 1
ATOM 2822 N N . VAL A 1 356 ? 24.206 14.939 2.531 1.00 86.88 356 VAL A N 1
ATOM 2823 C CA . VAL A 1 356 ? 24.908 15.920 3.357 1.00 86.88 356 VAL A CA 1
ATOM 2824 C C . VAL A 1 356 ? 25.024 15.335 4.757 1.00 86.88 356 VAL A C 1
ATOM 2826 O O . VAL A 1 356 ? 24.019 15.111 5.427 1.00 86.88 356 VAL A O 1
ATOM 2829 N N . THR A 1 357 ? 26.248 15.077 5.202 1.00 86.75 357 THR A N 1
ATOM 2830 C CA . THR A 1 357 ? 26.499 14.569 6.554 1.00 86.75 357 THR A CA 1
ATOM 2831 C C . THR A 1 357 ? 26.622 15.739 7.521 1.00 86.75 357 THR A C 1
ATOM 2833 O O . THR A 1 357 ? 27.431 16.640 7.301 1.00 86.75 357 THR A O 1
ATOM 2836 N N . ASP A 1 358 ? 25.825 15.717 8.583 1.00 81.94 358 ASP A N 1
ATOM 2837 C CA . ASP A 1 358 ? 25.858 16.681 9.683 1.00 81.94 358 ASP A CA 1
ATOM 2838 C C . ASP A 1 358 ? 26.142 15.947 11.008 1.00 81.94 358 ASP A C 1
ATOM 2840 O O . ASP A 1 358 ? 26.216 14.716 11.041 1.00 81.94 358 ASP A O 1
ATOM 2844 N N . LYS A 1 359 ? 26.284 16.682 12.116 1.00 77.94 359 LYS A N 1
ATOM 2845 C CA . LYS A 1 359 ? 26.514 16.103 13.455 1.00 77.94 359 LYS A CA 1
ATOM 2846 C C . LYS A 1 359 ? 25.399 15.146 13.897 1.00 77.94 359 LYS A C 1
ATOM 2848 O O . LYS A 1 359 ? 25.675 14.200 14.625 1.00 77.94 359 LYS A O 1
ATOM 2853 N N . ASP A 1 360 ? 24.183 15.375 13.405 1.00 73.19 360 ASP A N 1
ATOM 2854 C CA . ASP A 1 360 ? 22.977 14.606 13.735 1.00 73.19 360 ASP A CA 1
ATOM 2855 C C . ASP A 1 360 ? 22.681 13.462 12.744 1.00 73.19 360 ASP A C 1
ATOM 2857 O O . ASP A 1 360 ? 21.619 12.844 12.816 1.00 73.19 360 ASP A O 1
ATOM 2861 N N . GLY A 1 361 ? 23.586 13.191 11.792 1.00 81.44 361 GLY A N 1
ATOM 2862 C CA . GLY A 1 361 ? 23.473 12.084 10.838 1.00 81.44 361 GLY A CA 1
ATOM 2863 C C . GLY A 1 361 ? 23.471 12.502 9.364 1.00 81.44 361 GLY A C 1
ATOM 2864 O O . GLY A 1 361 ? 23.884 13.604 8.996 1.00 81.44 361 GLY A O 1
ATOM 2865 N N . VAL A 1 362 ? 23.036 11.583 8.498 1.00 84.44 362 VAL A N 1
ATOM 2866 C CA . VAL A 1 362 ? 22.986 11.785 7.041 1.00 84.44 362 VAL A CA 1
ATOM 2867 C C . VAL A 1 362 ? 21.652 12.410 6.641 1.00 84.44 362 VAL A C 1
ATOM 2869 O O . VAL A 1 362 ? 20.584 11.874 6.937 1.00 84.44 362 VAL A O 1
ATOM 2872 N N . TRP A 1 363 ? 21.730 13.527 5.923 1.00 87.00 363 TRP A N 1
ATOM 2873 C CA . TRP A 1 363 ? 20.590 14.254 5.381 1.00 87.00 363 TRP A CA 1
ATOM 2874 C C . TRP A 1 363 ? 20.578 14.189 3.857 1.00 87.00 363 TRP A C 1
ATOM 2876 O O . TRP A 1 363 ? 21.622 14.290 3.220 1.00 87.00 363 TRP A O 1
ATOM 2886 N N . TYR A 1 364 ? 19.394 14.094 3.267 1.00 88.88 364 TYR A N 1
ATOM 2887 C CA . TYR A 1 364 ? 19.184 14.148 1.826 1.00 88.88 364 TYR A CA 1
ATOM 2888 C C . TYR A 1 364 ? 18.543 15.474 1.426 1.00 88.88 364 TYR A C 1
ATOM 2890 O O . TYR A 1 364 ? 17.568 15.916 2.040 1.00 88.88 364 TYR A O 1
ATOM 2898 N N . THR A 1 365 ? 19.094 16.103 0.389 1.00 88.50 365 THR A N 1
ATOM 2899 C CA . THR A 1 365 ? 18.569 17.334 -0.216 1.00 88.50 365 THR A CA 1
ATOM 2900 C C . THR A 1 365 ? 18.403 17.182 -1.723 1.00 88.50 365 THR A C 1
ATOM 2902 O O . THR A 1 365 ? 19.048 16.332 -2.345 1.00 88.50 365 THR A O 1
ATOM 2905 N N . ALA A 1 366 ? 17.555 18.019 -2.328 1.00 87.69 366 ALA A N 1
ATOM 2906 C CA . ALA A 1 366 ? 17.422 18.068 -3.780 1.00 87.69 366 ALA A CA 1
ATOM 2907 C C . ALA A 1 366 ? 18.769 18.389 -4.443 1.00 87.69 366 ALA A C 1
ATOM 2909 O O . ALA A 1 366 ? 19.520 19.264 -3.996 1.00 87.69 366 ALA A O 1
ATOM 2910 N N . ARG A 1 367 ? 19.067 17.708 -5.552 1.00 81.94 367 ARG A N 1
ATOM 2911 C CA . ARG A 1 367 ? 20.153 18.134 -6.436 1.00 81.94 367 ARG A CA 1
ATOM 2912 C C . ARG A 1 367 ? 19.733 19.441 -7.109 1.00 81.94 367 ARG A C 1
ATOM 2914 O O . ARG A 1 367 ? 18.673 19.502 -7.726 1.00 81.94 367 ARG A O 1
ATOM 2921 N N . ALA A 1 368 ? 20.556 20.481 -6.990 1.00 65.94 368 ALA A N 1
ATOM 2922 C CA . ALA A 1 368 ? 20.412 21.655 -7.843 1.00 65.94 368 ALA A CA 1
ATOM 2923 C C . ALA A 1 368 ? 20.524 21.197 -9.308 1.00 65.94 368 ALA A C 1
ATOM 2925 O O . ALA A 1 368 ? 21.444 20.437 -9.628 1.00 65.94 368 ALA A O 1
ATOM 2926 N N . LYS A 1 369 ? 19.552 21.593 -10.139 1.00 53.78 369 LYS A N 1
ATOM 2927 C CA . LYS A 1 369 ? 19.583 21.363 -11.588 1.00 53.78 369 LYS A CA 1
ATOM 2928 C C . LYS A 1 369 ? 20.748 22.095 -12.235 1.00 53.78 369 LYS A C 1
ATOM 2930 O O . LYS A 1 369 ? 21.029 23.234 -11.794 1.00 53.78 369 LYS A O 1
#

Sequence (369 aa):
MELPPDLCKLVEQSIENNTAAEWSIKGQTADDAVLCTANKTYSIRSIVLSNSVLVVTRPEDPMGGDDDEDVVIRDTLHEVEVLELVPSVPKLQVLNGMLRGRVYDEGHEDVGEDEDQETEDVRKEDERRTKRRRFTYDDARETLQASDTELDRGLRERRILILDGELRPIAPSYLTTILELLLNSLVLLQIPYTAAPVLDLTLALEDDHEINRKVTRQVMEWFGVIDAEVWSMNVNKVVGEIGLGVLRAHKDDPIPEPDFLSKWTNAVGDKFQDSVTLDLLLGNFLTHPPVDAFSNTPVLAYLPSSDLPTDPSARFADLFLTRARWKADDIAPFLSEICVDNKERDRLLLKYARAVTDKDGVWYTARAK

Mean predicted aligned error: 11.07 Å

Nearest PDB structures (foldseek):
  6s2e-assembly1_B  TM=6.929E-01  e=2.240E-19  Saccharomyces cerevisiae S288C
  5oki-assembly2_C  TM=7.511E-01  e=2.974E-18  Saccharomyces cerevisiae S288C
  5msn-assembly2_B  TM=7.582E-01  e=1.278E-13  Saccharomyces cerevisiae S288C
  5msn-assembly1_A  TM=7.447E-01  e=8.767E-14  Saccharomyces cerevisiae S288C
  5msn-assembly3_C  TM=7.464E-01  e=1.278E-13  Saccharomyces cerevisiae S288C